Protein AF-A0A849YAF0-F1 (afdb_monomer)

Structure (mmCIF, N/CA/C/O backbone):
data_AF-A0A849YAF0-F1
#
_entry.id   AF-A0A849YAF0-F1
#
loop_
_atom_site.group_PDB
_atom_site.id
_atom_site.type_symbol
_atom_site.label_atom_id
_atom_site.label_alt_id
_atom_site.label_comp_id
_atom_site.label_asym_id
_atom_site.label_entity_id
_atom_site.label_seq_id
_atom_site.pdbx_PDB_ins_code
_atom_site.Cartn_x
_atom_site.Cartn_y
_atom_site.Cartn_z
_atom_site.occupancy
_atom_site.B_iso_or_equiv
_atom_site.auth_seq_id
_atom_site.auth_comp_id
_atom_site.auth_asym_id
_atom_site.auth_atom_id
_atom_site.pdbx_PDB_model_num
ATOM 1 N N . LEU A 1 1 ? 1.622 -10.427 0.110 1.00 57.19 1 LEU A N 1
ATOM 2 C CA . LEU A 1 1 ? 1.630 -9.649 -1.140 1.00 57.19 1 LEU A CA 1
ATOM 3 C C . LEU A 1 1 ? 2.802 -10.135 -1.966 1.00 57.19 1 LEU A C 1
ATOM 5 O O . LEU A 1 1 ? 3.927 -10.096 -1.478 1.00 57.19 1 LEU A O 1
ATOM 9 N N . ILE A 1 2 ? 2.524 -10.662 -3.150 1.00 72.06 2 ILE A N 1
ATOM 10 C CA . ILE A 1 2 ? 3.549 -11.101 -4.089 1.00 72.06 2 ILE A CA 1
ATOM 11 C C . ILE A 1 2 ? 3.273 -10.321 -5.368 1.00 72.06 2 ILE A C 1
ATOM 13 O O . ILE A 1 2 ? 2.199 -10.465 -5.947 1.00 72.06 2 ILE A O 1
ATOM 17 N N . ALA A 1 3 ? 4.193 -9.430 -5.730 1.00 82.88 3 ALA A N 1
ATOM 18 C CA . ALA A 1 3 ? 4.045 -8.591 -6.908 1.00 82.88 3 ALA A CA 1
ATOM 19 C C . ALA A 1 3 ? 4.763 -9.229 -8.097 1.00 82.88 3 ALA A C 1
ATOM 21 O O . ALA A 1 3 ? 5.945 -9.575 -7.986 1.00 82.88 3 ALA A O 1
ATOM 22 N N . ALA A 1 4 ? 4.061 -9.376 -9.217 1.00 88.44 4 ALA A N 1
ATOM 23 C CA . ALA A 1 4 ? 4.666 -9.819 -10.462 1.00 88.44 4 ALA A CA 1
ATOM 24 C C . ALA A 1 4 ? 5.486 -8.716 -11.106 1.00 88.44 4 ALA A C 1
ATOM 26 O O . ALA A 1 4 ? 5.266 -7.530 -10.901 1.00 88.44 4 ALA A O 1
ATOM 27 N N . ARG A 1 5 ? 6.464 -9.100 -11.908 1.00 87.38 5 ARG A N 1
ATOM 28 C CA . ARG A 1 5 ? 7.149 -8.150 -12.773 1.00 87.38 5 ARG A CA 1
ATOM 29 C C . ARG A 1 5 ? 6.307 -7.927 -14.023 1.00 87.38 5 ARG A C 1
ATOM 31 O O . ARG A 1 5 ? 5.848 -8.904 -14.605 1.00 87.38 5 ARG A O 1
ATOM 38 N N . ALA A 1 6 ? 6.168 -6.671 -14.439 1.00 89.50 6 ALA A N 1
ATOM 39 C CA . ALA A 1 6 ? 5.621 -6.365 -15.752 1.00 89.50 6 ALA A CA 1
ATOM 40 C C . ALA A 1 6 ? 6.515 -6.976 -16.844 1.00 89.50 6 ALA A C 1
ATOM 42 O O . ALA A 1 6 ? 7.744 -6.883 -16.764 1.00 89.50 6 ALA A O 1
ATOM 43 N N . ARG A 1 7 ? 5.895 -7.641 -17.819 1.00 90.25 7 ARG A N 1
ATOM 44 C CA . ARG A 1 7 ? 6.564 -8.315 -18.936 1.00 90.25 7 ARG A CA 1
ATOM 45 C C . ARG A 1 7 ? 5.850 -8.018 -20.241 1.00 90.25 7 ARG A C 1
ATOM 47 O O . ARG A 1 7 ? 4.653 -7.737 -20.232 1.00 90.25 7 ARG A O 1
ATOM 54 N N . ASP A 1 8 ? 6.591 -8.039 -21.341 1.00 91.56 8 ASP A N 1
ATOM 55 C CA . ASP A 1 8 ? 6.016 -7.995 -22.682 1.00 91.56 8 ASP A CA 1
ATOM 56 C C . ASP A 1 8 ? 5.533 -9.385 -23.127 1.00 91.56 8 ASP A C 1
ATOM 58 O O . ASP A 1 8 ? 5.684 -10.369 -22.404 1.00 91.56 8 ASP A O 1
ATOM 62 N N . ALA A 1 9 ? 4.957 -9.462 -24.329 1.00 91.12 9 ALA A N 1
ATOM 63 C CA . ALA A 1 9 ? 4.415 -10.703 -24.881 1.00 91.12 9 ALA A CA 1
ATOM 64 C C . ALA A 1 9 ? 5.476 -11.786 -25.158 1.00 91.12 9 ALA A C 1
ATOM 66 O O . ALA A 1 9 ? 5.124 -12.950 -25.310 1.00 91.12 9 ALA A O 1
ATOM 67 N N . ALA A 1 10 ? 6.761 -11.422 -25.223 1.00 89.62 10 ALA A N 1
ATOM 68 C CA . ALA A 1 10 ? 7.865 -12.374 -25.339 1.00 89.62 10 ALA A CA 1
ATOM 69 C C . ALA A 1 10 ? 8.387 -12.825 -23.958 1.00 89.62 10 ALA A C 1
ATOM 71 O O . ALA A 1 10 ? 9.370 -13.563 -23.865 1.00 89.62 10 ALA A O 1
ATOM 72 N N . GLY A 1 11 ? 7.770 -12.359 -22.867 1.00 82.56 11 GLY A N 1
ATOM 73 C CA . GLY A 1 11 ? 8.193 -12.631 -21.498 1.00 82.56 11 GLY A CA 1
ATOM 74 C C . GLY A 1 11 ? 9.428 -11.834 -21.058 1.00 82.56 11 GLY A C 1
ATOM 75 O O . GLY A 1 11 ? 9.992 -12.120 -19.989 1.00 82.56 11 GLY A O 1
ATOM 76 N N . ALA A 1 12 ? 9.867 -10.844 -21.840 1.00 83.81 12 ALA A N 1
ATOM 77 C CA . ALA A 1 12 ? 11.004 -9.994 -21.519 1.00 83.81 12 ALA A CA 1
ATOM 78 C C . ALA A 1 12 ? 10.600 -8.834 -20.595 1.00 83.81 12 ALA A C 1
ATOM 80 O O . ALA A 1 12 ? 9.429 -8.484 -20.450 1.00 83.81 12 ALA A O 1
ATOM 81 N N . ALA A 1 13 ? 11.595 -8.272 -19.906 1.00 81.31 13 ALA A N 1
ATOM 82 C CA . ALA A 1 13 ? 11.424 -7.116 -19.034 1.00 81.31 13 ALA A CA 1
ATOM 83 C C . ALA A 1 13 ? 12.636 -6.185 -19.127 1.00 81.31 13 ALA A C 1
ATOM 85 O O . ALA A 1 13 ? 13.780 -6.651 -19.137 1.00 81.31 13 ALA A O 1
ATOM 86 N N . ALA A 1 14 ? 12.383 -4.879 -19.112 1.00 74.25 14 ALA A N 1
ATOM 87 C CA . ALA A 1 14 ? 13.346 -3.828 -19.419 1.00 74.25 14 ALA A CA 1
ATOM 88 C C . ALA A 1 14 ? 14.500 -3.750 -18.421 1.00 74.25 14 ALA A C 1
ATOM 90 O O . ALA A 1 14 ? 15.585 -3.294 -18.767 1.00 74.25 14 ALA A O 1
ATOM 91 N N . VAL A 1 15 ? 14.289 -4.185 -17.176 1.00 68.56 15 VAL A N 1
ATOM 92 C CA . VAL A 1 15 ? 15.333 -4.140 -16.148 1.00 68.56 15 VAL A CA 1
ATOM 93 C C . VAL A 1 15 ? 15.601 -5.546 -15.624 1.00 68.56 15 VAL A C 1
ATOM 95 O O . VAL A 1 15 ? 14.840 -6.076 -14.818 1.00 68.56 15 VAL A O 1
ATOM 98 N N . GLN A 1 16 ? 16.686 -6.174 -16.077 1.00 60.47 16 GLN A N 1
ATOM 99 C CA . GLN A 1 16 ? 16.972 -7.596 -15.830 1.00 60.47 16 GLN A CA 1
ATOM 100 C C . GLN A 1 16 ? 17.725 -7.894 -14.522 1.00 60.47 16 GLN A C 1
ATOM 102 O O . GLN A 1 16 ? 17.583 -9.002 -14.006 1.00 60.47 16 GLN A O 1
ATOM 107 N N . ASP A 1 17 ? 18.399 -6.896 -13.936 1.00 55.03 17 ASP A N 1
ATOM 108 C CA . ASP A 1 17 ? 19.249 -6.930 -12.717 1.00 55.03 17 ASP A CA 1
ATOM 109 C C . ASP A 1 17 ? 18.613 -7.478 -11.417 1.00 55.03 17 ASP A C 1
ATOM 111 O O . ASP A 1 17 ? 19.216 -7.430 -10.349 1.00 55.03 17 ASP A O 1
ATOM 115 N N . TRP A 1 18 ? 17.390 -7.994 -11.482 1.00 54.44 18 TRP A N 1
ATOM 116 C CA . TRP A 1 18 ? 16.554 -8.339 -10.334 1.00 54.44 18 TRP A CA 1
ATOM 117 C C . TRP A 1 18 ? 16.239 -9.841 -10.280 1.00 54.44 18 TRP A C 1
ATOM 119 O O . TRP A 1 18 ? 15.489 -10.287 -9.413 1.00 54.44 18 TRP A O 1
ATOM 129 N N . ARG A 1 19 ? 16.758 -10.637 -11.229 1.00 42.78 19 ARG A N 1
ATOM 130 C CA . ARG A 1 19 ? 16.645 -12.102 -11.196 1.00 42.78 19 ARG A CA 1
ATOM 131 C C . ARG A 1 19 ? 17.571 -12.669 -10.114 1.00 42.78 19 ARG A C 1
ATOM 133 O O . ARG A 1 19 ? 18.747 -12.326 -10.063 1.00 42.78 19 ARG A O 1
ATOM 140 N N . GLY A 1 20 ? 17.055 -13.599 -9.307 1.00 42.16 20 GLY A N 1
ATOM 141 C CA . GLY A 1 20 ? 17.888 -14.528 -8.532 1.00 42.16 20 GLY A CA 1
ATOM 142 C C . GLY A 1 20 ? 18.179 -14.168 -7.073 1.00 42.16 20 GLY A C 1
ATOM 143 O O . GLY A 1 20 ? 19.002 -14.838 -6.452 1.00 42.16 20 GLY A O 1
ATOM 144 N N . LEU A 1 21 ? 17.518 -13.167 -6.491 1.00 46.84 21 LEU A N 1
ATOM 145 C CA . LEU A 1 21 ? 17.607 -12.949 -5.046 1.00 46.84 21 LEU A CA 1
ATOM 146 C C . LEU A 1 21 ? 16.588 -13.841 -4.335 1.00 46.84 21 LEU A C 1
ATOM 148 O O . LEU A 1 21 ? 15.390 -13.568 -4.317 1.00 46.84 21 LEU A O 1
ATOM 152 N N . GLU A 1 22 ? 17.078 -14.954 -3.788 1.00 44.81 22 GLU A N 1
ATOM 153 C CA . GLU A 1 22 ? 16.328 -15.736 -2.810 1.00 44.81 22 GLU A CA 1
ATOM 154 C C . GLU A 1 22 ? 15.958 -14.827 -1.637 1.00 44.81 22 GLU A C 1
ATOM 156 O O . GLU A 1 22 ? 16.828 -14.210 -1.014 1.00 44.81 22 GLU A O 1
ATOM 161 N N . SER A 1 23 ? 14.666 -14.770 -1.318 1.00 49.47 23 SER A N 1
ATOM 162 C CA . SER A 1 23 ? 14.193 -14.037 -0.154 1.00 49.47 23 SER A CA 1
ATOM 163 C C . SER A 1 23 ? 14.674 -14.729 1.121 1.00 49.47 23 SER A C 1
ATOM 165 O O . SER A 1 23 ? 14.037 -15.652 1.625 1.00 49.47 23 SER A O 1
ATOM 167 N N . GLU A 1 24 ? 15.793 -14.272 1.675 1.00 52.72 24 GLU A N 1
ATOM 168 C CA . GLU A 1 24 ? 16.138 -14.583 3.059 1.00 52.72 24 GLU A CA 1
ATOM 169 C C . GLU A 1 24 ? 15.421 -13.601 3.981 1.00 52.72 24 GLU A C 1
ATOM 171 O O . GLU A 1 24 ? 15.461 -12.380 3.786 1.00 52.72 24 GLU A O 1
ATOM 176 N N . LEU A 1 25 ? 14.764 -14.163 4.992 1.00 56.81 25 LEU A N 1
ATOM 177 C CA . LEU A 1 25 ? 14.169 -13.418 6.088 1.00 56.81 25 LEU A CA 1
ATOM 178 C C . LEU A 1 25 ? 15.142 -13.455 7.260 1.00 56.81 25 LEU A C 1
ATOM 180 O O . LEU A 1 25 ? 15.386 -14.507 7.852 1.00 56.81 25 LEU A O 1
ATOM 184 N N . GLY A 1 26 ? 15.709 -12.294 7.568 1.00 58.75 26 GLY A N 1
ATOM 185 C CA . GLY A 1 26 ? 16.539 -12.088 8.747 1.00 58.75 26 GLY A CA 1
ATOM 186 C C . GLY A 1 26 ? 15.770 -11.361 9.842 1.00 58.75 26 GLY A C 1
ATOM 187 O O . GLY A 1 26 ? 14.894 -10.544 9.552 1.00 58.75 26 GLY A O 1
ATOM 188 N N . TRP A 1 27 ? 16.141 -11.628 11.090 1.00 61.03 27 TRP A N 1
ATOM 189 C CA . TRP A 1 27 ? 15.682 -10.867 12.246 1.00 61.03 27 TRP A CA 1
ATOM 190 C C . TRP A 1 27 ? 16.844 -10.086 12.824 1.00 61.03 27 TRP A C 1
ATOM 192 O O . TRP A 1 27 ? 17.903 -10.651 13.093 1.00 61.03 27 TRP A O 1
ATOM 202 N N . GLU A 1 28 ? 16.617 -8.803 13.053 1.00 62.75 28 GLU A N 1
ATOM 203 C CA . GLU A 1 28 ? 17.460 -8.005 13.930 1.00 62.75 28 GLU A CA 1
ATOM 204 C C . GLU A 1 28 ? 16.599 -7.405 15.028 1.00 62.75 28 GLU A C 1
ATOM 206 O O . GLU A 1 28 ? 15.564 -6.800 14.753 1.00 62.75 28 GLU A O 1
ATOM 211 N N . GLU A 1 29 ? 17.042 -7.547 16.270 1.00 59.44 29 GLU A N 1
ATOM 212 C CA . GLU A 1 29 ? 16.485 -6.777 17.370 1.00 59.44 29 GLU A CA 1
ATOM 213 C C . GLU A 1 29 ? 17.146 -5.402 17.385 1.00 59.44 29 GLU A C 1
ATOM 215 O O . GLU A 1 29 ? 18.366 -5.259 17.326 1.00 59.44 29 GLU A O 1
ATOM 220 N N . SER A 1 30 ? 16.323 -4.366 17.438 1.00 53.09 30 SER A N 1
ATOM 221 C CA . SER A 1 30 ? 16.775 -2.994 17.617 1.00 53.09 30 SER A CA 1
ATOM 222 C C . SER A 1 30 ? 15.806 -2.337 18.574 1.00 53.09 30 SER A C 1
ATOM 224 O O . SER A 1 30 ? 14.604 -2.305 18.309 1.00 53.09 30 SER A O 1
ATOM 226 N N . ASN A 1 31 ? 16.333 -1.873 19.706 1.00 50.34 31 ASN A N 1
ATOM 227 C CA . ASN A 1 31 ? 15.550 -1.317 20.810 1.00 50.34 31 ASN A CA 1
ATOM 228 C C . ASN A 1 31 ? 14.429 -2.269 21.282 1.00 50.34 31 ASN A C 1
ATOM 230 O O . ASN A 1 31 ? 13.316 -1.825 21.530 1.00 50.34 31 ASN A O 1
ATOM 234 N N . GLY A 1 32 ? 14.693 -3.583 21.319 1.00 50.88 32 GLY A N 1
ATOM 235 C CA . GLY A 1 32 ? 13.717 -4.599 21.740 1.00 50.88 32 GLY A CA 1
ATOM 236 C C . GLY A 1 32 ? 12.682 -5.015 20.685 1.00 50.88 32 GLY A C 1
ATOM 237 O O . GLY A 1 32 ? 11.873 -5.898 20.955 1.00 50.88 32 GLY A O 1
ATOM 238 N N . PHE A 1 33 ? 12.710 -4.440 19.472 1.00 53.06 33 PHE A N 1
ATOM 239 C CA . PHE A 1 33 ? 11.745 -4.764 18.416 1.00 53.06 33 PHE A CA 1
ATOM 240 C C . PHE A 1 33 ? 12.347 -5.621 17.295 1.00 53.06 33 PHE A C 1
ATOM 242 O O . PHE A 1 33 ? 13.379 -5.243 16.724 1.00 53.06 33 PHE A O 1
ATOM 249 N N . PRO A 1 34 ? 11.676 -6.719 16.899 1.00 60.06 34 PRO A N 1
ATOM 250 C CA . PRO A 1 34 ? 12.094 -7.528 15.765 1.00 60.06 34 PRO A CA 1
ATOM 251 C C . PRO A 1 34 ? 11.900 -6.752 14.454 1.00 60.06 34 PRO A C 1
ATOM 253 O O . PRO A 1 34 ? 10.789 -6.407 14.057 1.00 60.06 34 PRO A O 1
ATOM 256 N N . SER A 1 35 ? 13.001 -6.476 13.763 1.00 63.88 35 SER A N 1
ATOM 257 C CA . SER A 1 35 ? 13.022 -5.913 12.415 1.00 63.88 35 SER A CA 1
ATOM 258 C C . SER A 1 35 ? 13.204 -7.029 11.398 1.00 63.88 35 SER A C 1
ATOM 260 O O . SER A 1 35 ? 14.169 -7.789 11.472 1.00 63.88 35 SER A O 1
ATOM 262 N N . LEU A 1 36 ? 12.303 -7.086 10.421 1.00 66.88 36 LEU A N 1
ATOM 263 C CA . LEU A 1 36 ? 12.424 -8.006 9.301 1.00 66.88 36 LEU A CA 1
ATOM 264 C C . LEU A 1 36 ? 13.382 -7.435 8.251 1.00 66.88 36 LEU A C 1
ATOM 266 O O . LEU A 1 36 ? 13.174 -6.321 7.749 1.00 66.88 36 LEU A O 1
ATOM 270 N N . ILE A 1 37 ? 14.416 -8.207 7.928 1.00 64.69 37 ILE A N 1
ATOM 271 C CA . ILE A 1 37 ? 15.340 -7.939 6.826 1.00 64.69 37 ILE A CA 1
ATOM 272 C C . ILE A 1 37 ? 14.898 -8.759 5.629 1.00 64.69 37 ILE A C 1
ATOM 274 O O . ILE A 1 37 ? 14.683 -9.964 5.752 1.00 64.69 37 ILE A O 1
ATOM 278 N N . TRP A 1 38 ? 14.811 -8.099 4.478 1.00 63.06 38 TRP A N 1
ATOM 279 C CA . TRP A 1 38 ? 14.464 -8.743 3.221 1.00 63.06 38 TRP A CA 1
ATOM 280 C C . TRP A 1 38 ? 15.627 -8.656 2.237 1.00 63.06 38 TRP A C 1
ATOM 282 O O . TRP A 1 38 ? 16.080 -7.555 1.895 1.00 63.06 38 TRP A O 1
ATOM 292 N N . LEU A 1 39 ? 16.060 -9.813 1.739 1.00 56.50 39 LEU A N 1
ATOM 293 C CA . LEU A 1 39 ? 16.948 -9.925 0.582 1.00 56.50 39 LEU A CA 1
ATOM 294 C C . LEU A 1 39 ? 16.109 -10.035 -0.701 1.00 56.50 39 LEU A C 1
ATOM 296 O O . LEU A 1 39 ? 16.016 -11.098 -1.282 1.00 56.50 39 LEU A O 1
ATOM 300 N N . GLU A 1 40 ? 15.455 -8.926 -1.069 1.00 58.81 40 GLU A N 1
ATOM 301 C CA . GLU A 1 40 ? 14.552 -8.733 -2.225 1.00 58.81 40 GLU A CA 1
ATOM 302 C C . GLU A 1 40 ? 13.406 -9.751 -2.417 1.00 58.81 40 GLU A C 1
ATOM 304 O O . GLU A 1 40 ? 13.464 -10.927 -2.071 1.00 58.81 40 GLU A O 1
ATOM 309 N N . CYS A 1 41 ? 12.255 -9.248 -2.875 1.00 55.72 41 CYS A N 1
ATOM 310 C CA . CYS A 1 41 ? 11.028 -10.043 -2.964 1.00 55.72 41 CYS A CA 1
ATOM 311 C C . CYS A 1 41 ? 10.184 -9.554 -4.126 1.00 55.72 41 CYS A C 1
ATOM 313 O O . CYS A 1 41 ? 9.867 -8.366 -4.215 1.00 55.72 41 CYS A O 1
ATOM 315 N N . GLY A 1 42 ? 9.787 -10.502 -4.952 1.00 65.69 42 GLY A N 1
ATOM 316 C CA . GLY A 1 42 ? 8.765 -10.394 -5.972 1.00 65.69 42 GLY A CA 1
ATOM 317 C C . GLY A 1 42 ? 8.321 -11.806 -6.331 1.00 65.69 42 GLY A C 1
ATOM 318 O O . GLY A 1 42 ? 8.833 -12.788 -5.791 1.00 65.69 42 GLY A O 1
ATOM 319 N N . TRP A 1 43 ? 7.364 -11.904 -7.237 1.00 75.88 43 TRP A N 1
ATOM 320 C CA . TRP A 1 43 ? 7.064 -13.156 -7.910 1.00 75.88 43 TRP A CA 1
ATOM 321 C C . TRP A 1 43 ? 8.320 -13.672 -8.625 1.00 75.88 43 TRP A C 1
ATOM 323 O O . TRP A 1 43 ? 8.990 -12.908 -9.325 1.00 75.88 43 TRP A O 1
ATOM 333 N N . TYR A 1 44 ? 8.660 -14.942 -8.416 1.00 74.19 44 TYR A N 1
ATOM 334 C CA . TYR A 1 44 ? 9.890 -15.536 -8.947 1.00 74.19 44 TYR A CA 1
ATOM 335 C C . TYR A 1 44 ? 9.701 -16.188 -10.323 1.00 74.19 44 TYR A C 1
ATOM 337 O O . TYR A 1 44 ? 10.692 -16.447 -11.005 1.00 74.19 44 TYR A O 1
ATOM 345 N N . ASP A 1 45 ? 8.455 -16.436 -10.727 1.00 82.50 45 ASP A N 1
ATOM 346 C CA . ASP A 1 45 ? 8.115 -17.179 -11.938 1.00 82.50 45 ASP A CA 1
ATOM 347 C C . ASP A 1 45 ? 7.737 -16.242 -13.112 1.00 82.50 45 ASP A C 1
ATOM 349 O O . ASP A 1 45 ? 7.992 -15.025 -13.111 1.00 82.50 45 ASP A O 1
ATOM 353 N N . THR A 1 46 ? 7.163 -16.820 -14.160 1.00 88.19 46 THR A N 1
ATOM 354 C CA . THR A 1 46 ? 6.610 -16.140 -15.333 1.00 88.19 46 THR A CA 1
ATOM 355 C C . THR A 1 46 ? 5.326 -15.373 -15.003 1.00 88.19 46 THR A C 1
ATOM 357 O O . THR A 1 46 ? 4.721 -15.558 -13.942 1.00 88.19 46 THR A O 1
ATOM 360 N N . LEU A 1 47 ? 4.930 -14.456 -15.887 1.00 90.88 47 LEU A N 1
ATOM 361 C CA . LEU A 1 47 ? 3.723 -13.652 -15.682 1.00 90.88 47 LEU A CA 1
ATOM 362 C C . LEU A 1 47 ? 2.456 -14.507 -15.853 1.00 90.88 47 LEU A C 1
ATOM 364 O O . LEU A 1 47 ? 1.465 -14.290 -15.167 1.00 90.88 47 LEU A O 1
ATOM 368 N N . GLU A 1 48 ? 2.524 -15.523 -16.700 1.00 92.56 48 GLU A N 1
ATOM 369 C CA . GLU A 1 48 ? 1.462 -16.478 -16.987 1.00 92.56 48 GLU A CA 1
ATOM 370 C C . GLU A 1 48 ? 1.133 -17.297 -15.735 1.00 92.56 48 GLU A C 1
ATOM 372 O O . GLU A 1 48 ? -0.018 -17.341 -15.306 1.00 92.56 48 GLU A O 1
ATOM 377 N N . VAL A 1 49 ? 2.154 -17.844 -15.061 1.00 93.81 49 VAL A N 1
ATOM 378 C CA . VAL A 1 49 ? 1.959 -18.577 -13.797 1.00 93.81 49 VAL A CA 1
ATOM 379 C C . VAL A 1 49 ? 1.441 -17.638 -12.697 1.00 93.81 49 VAL A C 1
ATOM 381 O O . VAL A 1 49 ? 0.642 -18.054 -11.857 1.00 93.81 49 VAL A O 1
ATOM 384 N N . TYR A 1 50 ? 1.831 -16.355 -12.703 1.00 94.38 50 TYR A N 1
ATOM 385 C CA . TYR A 1 50 ? 1.219 -15.368 -11.804 1.00 94.38 50 TYR A CA 1
ATOM 386 C C . TYR A 1 50 ? -0.267 -15.154 -12.108 1.00 94.38 50 TYR A C 1
ATOM 388 O O . TYR A 1 50 ? -1.064 -15.040 -11.179 1.00 94.38 50 TYR A O 1
ATOM 396 N N . GLY A 1 51 ? -0.640 -15.116 -13.389 1.00 96.12 51 GLY A N 1
ATOM 397 C CA . GLY A 1 51 ? -2.027 -15.032 -13.836 1.00 96.12 51 GLY A CA 1
ATOM 398 C C . GLY A 1 51 ? -2.863 -16.221 -13.358 1.00 96.12 51 GLY A C 1
ATOM 399 O O . GLY A 1 51 ? -3.932 -16.020 -12.786 1.00 96.12 51 GLY A O 1
ATOM 400 N N . GLU A 1 52 ? -2.342 -17.444 -13.482 1.00 96.12 52 GLU A N 1
ATOM 401 C CA . GLU A 1 52 ? -2.993 -18.654 -12.953 1.00 96.12 52 GLU A CA 1
ATOM 402 C C . GLU A 1 52 ? -3.163 -18.608 -11.430 1.00 96.12 52 GLU A C 1
ATOM 404 O O . GLU A 1 52 ? -4.240 -18.895 -10.893 1.00 96.12 52 GLU A O 1
ATOM 409 N N . PHE A 1 53 ? -2.116 -18.181 -10.717 1.00 95.50 53 PHE A N 1
ATOM 410 C CA . PHE A 1 53 ? -2.187 -17.966 -9.274 1.00 95.50 53 PHE A CA 1
ATOM 411 C C . PHE A 1 53 ? -3.257 -16.929 -8.913 1.00 95.50 53 PHE A C 1
ATOM 413 O O . PHE A 1 53 ? -4.028 -17.136 -7.975 1.00 95.50 53 PHE A O 1
ATOM 420 N N . PHE A 1 54 ? -3.328 -15.827 -9.660 1.00 96.50 54 PHE A N 1
ATOM 421 C CA . PHE A 1 54 ? -4.304 -14.773 -9.429 1.00 96.50 54 PHE A CA 1
ATOM 422 C C . PHE A 1 54 ? -5.738 -15.254 -9.682 1.00 96.50 54 PHE A C 1
ATOM 424 O O . PHE A 1 54 ? -6.597 -15.029 -8.831 1.00 96.50 54 PHE A O 1
ATOM 431 N N . ARG A 1 55 ? -5.988 -15.990 -10.772 1.00 96.62 55 ARG A N 1
ATOM 432 C CA . ARG A 1 55 ? -7.295 -16.604 -11.058 1.00 96.62 55 ARG A CA 1
ATOM 433 C C . ARG A 1 55 ? -7.739 -17.527 -9.924 1.00 96.62 55 ARG A C 1
ATOM 435 O O . ARG A 1 55 ? -8.817 -17.346 -9.365 1.00 96.62 55 ARG A O 1
ATOM 442 N N . THR A 1 56 ? -6.856 -18.432 -9.505 1.00 95.81 56 THR A N 1
ATOM 443 C CA . THR A 1 56 ? -7.118 -19.346 -8.382 1.00 95.81 56 THR A CA 1
ATOM 444 C C . THR A 1 56 ? -7.415 -18.572 -7.092 1.00 95.81 56 THR A C 1
ATOM 446 O O . THR A 1 56 ? -8.321 -18.917 -6.331 1.00 95.81 56 THR A O 1
ATOM 449 N N . ALA A 1 57 ? -6.674 -17.491 -6.830 1.00 95.12 57 ALA A N 1
ATOM 450 C CA . ALA A 1 57 ? -6.895 -16.657 -5.656 1.00 95.12 57 ALA A CA 1
ATOM 451 C C . ALA A 1 57 ? -8.270 -15.969 -5.682 1.00 95.12 57 ALA A C 1
ATOM 453 O O . ALA A 1 57 ? -8.928 -15.927 -4.641 1.00 95.12 57 ALA A O 1
ATOM 454 N N . LEU A 1 58 ? -8.720 -15.475 -6.841 1.00 95.75 58 LEU A N 1
ATOM 455 C CA . LEU A 1 58 ? -10.051 -14.881 -7.006 1.00 95.75 58 LEU A CA 1
ATOM 456 C C . LEU A 1 58 ? -11.162 -15.899 -6.729 1.00 95.75 58 LEU A C 1
ATOM 458 O O . LEU A 1 58 ? -12.088 -15.593 -5.980 1.00 95.75 58 LEU A O 1
ATOM 462 N N . GLU A 1 59 ? -11.046 -17.125 -7.239 1.00 93.81 59 GLU A N 1
ATOM 463 C CA . GLU A 1 59 ? -12.032 -18.189 -6.997 1.00 93.81 59 GLU A CA 1
ATOM 464 C C . GLU A 1 59 ? -12.167 -18.528 -5.506 1.00 93.81 59 GLU A C 1
ATOM 466 O O . GLU A 1 59 ? -13.271 -18.593 -4.953 1.00 93.81 59 GLU A O 1
ATOM 471 N N . VAL A 1 60 ? -11.032 -18.708 -4.823 1.00 93.81 60 VAL A N 1
ATOM 472 C CA . VAL A 1 60 ? -11.000 -19.005 -3.384 1.00 93.81 60 VAL A CA 1
ATOM 473 C C . VAL A 1 60 ? -11.572 -17.842 -2.572 1.00 93.81 60 VAL A C 1
ATOM 475 O O . VAL A 1 60 ? -12.310 -18.054 -1.604 1.00 93.81 60 VAL A O 1
ATOM 478 N N . ALA A 1 61 ? -11.227 -16.612 -2.946 1.00 92.31 61 ALA A N 1
ATOM 479 C CA . ALA A 1 61 ? -11.592 -15.421 -2.200 1.00 92.31 61 ALA A CA 1
ATOM 480 C C . ALA A 1 61 ? -13.047 -14.993 -2.431 1.00 92.31 61 ALA A C 1
ATOM 482 O O . ALA A 1 61 ? -13.699 -14.548 -1.482 1.00 92.31 61 ALA A O 1
ATOM 483 N N . GLY A 1 62 ? -13.591 -15.221 -3.630 1.00 89.81 62 GLY A N 1
ATOM 484 C CA . GLY A 1 62 ? -14.993 -14.974 -3.967 1.00 89.81 62 GLY A CA 1
ATOM 485 C C . GLY A 1 62 ? -15.948 -15.726 -3.038 1.00 89.81 62 GLY A C 1
ATOM 486 O O . GLY A 1 62 ? -16.855 -15.124 -2.462 1.00 89.81 62 GLY A O 1
ATOM 487 N N . ARG A 1 63 ? -15.657 -17.004 -2.748 1.00 88.56 63 ARG A N 1
ATOM 488 C CA . ARG A 1 63 ? -16.422 -17.826 -1.783 1.00 88.56 63 ARG A CA 1
ATOM 489 C C . ARG A 1 63 ? -16.452 -17.241 -0.368 1.00 88.56 63 ARG A C 1
ATOM 491 O O . ARG A 1 63 ? -17.338 -17.562 0.417 1.00 88.56 63 ARG A O 1
ATOM 498 N N . ARG A 1 64 ? -15.476 -16.397 -0.027 1.00 88.56 64 ARG A N 1
ATOM 499 C CA . ARG A 1 64 ? -15.300 -15.792 1.302 1.00 88.56 64 ARG A CA 1
ATOM 500 C C . ARG A 1 64 ? -15.565 -14.286 1.318 1.00 88.56 64 ARG A C 1
ATOM 502 O O . ARG A 1 64 ? -15.332 -13.661 2.349 1.00 88.56 64 ARG A O 1
ATOM 509 N N . ARG A 1 65 ? -16.026 -13.705 0.200 1.00 87.94 65 ARG A N 1
ATOM 510 C CA . ARG A 1 65 ? -16.194 -12.250 0.014 1.00 87.94 65 ARG A CA 1
ATOM 511 C C . ARG A 1 65 ? -14.938 -11.460 0.406 1.00 87.94 65 ARG A C 1
ATOM 513 O O . ARG A 1 65 ? -15.024 -10.382 0.989 1.00 87.94 65 ARG A O 1
ATOM 520 N N . MET A 1 66 ? -13.765 -12.023 0.123 1.00 89.62 66 MET A N 1
ATOM 521 C CA . MET A 1 66 ? -12.483 -11.400 0.429 1.00 89.62 66 MET A CA 1
ATOM 522 C C . MET A 1 66 ? -11.937 -10.729 -0.838 1.00 89.62 66 MET A C 1
ATOM 524 O O . MET A 1 66 ? -11.777 -11.409 -1.848 1.00 89.62 66 MET A O 1
ATOM 528 N N . PRO A 1 67 ? -11.638 -9.420 -0.827 1.00 88.75 67 PRO A N 1
ATOM 529 C CA . PRO A 1 67 ? -11.039 -8.770 -1.984 1.00 88.75 67 PRO A CA 1
ATOM 530 C C . PRO A 1 67 ? -9.597 -9.254 -2.187 1.00 88.75 67 PRO A C 1
ATOM 532 O O . PRO A 1 67 ? -8.823 -9.354 -1.231 1.00 88.75 67 PRO A O 1
ATOM 535 N N . VAL A 1 68 ? -9.226 -9.519 -3.440 1.00 92.88 68 VAL A N 1
ATOM 536 C CA . VAL A 1 68 ? -7.857 -9.867 -3.845 1.00 92.88 68 VAL A CA 1
ATOM 537 C C . VAL A 1 68 ? -7.426 -8.902 -4.932 1.00 92.88 68 VAL A C 1
ATOM 539 O O . VAL A 1 68 ? -8.088 -8.779 -5.954 1.00 92.88 68 VAL A O 1
ATOM 542 N N . LEU A 1 69 ? -6.317 -8.207 -4.699 1.00 93.50 69 LEU A N 1
ATOM 543 C CA . LEU A 1 69 ? -5.758 -7.241 -5.638 1.00 93.50 69 LEU A CA 1
ATOM 544 C C . LEU A 1 69 ? -4.453 -7.807 -6.213 1.00 93.50 69 LEU A C 1
ATOM 546 O O . LEU A 1 69 ? -3.599 -8.245 -5.429 1.00 93.50 69 LEU A O 1
ATOM 550 N N . PRO A 1 70 ? -4.254 -7.786 -7.541 1.00 96.00 70 PRO A N 1
ATOM 551 C CA . PRO A 1 70 ? -2.957 -8.060 -8.127 1.00 96.00 70 PRO A CA 1
ATOM 552 C C . PRO A 1 70 ? -2.016 -6.878 -7.878 1.00 96.00 70 PRO A C 1
ATOM 554 O O . PRO A 1 70 ? -2.429 -5.718 -7.790 1.00 96.00 70 PRO A O 1
ATOM 557 N N . ALA A 1 71 ? -0.726 -7.187 -7.780 1.00 93.50 71 ALA A N 1
ATOM 558 C CA . ALA A 1 71 ? 0.329 -6.201 -7.615 1.00 93.50 71 ALA A CA 1
ATOM 559 C C . ALA A 1 71 ? 1.418 -6.424 -8.662 1.00 93.50 71 ALA A C 1
ATOM 561 O O . ALA A 1 71 ? 1.818 -7.566 -8.904 1.00 93.50 71 ALA A O 1
ATOM 562 N N . ILE A 1 72 ? 1.934 -5.346 -9.252 1.00 93.19 72 ILE A N 1
ATOM 563 C CA . ILE A 1 72 ? 3.016 -5.420 -10.233 1.00 93.19 72 ILE A CA 1
ATOM 564 C C . ILE A 1 72 ? 4.164 -4.454 -9.937 1.00 93.19 72 ILE A C 1
ATOM 566 O O . ILE A 1 72 ? 3.990 -3.358 -9.406 1.00 93.19 72 ILE A O 1
ATOM 570 N N . HIS A 1 73 ? 5.363 -4.863 -10.326 1.00 89.88 73 HIS A N 1
ATOM 571 C CA . HIS A 1 73 ? 6.566 -4.052 -10.366 1.00 89.88 73 HIS A CA 1
ATOM 572 C C . HIS A 1 73 ? 6.842 -3.619 -11.803 1.00 89.88 73 HIS A C 1
ATOM 574 O O . HIS A 1 73 ? 7.003 -4.465 -12.686 1.00 89.88 73 HIS A O 1
ATOM 580 N N . VAL A 1 74 ? 6.988 -2.312 -12.012 1.00 90.69 74 VAL A N 1
ATOM 581 C CA . VAL A 1 74 ? 7.351 -1.736 -13.311 1.00 90.69 74 VAL A CA 1
ATOM 582 C C . VAL A 1 74 ? 8.783 -1.223 -13.248 1.00 90.69 74 VAL A C 1
ATOM 584 O O . VAL A 1 74 ? 9.106 -0.339 -12.449 1.00 90.69 74 VAL A O 1
ATOM 587 N N . GLY A 1 75 ? 9.653 -1.800 -14.075 1.00 88.00 75 GLY A N 1
ATOM 588 C CA . GLY A 1 75 ? 11.039 -1.365 -14.195 1.00 88.00 75 GLY A CA 1
ATOM 589 C C . GLY A 1 75 ? 11.132 -0.010 -14.890 1.00 88.00 75 GLY A C 1
ATOM 590 O O . GLY A 1 75 ? 10.532 0.191 -15.943 1.00 88.00 75 GLY A O 1
ATOM 591 N N . VAL A 1 76 ? 11.895 0.914 -14.308 1.00 88.44 76 VAL A N 1
ATOM 592 C CA . VAL A 1 76 ? 12.163 2.230 -14.900 1.00 88.44 76 VAL A CA 1
ATOM 593 C C . VAL A 1 76 ? 13.668 2.378 -15.079 1.00 88.44 76 VAL A C 1
ATOM 595 O O . VAL A 1 76 ? 14.412 2.311 -14.101 1.00 88.44 76 VAL A O 1
ATOM 598 N N . ASN A 1 77 ? 14.127 2.563 -16.314 1.00 85.62 77 ASN A N 1
ATOM 599 C CA . ASN A 1 77 ? 15.553 2.653 -16.628 1.00 85.62 77 ASN A CA 1
ATOM 600 C C . ASN A 1 77 ? 16.198 3.945 -16.082 1.00 85.62 77 ASN A C 1
ATOM 602 O O . ASN A 1 77 ? 15.518 4.868 -15.621 1.00 85.62 77 ASN A O 1
ATOM 606 N N . ALA A 1 78 ? 17.525 4.055 -16.187 1.00 80.75 78 ALA A N 1
ATOM 607 C CA . ALA A 1 78 ? 18.288 5.233 -15.758 1.00 80.75 78 ALA A CA 1
ATOM 608 C C . ALA A 1 78 ? 17.822 6.584 -16.359 1.00 80.75 78 ALA A C 1
ATOM 610 O O . ALA A 1 78 ? 18.093 7.640 -15.772 1.00 80.75 78 ALA A O 1
ATOM 611 N N . ARG A 1 79 ? 17.128 6.569 -17.509 1.00 82.19 79 ARG A N 1
ATOM 612 C CA . ARG A 1 79 ? 16.549 7.754 -18.172 1.00 82.19 79 ARG A CA 1
ATOM 613 C C . ARG A 1 79 ? 15.154 8.113 -17.649 1.00 82.19 79 ARG A C 1
ATOM 615 O O . ARG A 1 79 ? 14.630 9.160 -18.008 1.00 82.19 79 ARG A O 1
ATOM 622 N N . GLY A 1 80 ? 14.571 7.302 -16.767 1.00 82.31 80 GLY A N 1
ATOM 623 C CA . GLY A 1 80 ? 13.213 7.502 -16.261 1.00 82.31 80 GLY A CA 1
ATOM 624 C C . GLY A 1 80 ? 12.130 6.925 -17.175 1.00 82.31 80 GLY A C 1
ATOM 625 O O . GLY A 1 80 ? 10.973 7.304 -17.036 1.00 82.31 80 GLY A O 1
ATOM 626 N N . GLN A 1 81 ? 12.490 6.039 -18.106 1.00 86.25 81 GLN A N 1
ATOM 627 C CA . GLN A 1 81 ? 11.563 5.441 -19.065 1.00 86.25 81 GLN A CA 1
ATOM 628 C C . GLN A 1 81 ? 11.219 4.007 -18.646 1.00 86.25 81 GLN A C 1
ATOM 630 O O . GLN A 1 81 ? 12.099 3.233 -18.265 1.00 86.25 81 GLN A O 1
ATOM 635 N N . ALA A 1 82 ? 9.937 3.665 -18.732 1.00 90.31 82 ALA A N 1
ATOM 636 C CA . ALA A 1 82 ? 9.415 2.311 -18.569 1.00 90.31 82 ALA A CA 1
ATOM 637 C C . ALA A 1 82 ? 8.833 1.819 -19.900 1.00 90.31 82 ALA A C 1
ATOM 639 O O . ALA A 1 82 ? 8.445 2.633 -20.738 1.00 90.31 82 ALA A O 1
ATOM 640 N N . SER A 1 83 ? 8.794 0.501 -20.098 1.00 92.81 83 SER A N 1
ATOM 641 C CA . SER A 1 83 ? 8.359 -0.117 -21.354 1.00 92.81 83 SER A CA 1
ATOM 642 C C . SER A 1 83 ? 6.832 -0.070 -21.512 1.00 92.81 83 SER A C 1
ATOM 644 O O . SER A 1 83 ? 6.116 -0.691 -20.719 1.00 92.81 83 SER A O 1
ATOM 646 N N . PRO A 1 84 ? 6.295 0.599 -22.552 1.00 94.75 84 PRO A N 1
ATOM 647 C CA . PRO A 1 84 ? 4.863 0.558 -22.840 1.00 94.75 84 PRO A CA 1
ATOM 648 C C . PRO A 1 84 ? 4.381 -0.825 -23.279 1.00 94.75 84 PRO A C 1
ATOM 650 O O . PRO A 1 84 ? 3.230 -1.170 -23.030 1.00 94.75 84 PRO A O 1
ATOM 653 N N . ALA A 1 85 ? 5.246 -1.621 -23.915 1.00 95.19 85 ALA A N 1
ATOM 654 C CA . ALA A 1 85 ? 4.911 -2.982 -24.324 1.00 95.19 85 ALA A CA 1
ATOM 655 C C . ALA A 1 85 ? 4.690 -3.894 -23.107 1.00 95.19 85 ALA A C 1
ATOM 657 O O . ALA A 1 85 ? 3.693 -4.612 -23.063 1.00 95.19 85 ALA A O 1
ATOM 658 N N . GLU A 1 86 ? 5.558 -3.795 -22.092 1.00 94.62 86 GLU A N 1
ATOM 659 C CA . GLU A 1 86 ? 5.396 -4.535 -20.832 1.00 94.62 86 GLU A CA 1
ATOM 660 C C . GLU A 1 86 ? 4.117 -4.136 -20.103 1.00 94.62 86 GLU A C 1
ATOM 662 O O . GLU A 1 86 ? 3.354 -4.990 -19.652 1.00 94.62 86 GLU A O 1
ATOM 667 N N . ALA A 1 87 ? 3.865 -2.827 -20.012 1.00 95.31 87 ALA A N 1
ATOM 668 C CA . ALA A 1 87 ? 2.667 -2.300 -19.381 1.00 95.31 87 ALA A CA 1
ATOM 669 C C . ALA A 1 87 ? 1.396 -2.805 -20.080 1.00 95.31 87 ALA A C 1
ATOM 671 O O . ALA A 1 87 ? 0.515 -3.330 -19.405 1.00 95.31 87 ALA A O 1
ATOM 672 N N . ARG A 1 88 ? 1.315 -2.705 -21.416 1.00 96.44 88 ARG A N 1
ATOM 673 C CA . ARG A 1 88 ? 0.142 -3.147 -22.195 1.00 96.44 88 ARG A CA 1
ATOM 674 C C . ARG A 1 88 ? -0.131 -4.630 -22.025 1.00 96.44 88 ARG A C 1
ATOM 676 O O . ARG A 1 88 ? -1.246 -5.003 -21.679 1.00 96.44 88 ARG A O 1
ATOM 683 N N . HIS A 1 89 ? 0.885 -5.465 -22.228 1.00 96.44 89 HIS A N 1
ATOM 684 C CA . HIS A 1 89 ? 0.714 -6.910 -22.128 1.00 96.44 89 HIS A CA 1
ATOM 685 C C . HIS A 1 89 ? 0.282 -7.330 -20.715 1.00 96.44 89 HIS A C 1
ATOM 687 O O . HIS A 1 89 ? -0.698 -8.056 -20.556 1.00 96.44 89 HIS A O 1
ATOM 693 N N . THR A 1 90 ? 0.951 -6.798 -19.687 1.00 96.56 90 THR A N 1
ATOM 694 C CA . THR A 1 90 ? 0.652 -7.127 -18.287 1.00 96.56 90 THR A CA 1
ATOM 695 C C . THR A 1 90 ? -0.736 -6.654 -17.861 1.00 96.56 90 THR A C 1
ATOM 697 O O . THR A 1 90 ? -1.476 -7.407 -17.232 1.00 96.56 90 THR A O 1
ATOM 700 N N . VAL A 1 91 ? -1.106 -5.413 -18.192 1.00 96.88 91 VAL A N 1
ATOM 701 C CA . VAL A 1 91 ? -2.419 -4.856 -17.835 1.00 96.88 91 VAL A CA 1
ATOM 702 C C . VAL A 1 91 ? -3.535 -5.619 -18.537 1.00 96.88 91 VAL A C 1
ATOM 704 O O . VAL A 1 91 ? -4.507 -5.972 -17.875 1.00 96.88 91 VAL A O 1
ATOM 707 N N . ARG A 1 92 ? -3.377 -5.934 -19.829 1.00 96.38 92 ARG A N 1
ATOM 708 C CA . ARG A 1 92 ? -4.371 -6.695 -20.591 1.00 96.38 92 ARG A CA 1
ATOM 709 C C . ARG A 1 92 ? -4.633 -8.065 -19.964 1.00 96.38 92 ARG A C 1
ATOM 711 O O . ARG A 1 92 ? -5.778 -8.357 -19.643 1.00 96.38 92 ARG A O 1
ATOM 718 N N . LEU A 1 93 ? -3.581 -8.839 -19.683 1.00 96.62 93 LEU A N 1
ATOM 719 C CA . LEU A 1 93 ? -3.706 -10.151 -19.035 1.00 96.62 93 LEU A CA 1
ATOM 720 C C . LEU A 1 93 ? -4.460 -10.061 -17.696 1.00 96.62 93 LEU A C 1
ATOM 722 O O . LEU A 1 93 ? -5.360 -10.851 -17.417 1.00 96.62 93 LEU A O 1
ATOM 726 N N . LEU A 1 94 ? -4.104 -9.091 -16.848 1.00 97.19 94 LEU A N 1
ATOM 727 C CA . LEU A 1 94 ? -4.743 -8.938 -15.538 1.00 97.19 94 LEU A CA 1
ATOM 728 C C . LEU A 1 94 ? -6.197 -8.462 -15.647 1.00 97.19 94 LEU A C 1
ATOM 730 O O . LEU A 1 94 ? -7.022 -8.879 -14.836 1.00 97.19 94 LEU A O 1
ATOM 734 N N . GLN A 1 95 ? -6.520 -7.616 -16.630 1.00 96.19 95 GLN A N 1
ATOM 735 C CA . GLN A 1 95 ? -7.894 -7.189 -16.901 1.00 96.19 95 GLN A CA 1
ATOM 736 C C . GLN A 1 95 ? -8.747 -8.346 -17.427 1.00 96.19 95 GLN A C 1
ATOM 738 O O . GLN A 1 95 ? -9.873 -8.500 -16.970 1.00 96.19 95 GLN A O 1
ATOM 743 N N . GLU A 1 96 ? -8.222 -9.183 -18.324 1.00 95.88 96 GLU A N 1
ATOM 744 C CA . GLU A 1 96 ? -8.914 -10.386 -18.809 1.00 95.88 96 GLU A CA 1
ATOM 745 C C . GLU A 1 96 ? -9.277 -11.324 -17.648 1.00 95.88 96 GLU A C 1
ATOM 747 O O . GLU A 1 96 ? -10.432 -11.725 -17.506 1.00 95.88 96 GLU A O 1
ATOM 752 N N . ILE A 1 97 ? -8.319 -11.612 -16.759 1.00 97.00 97 ILE A N 1
ATOM 753 C CA . ILE A 1 97 ? -8.554 -12.461 -15.580 1.00 97.00 97 ILE A CA 1
ATOM 754 C C . ILE A 1 97 ? -9.578 -11.823 -14.635 1.00 97.00 97 ILE A C 1
ATOM 756 O O . ILE A 1 97 ? -10.498 -12.497 -14.171 1.00 97.00 97 ILE A O 1
ATOM 760 N N . TRP A 1 98 ? -9.426 -10.529 -14.341 1.00 96.44 98 TRP A N 1
ATOM 761 C CA . TRP A 1 98 ? -10.302 -9.823 -13.410 1.00 96.44 98 TRP A CA 1
ATOM 762 C C . TRP A 1 98 ? -11.743 -9.755 -13.905 1.00 96.44 98 TRP A C 1
ATOM 764 O O . TRP A 1 98 ? -12.650 -10.108 -13.157 1.00 96.44 98 TRP A O 1
ATOM 774 N N . HIS A 1 99 ? -11.968 -9.356 -15.157 1.00 94.94 99 HIS A N 1
ATOM 775 C CA . HIS A 1 99 ? -13.320 -9.241 -15.705 1.00 94.94 99 HIS A CA 1
ATOM 776 C C . HIS A 1 99 ? -13.996 -10.602 -15.894 1.00 94.94 99 HIS A C 1
ATOM 778 O O . HIS A 1 99 ? -15.219 -10.672 -15.839 1.00 94.94 99 HIS A O 1
ATOM 784 N N . GLY A 1 100 ? -13.228 -11.692 -16.022 1.00 94.31 100 GLY A N 1
ATOM 785 C CA . GLY A 1 100 ? -13.781 -13.046 -15.959 1.00 94.31 100 GLY A CA 1
ATOM 786 C C . GLY A 1 100 ? -14.449 -13.370 -14.613 1.00 94.31 100 GLY A C 1
ATOM 787 O O . GLY A 1 100 ? -15.435 -14.099 -14.583 1.00 94.31 100 GLY A O 1
ATOM 788 N N . ALA A 1 101 ? -13.952 -12.809 -13.504 1.00 93.69 101 ALA A N 1
ATOM 789 C CA . ALA A 1 101 ? -14.522 -12.998 -12.163 1.00 93.69 101 ALA A CA 1
ATOM 790 C C . ALA A 1 101 ? -15.451 -11.849 -11.717 1.00 93.69 101 ALA A C 1
ATOM 792 O O . ALA A 1 101 ? -16.350 -12.050 -10.897 1.00 93.69 101 ALA A O 1
ATOM 793 N N . HIS A 1 102 ? -15.223 -10.638 -12.228 1.00 93.50 102 HIS A N 1
ATOM 794 C CA . HIS A 1 102 ? -15.873 -9.395 -11.816 1.00 93.50 102 HIS A CA 1
ATOM 795 C C . HIS A 1 102 ? -16.190 -8.509 -13.041 1.00 93.50 102 HIS A C 1
ATOM 797 O O . HIS A 1 102 ? -15.558 -7.464 -13.215 1.00 93.50 102 HIS A O 1
ATOM 803 N N . PRO A 1 103 ? -17.156 -8.902 -13.895 1.00 91.50 103 PRO A N 1
ATOM 804 C CA . PRO A 1 103 ? -17.381 -8.280 -15.208 1.00 91.50 103 PRO A CA 1
ATOM 805 C C . PRO A 1 103 ? -17.708 -6.782 -15.140 1.00 91.50 103 PRO A C 1
ATOM 807 O O . PRO A 1 103 ? -17.270 -6.017 -15.995 1.00 91.50 103 PRO A O 1
ATOM 810 N N . ASP A 1 104 ? -18.407 -6.349 -14.089 1.00 91.44 104 ASP A N 1
ATOM 811 C CA . ASP A 1 104 ? -18.887 -4.968 -13.952 1.00 91.44 104 ASP A CA 1
ATOM 812 C C . ASP A 1 104 ? -18.015 -4.090 -13.042 1.00 91.44 104 ASP A C 1
ATOM 814 O O . ASP A 1 104 ? -18.363 -2.941 -12.760 1.00 91.44 104 ASP A O 1
ATOM 818 N N . GLN A 1 105 ? -16.890 -4.608 -12.537 1.00 93.88 105 GLN A N 1
ATOM 819 C CA . GLN A 1 105 ? -16.042 -3.873 -11.597 1.00 93.88 105 GLN A CA 1
ATOM 820 C C . GLN A 1 105 ? -14.709 -3.491 -12.235 1.00 93.88 105 GLN A C 1
ATOM 822 O O . GLN A 1 105 ? -14.059 -4.341 -12.839 1.00 93.88 105 GLN A O 1
ATOM 827 N N . PRO A 1 106 ? -14.233 -2.246 -12.053 1.00 95.69 106 PRO A N 1
ATOM 828 C CA . PRO A 1 106 ? -12.910 -1.870 -12.528 1.00 95.69 106 PRO A CA 1
ATOM 829 C C . PRO A 1 106 ? -11.835 -2.659 -11.776 1.00 95.69 106 PRO A C 1
ATOM 831 O O . PRO A 1 106 ? -11.922 -2.787 -10.556 1.00 95.69 106 PRO A O 1
ATOM 834 N N . LEU A 1 107 ? -10.790 -3.109 -12.474 1.00 96.25 107 LEU A N 1
ATOM 835 C CA . LEU A 1 107 ? -9.648 -3.794 -11.866 1.00 96.25 107 LEU A CA 1
ATOM 836 C C . LEU A 1 107 ? -8.907 -2.854 -10.894 1.00 96.25 107 LEU A C 1
ATOM 838 O O . LEU A 1 107 ? -8.325 -1.863 -11.348 1.00 96.25 107 LEU A O 1
ATOM 842 N N . PRO A 1 108 ? -8.852 -3.141 -9.581 1.00 96.00 108 PRO A N 1
ATOM 843 C CA . PRO A 1 108 ? -7.924 -2.477 -8.675 1.00 96.00 108 PRO A CA 1
ATOM 844 C C . PRO A 1 108 ? -6.517 -3.067 -8.838 1.00 96.00 108 PRO A C 1
ATOM 846 O O . PRO A 1 108 ? -6.272 -4.205 -8.455 1.00 96.00 108 PRO A O 1
ATOM 849 N N . LEU A 1 109 ? -5.573 -2.297 -9.379 1.00 96.44 109 LEU A N 1
ATOM 850 C CA . LEU A 1 109 ? -4.204 -2.752 -9.639 1.00 96.44 109 LEU A CA 1
ATOM 851 C C . LEU A 1 109 ? -3.199 -1.990 -8.774 1.00 96.44 109 LEU A C 1
ATOM 853 O O . LEU A 1 109 ? -3.040 -0.781 -8.940 1.00 96.44 109 LEU A O 1
ATOM 857 N N . GLU A 1 110 ? -2.484 -2.688 -7.890 1.00 95.50 110 GLU A N 1
ATOM 858 C CA . GLU A 1 110 ? -1.345 -2.114 -7.166 1.00 95.50 110 GLU A CA 1
ATOM 859 C C . GLU A 1 110 ? -0.101 -2.097 -8.064 1.00 95.50 110 GLU A C 1
ATOM 861 O O . GLU A 1 110 ? 0.280 -3.106 -8.656 1.00 95.50 110 GLU A O 1
ATOM 866 N N . VAL A 1 111 ? 0.567 -0.951 -8.146 1.00 93.62 111 VAL A N 1
ATOM 867 C CA . VAL A 1 111 ? 1.751 -0.759 -8.982 1.00 93.62 111 VAL A CA 1
ATOM 868 C C . VAL A 1 111 ? 2.869 -0.143 -8.159 1.00 93.62 111 VAL A C 1
ATOM 870 O O . VAL A 1 111 ? 2.681 0.891 -7.522 1.00 93.62 111 VAL A O 1
ATOM 873 N N . GLU A 1 112 ? 4.060 -0.730 -8.216 1.00 90.56 112 GLU A N 1
ATOM 874 C CA . GLU A 1 112 ? 5.272 -0.140 -7.649 1.00 90.56 112 GLU A CA 1
ATOM 875 C C . GLU A 1 112 ? 6.279 0.189 -8.756 1.00 90.56 112 GLU A C 1
ATOM 877 O O . GLU A 1 112 ? 6.681 -0.675 -9.546 1.00 90.56 112 GLU A O 1
ATOM 882 N N . ALA A 1 113 ? 6.736 1.441 -8.781 1.00 88.75 113 ALA A N 1
ATOM 883 C CA . ALA A 1 113 ? 7.814 1.858 -9.662 1.00 88.75 113 ALA A CA 1
ATOM 884 C C . ALA A 1 113 ? 9.169 1.395 -9.108 1.00 88.75 113 ALA A C 1
ATOM 886 O O . ALA A 1 113 ? 9.524 1.616 -7.947 1.00 88.75 113 ALA A O 1
ATOM 887 N N . ARG A 1 114 ? 9.974 0.774 -9.966 1.00 82.56 114 ARG A N 1
ATOM 888 C CA . ARG A 1 114 ? 11.280 0.216 -9.616 1.00 82.56 114 ARG A CA 1
ATOM 889 C C . ARG A 1 114 ? 12.373 0.911 -10.443 1.00 82.56 114 ARG A C 1
ATOM 891 O O . ARG A 1 114 ? 12.776 0.387 -11.481 1.00 82.56 114 ARG A O 1
ATOM 898 N N . PRO A 1 115 ? 12.851 2.097 -10.010 1.00 84.75 115 PRO A N 1
ATOM 899 C CA . PRO A 1 115 ? 13.883 2.829 -10.732 1.00 84.75 115 PRO A CA 1
ATOM 900 C C . PRO A 1 115 ? 15.250 2.159 -10.629 1.00 84.75 115 PRO A C 1
ATOM 902 O O . PRO A 1 115 ? 15.700 1.773 -9.544 1.00 84.75 115 PRO A O 1
ATOM 905 N N . GLU A 1 116 ? 15.951 2.119 -11.752 1.00 80.56 116 GLU A N 1
ATOM 906 C CA . GLU A 1 116 ? 17.374 1.840 -11.818 1.00 80.56 116 GLU A CA 1
ATOM 907 C C . GLU A 1 116 ? 18.151 3.014 -11.207 1.00 80.56 116 GLU A C 1
ATOM 909 O O . GLU A 1 116 ? 18.080 4.160 -11.655 1.00 80.56 116 GLU A O 1
ATOM 914 N N . THR A 1 117 ? 18.871 2.736 -10.121 1.00 76.56 117 THR A N 1
ATOM 915 C CA . THR A 1 117 ? 19.574 3.764 -9.332 1.00 76.56 117 THR A CA 1
ATOM 916 C C . THR A 1 117 ? 21.007 3.376 -8.974 1.00 76.56 117 THR A C 1
ATOM 918 O O . THR A 1 117 ? 21.660 4.039 -8.156 1.00 76.56 117 THR A O 1
ATOM 921 N N . ARG A 1 118 ? 21.513 2.286 -9.563 1.00 75.25 118 ARG A N 1
ATOM 922 C CA . ARG A 1 118 ? 22.870 1.799 -9.317 1.00 75.25 118 ARG A CA 1
ATOM 923 C C . ARG A 1 118 ? 23.878 2.876 -9.729 1.00 75.25 118 ARG A C 1
ATOM 925 O O . ARG A 1 118 ? 23.755 3.490 -10.780 1.00 75.25 118 ARG A O 1
ATOM 932 N N . GLY A 1 119 ? 24.837 3.160 -8.848 1.00 76.94 119 GLY A N 1
ATOM 933 C CA . GLY A 1 119 ? 25.852 4.197 -9.072 1.00 76.94 119 GLY A CA 1
ATOM 934 C C . GLY A 1 119 ? 25.358 5.649 -8.968 1.00 76.94 119 GLY A C 1
ATOM 935 O O . GLY A 1 119 ? 26.151 6.567 -9.137 1.00 76.94 119 GLY A O 1
ATOM 936 N N . PHE A 1 120 ? 24.078 5.907 -8.670 1.00 82.12 120 PHE A N 1
ATOM 937 C CA . PHE A 1 120 ? 23.582 7.284 -8.564 1.00 82.12 120 PHE A CA 1
ATOM 938 C C . PHE A 1 120 ? 23.968 7.937 -7.228 1.00 82.12 120 PHE A C 1
ATOM 940 O O . PHE A 1 120 ? 23.858 7.322 -6.161 1.00 82.12 120 PHE A O 1
ATOM 947 N N . SER A 1 121 ? 24.321 9.227 -7.281 1.00 85.12 121 SER A N 1
ATOM 948 C CA . SER A 1 121 ? 24.443 10.079 -6.091 1.00 85.12 121 SER A CA 1
ATOM 949 C C . SER A 1 121 ? 23.093 10.223 -5.366 1.00 85.12 121 SER A C 1
ATOM 951 O O . SER A 1 121 ? 22.044 10.053 -5.998 1.00 85.12 121 SER A O 1
ATOM 953 N N . PRO A 1 122 ? 23.060 10.573 -4.065 1.00 83.75 122 PRO A N 1
ATOM 954 C CA . PRO A 1 122 ? 21.807 10.754 -3.325 1.00 83.75 122 PRO A CA 1
ATOM 955 C C . PRO A 1 122 ? 20.818 11.720 -3.999 1.00 83.75 122 PRO A C 1
ATOM 957 O O . PRO A 1 122 ? 19.641 11.395 -4.149 1.00 83.75 122 PRO A O 1
ATOM 960 N N . ALA A 1 123 ? 21.294 12.863 -4.502 1.00 86.19 123 ALA A N 1
ATOM 961 C CA . ALA A 1 123 ? 20.456 13.822 -5.226 1.00 86.19 123 ALA A CA 1
ATOM 962 C C . ALA A 1 123 ? 19.888 13.232 -6.530 1.00 86.19 123 ALA A C 1
ATOM 964 O O . ALA A 1 123 ? 18.707 13.405 -6.843 1.00 86.19 123 ALA A O 1
ATOM 965 N N . ARG A 1 124 ? 20.706 12.482 -7.283 1.00 86.38 124 ARG A N 1
ATOM 966 C CA . ARG A 1 124 ? 20.261 11.811 -8.512 1.00 86.38 124 ARG A CA 1
ATOM 967 C C . ARG A 1 124 ? 19.264 10.686 -8.210 1.00 86.38 124 ARG A C 1
ATOM 969 O O . ARG A 1 124 ? 18.304 10.542 -8.960 1.00 86.38 124 ARG A O 1
ATOM 976 N N . LYS A 1 125 ? 19.426 9.961 -7.095 1.00 84.62 125 LYS A N 1
ATOM 977 C CA . LYS A 1 125 ? 18.462 8.963 -6.594 1.00 84.62 125 LYS A CA 1
ATOM 978 C C . LYS A 1 125 ? 17.108 9.588 -6.267 1.00 84.62 125 LYS A C 1
ATOM 980 O O . LYS A 1 125 ? 16.104 9.067 -6.737 1.00 84.62 125 LYS A O 1
ATOM 985 N N . ARG A 1 126 ? 17.074 10.718 -5.543 1.00 86.25 126 ARG A N 1
ATOM 986 C CA . ARG A 1 126 ? 15.824 11.454 -5.246 1.00 86.25 126 ARG A CA 1
ATOM 987 C C . ARG A 1 126 ? 15.078 11.812 -6.529 1.00 86.25 126 ARG A C 1
ATOM 989 O O . ARG A 1 126 ? 13.909 11.473 -6.677 1.00 86.25 126 ARG A O 1
ATOM 996 N N . ARG A 1 127 ? 15.777 12.423 -7.492 1.00 87.56 127 ARG A N 1
ATOM 997 C CA . ARG A 1 127 ? 15.189 12.810 -8.785 1.00 87.56 127 ARG A CA 1
ATOM 998 C C . ARG A 1 127 ? 14.699 11.613 -9.602 1.00 87.56 127 ARG A C 1
ATOM 1000 O O . ARG A 1 127 ? 13.615 11.675 -10.170 1.00 87.56 127 ARG A O 1
ATOM 1007 N N . ALA A 1 128 ? 15.486 10.539 -9.672 1.00 85.94 128 ALA A N 1
ATOM 1008 C CA . ALA A 1 128 ? 15.103 9.324 -10.388 1.00 85.94 128 ALA A CA 1
ATOM 1009 C C . ALA A 1 128 ? 13.873 8.658 -9.758 1.00 85.94 128 ALA A C 1
ATOM 1011 O O . ALA A 1 128 ? 12.973 8.239 -10.478 1.00 85.94 128 ALA A O 1
ATOM 1012 N N . TRP A 1 129 ? 13.811 8.617 -8.425 1.00 85.69 129 TRP A N 1
ATOM 1013 C CA . TRP A 1 129 ? 12.675 8.074 -7.690 1.00 85.69 129 TRP A CA 1
ATOM 1014 C C . TRP A 1 129 ? 11.394 8.862 -7.980 1.00 85.69 129 TRP A C 1
ATOM 1016 O O . TRP A 1 129 ? 10.398 8.248 -8.346 1.00 85.69 129 TRP A O 1
ATOM 1026 N N . LEU A 1 130 ? 11.429 10.199 -7.898 1.00 86.06 130 LEU A N 1
ATOM 1027 C CA . LEU A 1 130 ? 10.255 11.038 -8.182 1.00 86.06 130 LEU A CA 1
ATOM 1028 C C . LEU A 1 130 ? 9.764 10.844 -9.623 1.00 86.06 130 LEU A C 1
ATOM 1030 O O . LEU A 1 130 ? 8.600 10.525 -9.835 1.00 86.06 130 LEU A O 1
ATOM 1034 N N . ARG A 1 131 ? 10.671 10.922 -10.609 1.00 86.19 131 ARG A N 1
ATOM 1035 C CA . ARG A 1 131 ? 10.316 10.715 -12.024 1.00 86.19 131 ARG A CA 1
ATOM 1036 C C . ARG A 1 131 ? 9.700 9.345 -12.296 1.00 86.19 131 ARG A C 1
ATOM 1038 O O . ARG A 1 131 ? 8.771 9.245 -13.086 1.00 86.19 131 ARG A O 1
ATOM 1045 N N . ALA A 1 132 ? 10.222 8.296 -11.665 1.00 87.56 132 ALA A N 1
ATOM 1046 C CA . ALA A 1 132 ? 9.710 6.945 -11.854 1.00 87.56 132 ALA A CA 1
ATOM 1047 C C . ALA A 1 132 ? 8.263 6.801 -11.361 1.00 87.56 132 ALA A C 1
ATOM 1049 O O . ALA A 1 132 ? 7.449 6.179 -12.039 1.00 87.56 132 ALA A O 1
ATOM 1050 N N . HIS A 1 133 ? 7.932 7.399 -10.216 1.00 86.38 133 HIS A N 1
ATOM 1051 C CA . HIS A 1 133 ? 6.583 7.331 -9.653 1.00 86.38 133 HIS A CA 1
ATOM 1052 C C . HIS A 1 133 ? 5.582 8.195 -10.435 1.00 86.38 133 HIS A C 1
ATOM 1054 O O . HIS A 1 133 ? 4.456 7.746 -10.645 1.00 86.38 133 HIS A O 1
ATOM 1060 N N . ASP A 1 134 ? 6.008 9.349 -10.963 1.00 82.31 134 ASP A N 1
ATOM 1061 C CA . ASP A 1 134 ? 5.187 10.157 -11.880 1.00 82.31 134 ASP A CA 1
ATOM 1062 C C . ASP A 1 134 ? 4.858 9.393 -13.175 1.00 82.31 134 ASP A C 1
ATOM 1064 O O . ASP A 1 134 ? 3.730 9.413 -13.668 1.00 82.31 134 ASP A O 1
ATOM 1068 N N . ALA A 1 135 ? 5.857 8.712 -13.746 1.00 84.00 135 ALA A N 1
ATOM 1069 C CA . ALA A 1 135 ? 5.734 8.074 -15.052 1.00 84.00 135 ALA A CA 1
ATOM 1070 C C . ALA A 1 135 ? 4.875 6.803 -15.016 1.00 84.00 135 ALA A C 1
ATOM 1072 O O . ALA A 1 135 ? 4.100 6.554 -15.938 1.00 84.00 135 ALA A O 1
ATOM 1073 N N . VAL A 1 136 ? 5.003 5.986 -13.968 1.00 89.94 136 VAL A N 1
ATOM 1074 C CA . VAL A 1 136 ? 4.426 4.634 -13.952 1.00 89.94 136 VAL A CA 1
ATOM 1075 C C . VAL A 1 136 ? 2.901 4.641 -13.831 1.00 89.94 136 VAL A C 1
ATOM 1077 O O . VAL A 1 136 ? 2.241 3.902 -14.558 1.00 89.94 136 VAL A O 1
ATOM 1080 N N . ALA A 1 137 ? 2.315 5.493 -12.982 1.00 88.06 137 ALA A N 1
ATOM 1081 C CA . ALA A 1 137 ? 0.854 5.574 -12.873 1.00 88.06 137 ALA A CA 1
ATOM 1082 C C . ALA A 1 137 ? 0.212 6.026 -14.197 1.00 88.06 137 ALA A C 1
ATOM 1084 O O . ALA A 1 137 ? -0.800 5.467 -14.626 1.00 88.06 137 ALA A O 1
ATOM 1085 N N . LYS A 1 138 ? 0.840 6.997 -14.876 1.00 88.88 138 LYS A N 1
ATOM 1086 C CA . LYS A 1 138 ? 0.439 7.450 -16.212 1.00 88.88 138 LYS A CA 1
ATOM 1087 C C . LYS A 1 138 ? 0.538 6.312 -17.231 1.00 88.88 138 LYS A C 1
ATOM 1089 O O . LYS A 1 138 ? -0.454 6.021 -17.894 1.00 88.88 138 LYS A O 1
ATOM 1094 N N . LEU A 1 139 ? 1.692 5.645 -17.294 1.00 92.69 139 LEU A N 1
ATOM 1095 C CA . LEU A 1 139 ? 1.959 4.554 -18.231 1.00 92.69 139 LEU A CA 1
ATOM 1096 C C . LEU A 1 139 ? 0.926 3.430 -18.120 1.00 92.69 139 LEU A C 1
ATOM 1098 O O . LEU A 1 139 ? 0.395 2.989 -19.130 1.00 92.69 139 LEU A O 1
ATOM 1102 N N . ILE A 1 140 ? 0.620 2.981 -16.900 1.00 94.00 140 ILE A N 1
ATOM 1103 C CA . ILE A 1 140 ? -0.332 1.885 -16.673 1.00 94.00 140 ILE A CA 1
ATOM 1104 C C . ILE A 1 140 ? -1.748 2.268 -17.112 1.00 94.00 140 ILE A C 1
ATOM 1106 O O . ILE A 1 140 ? -2.444 1.456 -17.715 1.00 94.00 140 ILE A O 1
ATOM 1110 N N . LYS A 1 141 ? -2.168 3.515 -16.877 1.00 92.12 141 LYS A N 1
ATOM 1111 C CA . LYS A 1 141 ? -3.468 4.003 -17.358 1.00 92.12 141 LYS A CA 1
ATOM 1112 C C . LYS A 1 141 ? -3.530 4.119 -18.878 1.00 92.12 141 LYS A C 1
ATOM 1114 O O . LYS A 1 141 ? -4.583 3.885 -19.451 1.00 92.12 141 LYS A O 1
ATOM 1119 N N . GLU A 1 142 ? -2.436 4.523 -19.521 1.00 92.44 142 GLU A N 1
ATOM 1120 C CA . GLU A 1 142 ? -2.330 4.608 -20.988 1.00 92.44 142 GLU A CA 1
ATOM 1121 C C . GLU A 1 142 ? -2.197 3.233 -21.651 1.00 92.44 142 GLU A C 1
ATOM 1123 O O . GLU A 1 142 ? -2.517 3.080 -22.824 1.00 92.44 142 GLU A O 1
ATOM 1128 N N . ALA A 1 143 ? -1.740 2.232 -20.903 1.00 93.62 143 ALA A N 1
ATOM 1129 C CA . ALA A 1 143 ? -1.600 0.863 -21.370 1.00 93.62 143 ALA A CA 1
ATOM 1130 C C . ALA A 1 143 ? -2.921 0.079 -21.407 1.00 93.62 143 ALA A C 1
ATOM 1132 O O . ALA A 1 143 ? -2.973 -0.968 -22.046 1.00 93.62 143 ALA A O 1
ATOM 1133 N N . SER A 1 144 ? -3.969 0.553 -20.730 1.00 92.75 144 SER A N 1
ATOM 1134 C CA . SER A 1 144 ? -5.284 -0.084 -20.770 1.00 92.75 144 SER A CA 1
ATOM 1135 C C . SER A 1 144 ? -6.101 0.394 -21.966 1.00 92.75 144 SER A C 1
ATOM 1137 O O . SER A 1 144 ? -6.296 1.594 -22.150 1.00 92.75 144 SER A O 1
ATOM 1139 N N . GLU A 1 145 ? -6.651 -0.552 -22.724 1.00 88.62 145 GLU A N 1
ATOM 1140 C CA . GLU A 1 145 ? -7.618 -0.288 -23.800 1.00 88.62 145 GLU A CA 1
ATOM 1141 C C . GLU A 1 145 ? -8.961 0.223 -23.249 1.00 88.62 145 GLU A C 1
ATOM 1143 O O . GLU A 1 145 ? -9.707 0.926 -23.932 1.00 88.62 145 GLU A O 1
ATOM 1148 N N . HIS A 1 146 ? -9.244 -0.052 -21.971 1.00 87.25 146 HIS A N 1
ATOM 1149 C CA . HIS A 1 146 ? -10.439 0.416 -21.279 1.00 87.25 146 HIS A CA 1
ATOM 1150 C C . HIS A 1 146 ? -10.103 1.085 -19.934 1.00 87.25 146 HIS A C 1
ATOM 1152 O O . HIS A 1 146 ? -10.357 0.513 -18.869 1.00 87.25 146 HIS A O 1
ATOM 1158 N N . PRO A 1 147 ? -9.596 2.336 -19.943 1.00 84.25 147 PRO A N 1
ATOM 1159 C CA . PRO A 1 147 ? -9.150 3.028 -18.731 1.00 84.25 147 PRO A CA 1
ATOM 1160 C C . PRO A 1 147 ? -10.231 3.201 -17.653 1.00 84.25 147 PRO A C 1
ATOM 1162 O O . PRO A 1 147 ? -9.902 3.302 -16.474 1.00 84.25 147 PRO A O 1
ATOM 1165 N N . ARG A 1 148 ? -11.520 3.213 -18.030 1.00 86.69 148 ARG A N 1
ATOM 1166 C CA . ARG A 1 148 ? -12.648 3.288 -17.080 1.00 86.69 148 ARG A CA 1
ATOM 1167 C C . ARG A 1 148 ? -12.786 2.040 -16.201 1.00 86.69 148 ARG A C 1
ATOM 1169 O O . ARG A 1 148 ? -13.326 2.131 -15.105 1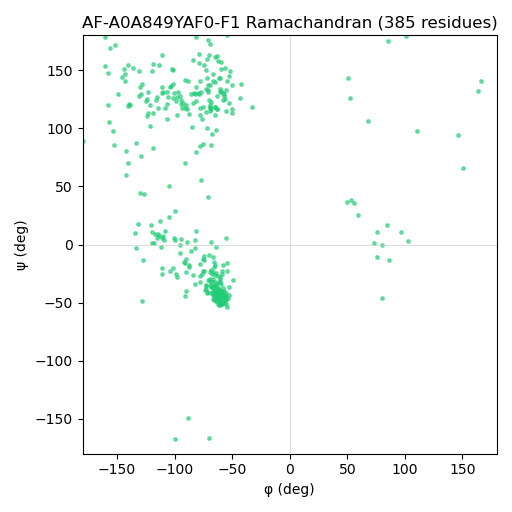.00 86.69 148 ARG A O 1
ATOM 1176 N N . TYR A 1 149 ? -12.272 0.900 -16.663 1.00 92.12 149 TYR A N 1
ATOM 1177 C CA . TYR A 1 149 ? -12.278 -0.373 -15.942 1.00 92.12 149 TYR A CA 1
ATOM 1178 C C . TYR A 1 149 ? -10.933 -0.661 -15.259 1.00 92.12 149 TYR A C 1
ATOM 1180 O O . TYR A 1 149 ? -10.540 -1.813 -15.074 1.00 92.12 149 TYR A O 1
ATOM 1188 N N . LEU A 1 150 ? -10.198 0.390 -14.885 1.00 95.12 150 LEU A N 1
ATOM 1189 C CA . LEU A 1 150 ? -8.916 0.277 -14.201 1.00 95.12 150 LEU A CA 1
ATOM 1190 C C . LEU A 1 150 ? -8.791 1.334 -13.098 1.00 95.12 150 LEU A C 1
ATOM 1192 O O . LEU A 1 150 ? -8.801 2.537 -13.354 1.00 95.12 150 LEU A O 1
ATOM 1196 N N . ARG A 1 151 ? -8.596 0.883 -11.857 1.00 95.44 151 ARG A N 1
ATOM 1197 C CA . ARG A 1 151 ? -8.218 1.724 -10.715 1.00 95.44 151 ARG A CA 1
ATOM 1198 C C . ARG A 1 151 ? -6.760 1.456 -10.366 1.00 95.44 151 ARG A C 1
ATOM 1200 O O . ARG A 1 151 ? -6.428 0.410 -9.820 1.00 95.44 151 ARG A O 1
ATOM 1207 N N . VAL A 1 152 ? -5.883 2.411 -10.664 1.00 94.88 152 VAL A N 1
ATOM 1208 C CA . VAL A 1 152 ? -4.439 2.260 -10.419 1.00 94.88 152 VAL A CA 1
ATOM 1209 C C . VAL A 1 152 ? -4.086 2.742 -9.019 1.00 94.88 152 VAL A C 1
ATOM 1211 O O . VAL A 1 152 ? -4.213 3.929 -8.724 1.00 94.88 152 VAL A O 1
ATOM 1214 N N . GLY A 1 153 ? -3.601 1.834 -8.182 1.00 94.69 153 GLY A N 1
ATOM 1215 C CA . GLY A 1 153 ? -3.007 2.129 -6.889 1.00 94.69 153 GLY A CA 1
ATOM 1216 C C . GLY A 1 153 ? -1.504 2.297 -6.996 1.00 94.69 153 GLY A C 1
ATOM 1217 O O . GLY A 1 153 ? -0.823 1.361 -7.410 1.00 94.69 153 GLY A O 1
ATOM 1218 N N . LEU A 1 154 ? 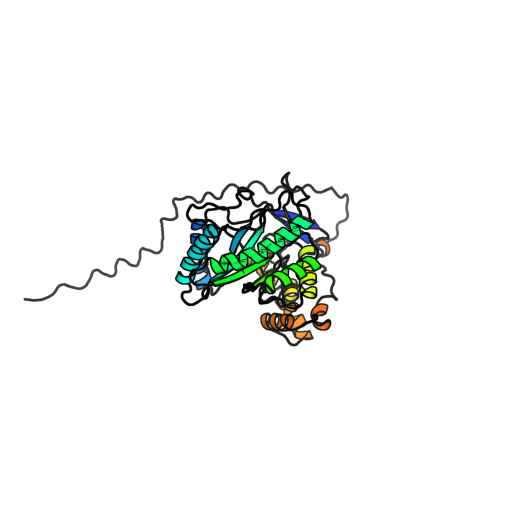-0.959 3.448 -6.603 1.00 93.31 154 LEU A N 1
ATOM 1219 C CA . LEU A 1 154 ? 0.492 3.630 -6.604 1.00 93.31 154 LEU A CA 1
ATOM 1220 C C . LEU A 1 154 ? 1.081 3.307 -5.234 1.00 93.31 154 LEU A C 1
ATOM 1222 O O . LEU A 1 154 ? 0.774 3.949 -4.226 1.00 93.31 154 LEU A O 1
ATOM 1226 N N . LYS A 1 155 ? 1.985 2.335 -5.215 1.00 91.38 155 LYS A N 1
ATOM 1227 C CA . LYS A 1 155 ? 2.771 1.984 -4.046 1.00 91.38 155 LYS A CA 1
ATOM 1228 C C . LYS A 1 155 ? 4.059 2.773 -4.004 1.00 91.38 155 LYS A C 1
ATOM 1230 O O . LYS A 1 155 ? 4.904 2.656 -4.890 1.00 91.38 155 LYS A O 1
ATOM 1235 N N . LEU A 1 156 ? 4.217 3.544 -2.935 1.00 86.94 156 LEU A N 1
ATOM 1236 C CA . LEU A 1 156 ? 5.424 4.319 -2.703 1.00 86.94 156 LEU A CA 1
ATOM 1237 C C . LEU A 1 156 ? 6.384 3.520 -1.823 1.00 86.94 156 LEU A C 1
ATOM 1239 O O . LEU A 1 156 ? 6.104 3.205 -0.662 1.00 86.94 156 LEU A O 1
ATOM 1243 N N . GLY A 1 157 ? 7.546 3.205 -2.392 1.00 74.06 157 GLY A N 1
ATOM 1244 C CA . GLY A 1 157 ? 8.632 2.567 -1.661 1.00 74.06 157 GLY A CA 1
ATOM 1245 C C . GLY A 1 157 ? 9.117 3.428 -0.487 1.00 74.06 157 GLY A C 1
ATOM 1246 O O . GLY A 1 157 ? 9.222 4.649 -0.610 1.00 74.06 157 GLY A O 1
ATOM 1247 N N . GLY A 1 158 ? 9.482 2.806 0.637 1.00 64.69 158 GLY A N 1
ATOM 1248 C CA . GLY A 1 158 ? 10.157 3.501 1.732 1.00 64.69 158 GLY A CA 1
ATOM 1249 C C . GLY A 1 158 ? 11.532 3.990 1.278 1.00 64.69 158 GLY A C 1
ATOM 1250 O O . GLY A 1 158 ? 12.447 3.211 0.996 1.00 64.69 158 GLY A O 1
ATOM 1251 N N . SER A 1 159 ? 11.697 5.303 1.170 1.00 66.12 159 SER A N 1
ATOM 1252 C CA . SER A 1 159 ? 12.994 5.878 0.835 1.00 66.12 159 SER A CA 1
ATOM 1253 C C . SER A 1 159 ? 13.907 5.912 2.069 1.00 66.12 159 SER A C 1
ATOM 1255 O O . SER A 1 159 ? 13.432 5.952 3.202 1.00 66.12 159 SER A O 1
ATOM 1257 N N . THR A 1 160 ? 15.228 5.933 1.879 1.00 65.88 160 THR A N 1
ATOM 1258 C CA . THR A 1 160 ? 16.161 6.287 2.969 1.00 65.88 160 THR A CA 1
ATOM 1259 C C . THR A 1 160 ? 16.085 7.760 3.351 1.00 65.88 160 THR A C 1
ATOM 1261 O O . THR A 1 160 ? 16.727 8.162 4.314 1.00 65.88 160 THR A O 1
ATOM 1264 N N . PHE A 1 161 ? 15.367 8.569 2.570 1.00 75.69 161 PHE A N 1
ATOM 1265 C CA . PHE A 1 161 ? 15.182 9.986 2.827 1.00 75.69 161 PHE A CA 1
ATOM 1266 C C . PHE A 1 161 ? 14.121 10.199 3.914 1.00 75.69 161 PHE A C 1
ATOM 1268 O O . PHE A 1 161 ? 13.391 9.280 4.297 1.00 75.69 161 PHE A O 1
ATOM 1275 N N . ASP A 1 162 ? 14.103 11.410 4.454 1.00 83.38 162 ASP A N 1
ATOM 1276 C CA . ASP A 1 162 ? 13.281 11.798 5.593 1.00 83.38 162 ASP A CA 1
ATOM 1277 C C . ASP A 1 162 ? 11.777 11.898 5.267 1.00 83.38 162 ASP A C 1
ATOM 1279 O O . ASP A 1 162 ? 11.323 11.718 4.132 1.00 83.38 162 ASP A O 1
ATOM 1283 N N . ALA A 1 163 ? 10.991 12.175 6.310 1.00 86.56 163 ALA A N 1
ATOM 1284 C CA . ALA A 1 163 ? 9.548 12.364 6.206 1.00 86.56 163 ALA A CA 1
ATOM 1285 C C . ALA A 1 163 ? 9.168 13.540 5.287 1.00 86.56 163 ALA A C 1
ATOM 1287 O O . ALA A 1 163 ? 8.157 13.465 4.591 1.00 86.56 163 ALA A O 1
ATOM 1288 N N . ALA 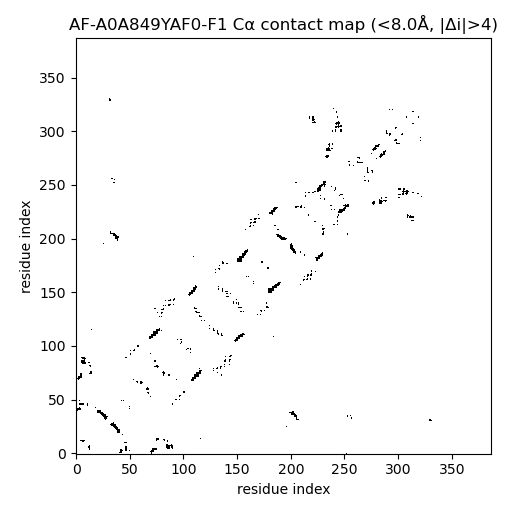A 1 164 ? 9.990 14.595 5.227 1.00 88.62 164 ALA A N 1
ATOM 1289 C CA . ALA A 1 164 ? 9.746 15.747 4.362 1.00 88.62 164 ALA A CA 1
ATOM 1290 C C . ALA A 1 164 ? 9.850 15.366 2.878 1.00 88.62 164 ALA A C 1
ATOM 1292 O O . ALA A 1 164 ? 9.000 15.749 2.075 1.00 88.62 164 ALA A O 1
ATOM 1293 N N . PHE A 1 165 ? 10.834 14.543 2.503 1.00 87.81 165 PHE A N 1
ATOM 1294 C CA . PHE A 1 165 ? 10.912 14.003 1.149 1.00 87.81 165 PHE A CA 1
ATOM 1295 C C . PHE A 1 165 ? 9.728 13.088 0.815 1.00 87.81 165 PHE A C 1
ATOM 1297 O O . PHE A 1 165 ? 9.215 13.149 -0.299 1.00 87.81 165 PHE A O 1
ATOM 1304 N N . GLN A 1 166 ? 9.278 12.251 1.753 1.00 86.94 166 GLN A N 1
ATOM 1305 C CA . GLN A 1 166 ? 8.095 11.409 1.544 1.00 86.94 166 GLN A CA 1
ATOM 1306 C C . GLN A 1 166 ? 6.821 12.243 1.336 1.00 86.94 166 GLN A C 1
ATOM 1308 O O . GLN A 1 166 ? 6.045 11.943 0.431 1.00 86.94 166 GLN A O 1
ATOM 1313 N N . ALA A 1 167 ? 6.634 13.315 2.109 1.00 88.00 167 ALA A N 1
ATOM 1314 C CA . ALA A 1 167 ? 5.525 14.250 1.924 1.00 88.00 167 ALA A CA 1
ATOM 1315 C C . ALA A 1 167 ? 5.612 14.985 0.572 1.00 88.00 167 ALA A C 1
ATOM 1317 O O . ALA A 1 167 ? 4.621 15.078 -0.149 1.00 88.00 167 ALA A O 1
ATOM 1318 N N . GLN A 1 168 ? 6.809 15.425 0.167 1.00 87.62 168 GLN A N 1
ATOM 1319 C CA . GLN A 1 168 ? 7.046 16.015 -1.157 1.00 87.62 168 GLN A CA 1
ATOM 1320 C C . GLN A 1 168 ? 6.715 15.034 -2.292 1.00 87.62 168 GLN A C 1
ATOM 1322 O O . GLN A 1 168 ? 6.120 15.416 -3.299 1.00 87.62 168 GLN A O 1
ATOM 1327 N N . ALA A 1 169 ? 7.107 13.768 -2.142 1.00 85.94 169 ALA A N 1
ATOM 1328 C CA . ALA A 1 169 ? 6.799 12.709 -3.092 1.00 85.94 169 ALA A CA 1
ATOM 1329 C C . ALA A 1 169 ? 5.289 12.485 -3.239 1.00 85.94 169 ALA A C 1
ATOM 1331 O O . ALA A 1 169 ? 4.805 12.364 -4.363 1.00 85.94 169 ALA A O 1
ATOM 1332 N N . LEU A 1 170 ? 4.554 12.466 -2.122 1.00 88.00 170 LEU A N 1
ATOM 1333 C CA . LEU A 1 170 ? 3.094 12.370 -2.125 1.00 88.00 170 LEU A CA 1
ATOM 1334 C C . LEU A 1 170 ? 2.452 13.530 -2.881 1.00 88.00 170 LEU A C 1
ATOM 1336 O O . LEU A 1 170 ? 1.660 13.290 -3.790 1.00 88.00 170 LEU A O 1
ATOM 1340 N N . ALA A 1 171 ? 2.838 14.765 -2.547 1.00 88.25 171 ALA A N 1
ATOM 1341 C CA . ALA A 1 171 ? 2.309 15.962 -3.193 1.00 88.25 171 ALA A CA 1
ATOM 1342 C C . ALA A 1 171 ? 2.510 15.913 -4.710 1.00 88.25 171 ALA A C 1
ATOM 1344 O O . ALA A 1 171 ? 1.575 16.123 -5.474 1.00 88.25 171 ALA A O 1
ATOM 1345 N N . ARG A 1 172 ? 3.714 15.539 -5.147 1.00 87.00 172 ARG A N 1
ATOM 1346 C CA . ARG A 1 172 ? 4.058 15.473 -6.566 1.00 87.00 172 ARG A CA 1
ATOM 1347 C C . ARG A 1 172 ? 3.254 14.425 -7.339 1.00 87.00 172 ARG A C 1
ATOM 1349 O O . ARG A 1 172 ? 2.788 14.706 -8.436 1.00 87.00 172 ARG A O 1
ATOM 1356 N N . VAL A 1 173 ? 3.094 13.228 -6.775 1.00 86.69 173 VAL A N 1
ATOM 1357 C CA . VAL A 1 173 ? 2.328 12.144 -7.411 1.00 86.69 173 VAL A CA 1
ATOM 1358 C C . VAL A 1 173 ? 0.851 12.517 -7.554 1.00 86.69 173 VAL A C 1
ATOM 1360 O O . VAL A 1 173 ? 0.207 12.113 -8.525 1.00 86.69 173 VAL A O 1
ATOM 1363 N N . LEU A 1 174 ? 0.311 13.262 -6.588 1.00 87.44 174 LEU A N 1
ATOM 1364 C CA . LEU A 1 174 ? -1.100 13.643 -6.553 1.00 87.44 174 LEU A CA 1
ATOM 1365 C C . LEU A 1 174 ? -1.422 14.887 -7.389 1.00 87.44 174 LEU A C 1
ATOM 1367 O O . LEU A 1 174 ? -2.536 14.981 -7.890 1.00 87.44 174 LEU A O 1
ATOM 1371 N N . ASP A 1 175 ? -0.457 15.781 -7.599 1.00 84.00 175 ASP A N 1
ATOM 1372 C CA . ASP A 1 175 ? -0.584 16.941 -8.497 1.00 84.00 175 ASP A CA 1
ATOM 1373 C C . ASP A 1 175 ? -0.499 16.558 -9.993 1.00 84.00 175 ASP A C 1
ATOM 1375 O O . ASP A 1 1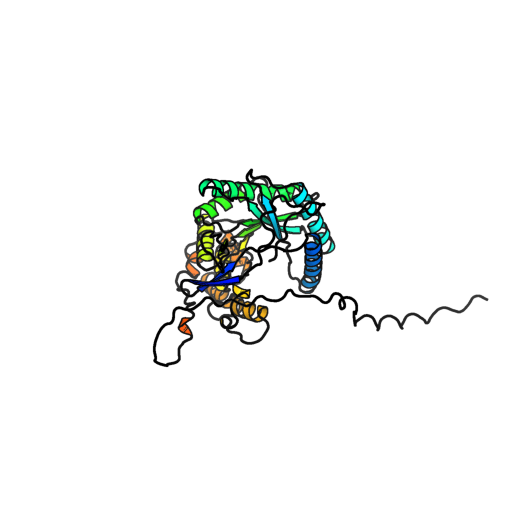75 ? -0.810 17.334 -10.894 1.00 84.00 175 ASP A O 1
ATOM 1379 N N . GLY A 1 176 ? -0.081 15.327 -10.300 1.00 73.50 176 GLY A N 1
ATOM 1380 C CA . GLY A 1 176 ? 0.047 14.863 -11.677 1.00 73.50 176 GLY A CA 1
ATOM 1381 C C . GLY A 1 176 ? -1.298 14.747 -12.408 1.00 73.50 176 GLY A C 1
ATOM 1382 O O . GLY A 1 176 ? -2.259 14.185 -11.889 1.00 73.50 176 GLY A O 1
ATOM 1383 N N . ALA A 1 177 ? -1.328 15.129 -13.692 1.00 66.12 177 ALA A N 1
ATOM 1384 C CA . ALA A 1 177 ? -2.513 15.053 -14.566 1.00 66.12 177 ALA A CA 1
ATOM 1385 C C . ALA A 1 177 ? -3.172 13.656 -14.671 1.00 66.12 177 ALA A C 1
ATOM 1387 O O . ALA A 1 177 ? -4.302 13.528 -15.136 1.00 66.12 177 ALA A O 1
ATOM 1388 N N . ARG A 1 178 ? -2.474 12.586 -14.260 1.00 78.88 178 ARG A N 1
ATOM 1389 C CA . ARG A 1 178 ? -3.021 11.224 -14.139 1.00 78.88 178 ARG A CA 1
ATOM 1390 C C . ARG A 1 178 ? -2.793 10.622 -12.748 1.00 78.88 178 ARG A C 1
ATOM 1392 O O . ARG A 1 178 ? -2.475 9.433 -12.657 1.00 78.88 178 ARG A O 1
ATOM 1399 N N . ALA A 1 179 ? -3.012 11.406 -11.692 1.00 85.88 179 ALA A N 1
ATOM 1400 C CA . ALA A 1 179 ? -2.909 10.997 -10.288 1.00 85.88 179 ALA A CA 1
ATOM 1401 C C . ALA A 1 179 ? -3.531 9.612 -10.016 1.00 85.88 179 ALA A C 1
ATOM 1403 O O . ALA A 1 179 ? -4.586 9.296 -10.577 1.00 85.88 179 ALA A O 1
ATOM 1404 N N . PRO A 1 180 ? -2.894 8.744 -9.214 1.00 91.69 180 PRO A N 1
ATOM 1405 C CA . PRO A 1 180 ? -3.399 7.399 -8.944 1.00 91.69 180 PRO A CA 1
ATOM 1406 C C . PRO A 1 180 ? -4.797 7.425 -8.305 1.00 91.69 180 PRO A C 1
ATOM 1408 O O . PRO A 1 180 ? -5.209 8.415 -7.714 1.00 91.69 180 PRO A O 1
ATOM 1411 N N . SER A 1 181 ? -5.540 6.328 -8.438 1.00 92.94 181 SER A N 1
ATOM 1412 C CA . SER A 1 181 ? -6.880 6.170 -7.857 1.00 92.94 181 SER A CA 1
ATOM 1413 C C . SER A 1 181 ? -6.848 5.899 -6.352 1.00 92.94 181 SER A C 1
ATOM 1415 O O . SER A 1 181 ? -7.834 6.161 -5.672 1.00 92.94 181 SER A O 1
ATOM 1417 N N . PHE A 1 182 ? -5.747 5.334 -5.855 1.00 93.94 182 PHE A N 1
ATOM 1418 C CA . PHE A 1 182 ? -5.463 5.134 -4.436 1.00 93.94 182 PHE A CA 1
ATOM 1419 C C . PHE A 1 182 ? -3.946 5.020 -4.218 1.00 93.94 182 PHE A C 1
ATOM 1421 O O . PHE A 1 182 ? -3.174 4.898 -5.173 1.00 93.94 182 PHE A O 1
ATOM 1428 N N . LEU A 1 183 ? -3.497 5.061 -2.967 1.00 93.44 183 LEU A N 1
ATOM 1429 C CA . LEU A 1 183 ? -2.081 4.938 -2.610 1.00 93.44 183 LEU A CA 1
ATOM 1430 C C . LEU A 1 183 ? -1.815 3.724 -1.714 1.00 93.44 183 LEU A C 1
ATOM 1432 O O . LEU A 1 183 ? -2.687 3.271 -0.977 1.00 93.44 183 LEU A O 1
ATOM 1436 N N . VAL A 1 184 ? -0.581 3.221 -1.730 1.00 91.88 184 VAL A N 1
ATOM 1437 C CA . VAL A 1 184 ? -0.075 2.258 -0.737 1.00 91.88 184 VAL A CA 1
ATOM 1438 C C . VAL A 1 184 ? 1.188 2.837 -0.097 1.00 91.88 184 VAL A C 1
ATOM 1440 O O . VAL A 1 184 ? 2.218 2.971 -0.763 1.00 91.88 184 VAL A O 1
ATOM 1443 N N . LEU A 1 185 ? 1.100 3.218 1.183 1.00 88.44 185 LEU A N 1
ATOM 1444 C CA . LEU A 1 185 ? 2.052 4.109 1.864 1.00 88.44 185 LEU A CA 1
ATOM 1445 C C . LEU A 1 185 ? 2.521 3.542 3.209 1.00 88.44 185 LEU A C 1
ATOM 1447 O O . LEU A 1 185 ? 1.696 3.256 4.064 1.00 88.44 185 LEU A O 1
ATOM 1451 N N . PHE A 1 186 ? 3.806 3.423 3.518 1.00 76.56 186 PHE A N 1
ATOM 1452 C CA . PHE A 1 186 ? 4.966 3.381 2.631 1.00 76.56 186 PHE A CA 1
ATOM 1453 C C . PHE A 1 186 ? 5.673 2.045 2.849 1.00 76.56 186 PHE A C 1
ATOM 1455 O O . PHE A 1 186 ? 5.655 1.476 3.943 1.00 76.56 186 PHE A O 1
ATOM 1462 N N . GLU A 1 187 ? 6.304 1.532 1.799 1.00 72.88 187 GLU A N 1
ATOM 1463 C CA . GLU A 1 187 ? 7.021 0.260 1.854 1.00 72.88 187 GLU A CA 1
ATOM 1464 C C . GLU A 1 187 ? 8.322 0.330 2.695 1.00 72.88 187 GLU A C 1
ATOM 1466 O O . GLU A 1 187 ? 8.581 1.267 3.440 1.00 72.88 187 GLU A O 1
ATOM 1471 N N . ARG A 1 188 ? 9.176 -0.690 2.577 1.00 69.56 188 ARG A N 1
ATOM 1472 C CA . ARG A 1 188 ? 10.401 -0.916 3.359 1.00 69.56 188 ARG A CA 1
ATOM 1473 C C . ARG A 1 188 ? 11.433 0.209 3.190 1.00 69.56 188 ARG A C 1
ATOM 1475 O O . ARG A 1 188 ? 11.648 0.667 2.073 1.00 69.56 188 ARG A O 1
ATOM 1482 N N . LEU A 1 189 ? 12.161 0.558 4.258 1.00 67.75 189 LEU A N 1
ATOM 1483 C CA . LEU A 1 189 ? 13.316 1.467 4.203 1.00 67.75 189 LEU A CA 1
ATOM 1484 C C . LEU A 1 189 ? 14.480 0.789 3.478 1.00 67.75 189 LEU A C 1
ATOM 1486 O O . LEU A 1 189 ? 15.027 -0.199 3.971 1.00 67.75 189 LEU A O 1
ATOM 1490 N N . ARG A 1 190 ? 14.891 1.306 2.318 1.00 64.31 190 ARG A N 1
ATOM 1491 C CA . ARG A 1 190 ? 15.960 0.686 1.515 1.00 64.31 190 ARG A CA 1
ATOM 1492 C C . ARG A 1 190 ? 17.378 1.021 1.991 1.00 64.31 190 ARG A C 1
ATOM 1494 O O . ARG A 1 190 ? 18.037 1.873 1.405 1.00 64.31 190 ARG A O 1
ATOM 1501 N N . ARG A 1 191 ? 17.890 0.359 3.031 1.00 58.34 191 ARG A N 1
ATOM 1502 C CA . ARG A 1 191 ? 19.273 0.578 3.494 1.00 58.34 191 ARG A CA 1
ATOM 1503 C C . ARG A 1 191 ? 20.249 -0.383 2.817 1.00 58.34 191 ARG A C 1
ATOM 1505 O O . ARG A 1 191 ? 20.171 -1.581 3.024 1.00 58.34 191 ARG A O 1
ATOM 1512 N N . PHE A 1 192 ? 21.195 0.171 2.063 1.00 52.91 192 PHE A N 1
ATOM 1513 C CA . PHE A 1 192 ? 22.104 -0.544 1.156 1.00 52.91 192 PHE A CA 1
ATOM 1514 C C . PHE A 1 192 ? 23.474 -0.929 1.747 1.00 52.91 192 PHE A C 1
ATOM 1516 O O . PHE A 1 192 ? 24.347 -1.396 1.005 1.00 52.91 192 PHE A O 1
ATOM 1523 N N . GLU A 1 193 ? 23.685 -0.673 3.039 1.00 51.59 193 GLU A N 1
ATOM 1524 C CA . GLU A 1 193 ? 25.017 -0.624 3.665 1.00 51.59 193 GLU A CA 1
ATOM 1525 C C . GLU A 1 193 ? 25.397 -1.884 4.451 1.00 51.59 193 GLU A C 1
ATOM 1527 O O . GLU A 1 193 ? 26.579 -2.115 4.685 1.00 51.59 193 GLU A O 1
ATOM 1532 N N . ARG A 1 194 ? 24.437 -2.717 4.873 1.00 51.94 194 ARG A N 1
ATOM 1533 C CA . ARG A 1 194 ? 24.724 -3.869 5.750 1.00 51.94 194 ARG A CA 1
ATOM 1534 C C . ARG A 1 194 ? 24.756 -5.173 4.970 1.00 51.94 194 ARG A C 1
ATOM 1536 O O . ARG A 1 194 ? 24.066 -5.306 3.970 1.00 51.94 194 ARG A O 1
ATOM 1543 N N . ARG A 1 195 ? 25.555 -6.144 5.421 1.00 54.56 195 ARG A N 1
ATOM 1544 C CA . ARG A 1 195 ? 25.616 -7.499 4.854 1.00 54.56 195 ARG A CA 1
ATOM 1545 C C . ARG A 1 195 ? 24.915 -8.489 5.789 1.00 54.56 195 ARG A C 1
ATOM 1547 O O . ARG A 1 195 ? 25.281 -8.568 6.955 1.00 54.56 195 ARG A O 1
ATOM 1554 N N . LEU A 1 196 ? 23.961 -9.263 5.277 1.00 54.00 196 LEU A N 1
ATOM 1555 C CA . LEU A 1 196 ? 23.390 -10.442 5.931 1.00 54.00 196 LEU A CA 1
ATOM 1556 C C . LEU A 1 196 ? 23.927 -11.684 5.210 1.00 54.00 196 LEU A C 1
ATOM 1558 O O . LEU A 1 196 ? 23.787 -11.799 3.996 1.00 54.00 196 LEU A O 1
ATOM 1562 N N . GLY A 1 197 ? 24.619 -12.579 5.921 1.00 55.00 197 GLY A N 1
ATOM 1563 C CA . GLY A 1 197 ? 25.169 -13.799 5.309 1.00 55.00 197 GLY A CA 1
ATOM 1564 C C . GLY A 1 197 ? 26.154 -13.552 4.152 1.00 55.00 197 GLY A C 1
ATOM 1565 O O . GLY A 1 197 ? 26.282 -14.393 3.272 1.00 55.00 197 GLY A O 1
ATOM 1566 N N . GLY A 1 198 ? 26.822 -12.390 4.118 1.00 55.19 198 GLY A N 1
ATOM 1567 C CA . GLY A 1 198 ? 27.697 -11.970 3.012 1.00 55.19 198 GLY A CA 1
ATOM 1568 C C . GLY A 1 198 ? 26.978 -11.266 1.848 1.00 55.19 198 GLY A C 1
ATOM 1569 O O . GLY A 1 198 ? 27.632 -10.588 1.056 1.00 55.19 198 GLY A O 1
ATOM 1570 N N . ARG A 1 199 ? 25.641 -11.330 1.779 1.00 53.91 199 ARG A N 1
ATOM 1571 C CA . ARG A 1 199 ? 24.802 -10.620 0.798 1.00 53.91 199 ARG A CA 1
ATOM 1572 C C . ARG A 1 199 ? 24.438 -9.233 1.335 1.00 53.91 199 ARG A C 1
ATOM 1574 O O . ARG A 1 199 ? 24.184 -9.089 2.525 1.00 53.91 199 ARG A O 1
ATOM 1581 N N . ARG A 1 200 ? 24.423 -8.184 0.505 1.00 55.97 200 ARG A N 1
ATOM 1582 C CA . ARG A 1 200 ? 23.980 -6.846 0.953 1.00 55.97 200 ARG A CA 1
ATOM 1583 C C . ARG A 1 200 ? 22.493 -6.906 1.316 1.00 55.97 200 ARG A C 1
ATOM 1585 O O . ARG A 1 200 ? 21.671 -7.192 0.457 1.00 55.97 200 ARG A O 1
ATOM 1592 N N . ALA A 1 201 ? 22.163 -6.637 2.576 1.00 52.91 201 ALA A N 1
ATOM 1593 C CA . ALA A 1 201 ? 20.811 -6.335 3.010 1.00 52.91 201 ALA A CA 1
ATOM 1594 C C . ALA A 1 201 ? 20.327 -5.096 2.251 1.00 52.91 201 ALA A C 1
ATOM 1596 O O . ALA A 1 201 ? 21.066 -4.118 2.120 1.00 52.91 201 ALA A O 1
ATOM 1597 N N . VAL A 1 202 ? 19.112 -5.177 1.707 1.00 58.50 202 VAL A N 1
ATOM 1598 C CA . VAL A 1 202 ? 18.594 -4.170 0.770 1.00 58.50 202 VAL A CA 1
ATOM 1599 C C . VAL A 1 202 ? 17.467 -3.352 1.393 1.00 58.50 202 VAL A C 1
ATOM 1601 O O . VAL A 1 202 ? 17.238 -2.213 0.987 1.00 58.50 202 VAL A O 1
ATOM 1604 N N . SER A 1 203 ? 16.752 -3.896 2.387 1.00 64.31 203 SER A N 1
ATOM 1605 C CA . SER A 1 203 ? 15.596 -3.210 2.967 1.00 64.31 203 SER A CA 1
ATOM 1606 C C . SER A 1 203 ? 15.225 -3.658 4.387 1.00 64.31 203 SER A C 1
ATOM 1608 O O . SER A 1 203 ? 15.401 -4.824 4.748 1.00 64.31 203 SER A O 1
ATOM 1610 N N . ARG A 1 204 ? 14.699 -2.719 5.186 1.00 68.69 204 ARG A N 1
ATOM 1611 C CA . ARG A 1 204 ? 14.307 -2.889 6.594 1.00 68.69 204 ARG A CA 1
ATOM 1612 C C . ARG A 1 204 ? 12.882 -2.372 6.834 1.00 68.69 204 ARG A C 1
ATOM 1614 O O . ARG A 1 204 ? 12.521 -1.298 6.357 1.00 68.69 204 ARG A O 1
ATOM 1621 N N . GLY A 1 205 ? 12.077 -3.137 7.570 1.00 69.19 205 GLY A N 1
ATOM 1622 C CA . GLY A 1 205 ? 10.821 -2.657 8.169 1.00 69.19 205 GLY A CA 1
ATOM 1623 C C . GLY A 1 205 ? 11.037 -2.040 9.559 1.00 69.19 205 GLY A C 1
ATOM 1624 O O . GLY A 1 205 ? 12.114 -1.527 9.853 1.00 69.19 205 GLY A O 1
ATOM 1625 N N . GLY A 1 206 ? 10.044 -2.146 10.443 1.00 74.62 206 GLY A N 1
ATOM 1626 C CA . GLY A 1 206 ? 10.221 -1.850 11.871 1.00 74.62 206 GLY A CA 1
ATOM 1627 C C . GLY A 1 206 ? 9.717 -0.475 12.332 1.00 74.62 206 GLY A C 1
ATOM 1628 O O . GLY A 1 206 ? 9.224 0.338 11.549 1.00 74.62 206 GLY A O 1
ATOM 1629 N N . ALA A 1 207 ? 9.870 -0.210 13.631 1.00 77.94 207 ALA A N 1
ATOM 1630 C CA . ALA A 1 207 ? 9.271 0.944 14.305 1.00 77.94 207 ALA A CA 1
ATOM 1631 C C . ALA A 1 207 ? 9.790 2.300 13.792 1.00 77.94 207 ALA A C 1
ATOM 1633 O O . ALA A 1 207 ? 9.110 3.320 13.905 1.00 77.94 207 ALA A O 1
ATOM 1634 N N . GLU A 1 208 ? 10.999 2.333 13.223 1.00 79.19 208 GLU A N 1
ATOM 1635 C CA . GLU A 1 208 ? 11.527 3.511 12.527 1.00 79.19 208 GLU A CA 1
ATOM 1636 C C . GLU A 1 208 ? 10.691 3.852 11.287 1.00 79.19 208 GLU A C 1
ATOM 1638 O O . GLU A 1 208 ? 10.302 5.006 11.120 1.00 79.19 208 GLU A O 1
ATOM 1643 N N . LEU A 1 209 ? 10.375 2.850 10.457 1.00 81.12 209 LEU A N 1
ATOM 1644 C CA . LEU A 1 209 ? 9.539 3.025 9.270 1.00 81.12 209 LEU A CA 1
ATOM 1645 C C . LEU A 1 209 ? 8.149 3.523 9.664 1.00 81.12 209 LEU A C 1
ATOM 1647 O O . LEU A 1 209 ? 7.676 4.500 9.100 1.00 81.12 209 LEU A O 1
ATOM 1651 N N . PHE A 1 210 ? 7.538 2.906 10.679 1.00 85.25 210 PHE A N 1
ATOM 1652 C CA . PHE A 1 210 ? 6.245 3.342 11.206 1.00 85.25 210 PHE A CA 1
ATOM 1653 C C . PHE A 1 210 ? 6.258 4.823 11.612 1.00 85.25 210 PHE A C 1
ATOM 1655 O O . PHE A 1 210 ? 5.461 5.603 11.101 1.00 85.25 210 PHE A O 1
ATOM 1662 N N . ARG A 1 211 ? 7.208 5.244 12.462 1.00 85.31 211 ARG A N 1
ATOM 1663 C CA . ARG A 1 211 ? 7.314 6.647 12.905 1.00 85.31 211 ARG A CA 1
ATOM 1664 C C . ARG A 1 211 ? 7.533 7.614 1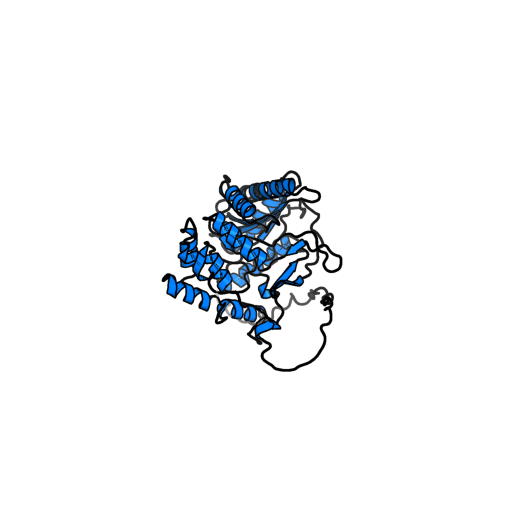1.744 1.00 85.31 211 ARG A C 1
ATOM 1666 O O . ARG A 1 211 ? 6.923 8.678 11.721 1.00 85.31 211 ARG A O 1
ATOM 1673 N N . ARG A 1 212 ? 8.388 7.250 10.784 1.00 85.38 212 ARG A N 1
ATOM 1674 C CA . ARG A 1 212 ? 8.653 8.088 9.609 1.00 85.38 212 ARG A CA 1
ATOM 1675 C C . ARG A 1 212 ? 7.411 8.227 8.728 1.00 85.38 212 ARG A C 1
ATOM 1677 O O . ARG A 1 212 ? 7.108 9.338 8.310 1.00 85.38 212 ARG A O 1
ATOM 1684 N N . ASN A 1 213 ? 6.667 7.140 8.528 1.00 88.00 213 ASN A N 1
ATOM 1685 C CA . ASN A 1 213 ? 5.424 7.155 7.762 1.00 88.00 213 ASN A CA 1
ATOM 1686 C C . ASN A 1 213 ? 4.373 8.058 8.416 1.00 88.00 213 ASN A C 1
ATOM 1688 O O . ASN A 1 213 ? 3.769 8.871 7.724 1.00 88.00 213 ASN A O 1
ATOM 1692 N N . LEU A 1 214 ? 4.187 7.962 9.740 1.00 88.69 214 LEU A N 1
ATOM 1693 C CA . LEU A 1 214 ? 3.264 8.847 10.457 1.00 88.69 214 LEU A CA 1
ATOM 1694 C C . LEU A 1 214 ? 3.680 10.317 10.338 1.00 88.69 214 LEU A C 1
ATOM 1696 O O . LEU A 1 214 ? 2.840 11.153 10.032 1.00 88.69 214 LEU A O 1
ATOM 1700 N N . ALA A 1 215 ? 4.971 10.624 10.497 1.00 87.94 215 ALA A N 1
ATOM 1701 C CA . ALA A 1 215 ? 5.478 11.987 10.340 1.00 87.94 215 ALA A CA 1
ATOM 1702 C C . ALA A 1 215 ? 5.274 12.530 8.913 1.00 87.94 215 ALA A C 1
ATOM 1704 O O . ALA A 1 215 ? 4.920 13.692 8.743 1.00 87.94 215 ALA A O 1
ATOM 1705 N N . ALA A 1 216 ? 5.462 11.700 7.883 1.00 87.81 216 ALA A N 1
ATOM 1706 C CA . ALA A 1 216 ? 5.221 12.097 6.497 1.00 87.81 216 ALA A CA 1
ATOM 1707 C C . ALA A 1 216 ? 3.733 12.365 6.225 1.00 87.81 216 ALA A C 1
ATOM 1709 O O . ALA A 1 216 ? 3.403 13.328 5.537 1.00 87.81 216 ALA A O 1
ATOM 1710 N N . LEU A 1 217 ? 2.840 11.542 6.784 1.00 88.38 217 LEU A N 1
ATOM 1711 C CA . LEU A 1 217 ? 1.393 11.746 6.699 1.00 88.38 217 LEU A CA 1
ATOM 1712 C C . LEU A 1 217 ? 0.955 13.015 7.444 1.00 88.38 217 LEU A C 1
ATOM 1714 O O . LEU A 1 217 ? 0.151 13.771 6.909 1.00 88.38 217 LEU A O 1
ATOM 1718 N N . ASP A 1 218 ? 1.528 13.284 8.621 1.00 87.56 218 ASP A N 1
ATOM 1719 C CA . ASP A 1 218 ? 1.244 14.494 9.405 1.00 87.56 218 ASP A CA 1
ATOM 1720 C C . ASP A 1 218 ? 1.694 15.771 8.666 1.00 87.56 218 ASP A C 1
ATOM 1722 O O . ASP A 1 218 ? 1.009 16.789 8.730 1.00 87.56 218 ASP A O 1
ATOM 1726 N N . LEU A 1 219 ? 2.809 15.712 7.923 1.00 87.31 219 LEU A N 1
ATOM 1727 C CA . LEU A 1 219 ? 3.278 16.808 7.064 1.00 87.31 219 LEU A CA 1
ATOM 1728 C C . LEU A 1 219 ? 2.425 16.985 5.802 1.00 87.31 219 LEU A C 1
ATOM 1730 O O . LEU A 1 219 ? 2.257 18.105 5.328 1.00 87.31 219 LEU A O 1
ATOM 1734 N N . PHE A 1 220 ? 1.932 15.888 5.226 1.00 83.94 220 PHE A N 1
ATOM 1735 C CA . PHE A 1 220 ? 1.194 15.920 3.966 1.00 83.94 220 PHE A CA 1
ATOM 1736 C C . PHE A 1 220 ? -0.292 16.280 4.142 1.00 83.94 220 PHE A C 1
ATOM 1738 O O . PHE A 1 220 ? -0.883 16.938 3.289 1.00 83.94 220 PHE A O 1
ATOM 1745 N N . GLY A 1 221 ? -0.911 15.856 5.244 1.00 73.00 221 GLY A N 1
ATOM 1746 C CA . GLY A 1 221 ? -2.271 16.223 5.637 1.00 73.00 221 GLY A CA 1
ATOM 1747 C C . GLY A 1 221 ? -3.399 15.461 4.932 1.00 73.00 221 GLY A C 1
ATOM 1748 O O . GLY A 1 221 ? -4.327 15.033 5.613 1.00 73.00 221 GLY A O 1
ATOM 1749 N N . ARG A 1 222 ? -3.371 15.282 3.599 1.00 69.19 222 ARG A N 1
ATOM 1750 C CA . ARG A 1 222 ? -4.532 14.732 2.856 1.00 69.19 222 ARG A CA 1
ATOM 1751 C C . ARG A 1 222 ? -4.167 13.790 1.707 1.00 69.19 222 ARG A C 1
ATOM 1753 O O . ARG A 1 222 ? -4.197 14.190 0.543 1.00 69.19 222 ARG A O 1
ATOM 1760 N N . PRO A 1 223 ? -3.859 12.517 1.979 1.00 66.75 223 PRO A N 1
ATOM 1761 C CA . PRO A 1 223 ? -3.883 11.515 0.924 1.00 66.75 223 PRO A CA 1
ATOM 1762 C C . PRO A 1 223 ? -5.319 11.295 0.435 1.00 66.75 223 PRO 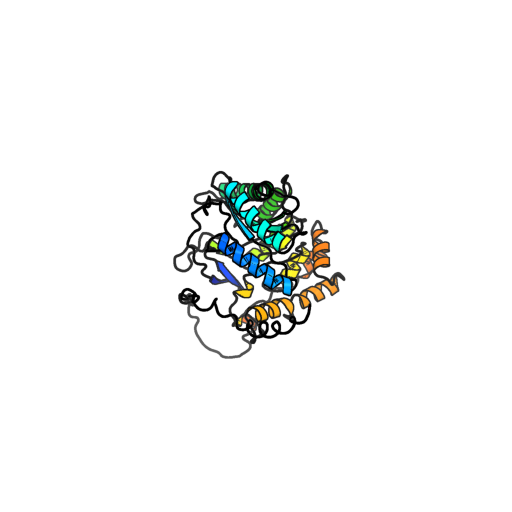A C 1
ATOM 1764 O O . PRO A 1 223 ? -6.281 11.346 1.202 1.00 66.75 223 PRO A O 1
ATOM 1767 N N . ILE A 1 224 ? -5.448 11.008 -0.862 1.00 86.94 224 ILE A N 1
ATOM 1768 C CA . ILE A 1 224 ? -6.586 10.250 -1.397 1.00 86.94 224 ILE A CA 1
ATOM 1769 C C . ILE A 1 224 ? -6.720 8.911 -0.642 1.00 86.94 224 ILE A C 1
ATOM 1771 O O . ILE A 1 224 ? -5.906 8.599 0.227 1.00 86.94 224 ILE A O 1
ATOM 1775 N N . GLU A 1 225 ? -7.706 8.082 -0.989 1.00 91.81 225 GLU A N 1
ATOM 1776 C CA . GLU A 1 225 ? -7.816 6.723 -0.438 1.00 91.81 225 GLU A CA 1
ATOM 1777 C C . GLU A 1 225 ? -6.443 6.023 -0.401 1.00 91.81 225 GLU A C 1
ATOM 1779 O O . GLU A 1 225 ? -5.742 5.961 -1.416 1.00 91.81 225 GLU A O 1
ATOM 1784 N N . PHE A 1 226 ? -6.032 5.515 0.766 1.00 93.44 226 PHE A N 1
ATOM 1785 C CA . PHE A 1 226 ? -4.750 4.831 0.883 1.00 93.44 226 PHE A CA 1
ATOM 1786 C C . PHE A 1 226 ? -4.766 3.634 1.827 1.00 93.44 226 PHE A C 1
ATOM 1788 O O . PHE A 1 226 ? -5.440 3.607 2.860 1.00 93.44 226 PHE A O 1
ATOM 1795 N N . SER A 1 227 ? -3.949 2.649 1.462 1.00 94.06 227 SER A N 1
ATOM 1796 C CA . SER A 1 227 ? -3.600 1.505 2.286 1.00 94.06 227 SER A CA 1
ATOM 1797 C C . SER A 1 227 ? -2.298 1.784 3.027 1.00 94.06 227 SER A C 1
ATOM 1799 O O . SER A 1 227 ? -1.271 2.090 2.414 1.00 94.06 227 SER 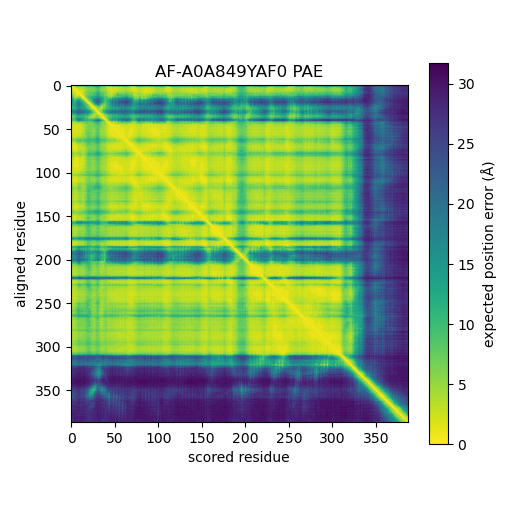A O 1
ATOM 1801 N N . ALA A 1 228 ? -2.326 1.673 4.349 1.00 92.19 228 ALA A N 1
ATOM 1802 C CA . ALA A 1 228 ? -1.136 1.791 5.167 1.00 92.19 228 ALA A CA 1
ATOM 1803 C C . ALA A 1 228 ? -0.233 0.562 5.015 1.00 92.19 228 ALA A C 1
ATOM 1805 O O . ALA A 1 228 ? -0.679 -0.578 4.948 1.00 92.19 228 ALA A O 1
ATOM 1806 N N . LEU A 1 229 ? 1.069 0.782 5.032 1.00 87.56 229 LEU A N 1
ATOM 1807 C CA . LEU A 1 229 ? 2.098 -0.240 5.048 1.00 87.56 229 LEU A CA 1
ATOM 1808 C C . LEU A 1 229 ? 3.251 0.274 5.911 1.00 87.56 229 LEU A C 1
ATOM 1810 O O . LEU A 1 229 ? 3.477 1.475 6.031 1.00 87.56 229 LEU A O 1
ATOM 1814 N N . GLY A 1 230 ? 3.982 -0.651 6.528 1.00 82.50 230 GLY A N 1
ATOM 1815 C CA . GLY A 1 230 ? 5.129 -0.328 7.371 1.00 82.50 230 GLY A CA 1
ATOM 1816 C C . GLY A 1 230 ? 4.855 -0.611 8.841 1.00 82.50 230 GLY A C 1
ATOM 1817 O O . GLY A 1 230 ? 4.266 0.195 9.556 1.00 82.50 230 GLY A O 1
ATOM 1818 N N . ASP A 1 231 ? 5.327 -1.782 9.270 1.00 82.12 231 ASP A N 1
ATOM 1819 C CA . ASP A 1 231 ? 5.376 -2.242 10.662 1.00 82.12 231 ASP A CA 1
ATOM 1820 C C . ASP A 1 231 ? 4.043 -2.259 11.430 1.00 82.12 231 ASP A C 1
ATOM 1822 O O . ASP A 1 231 ? 3.981 -2.036 12.643 1.00 82.12 231 ASP A O 1
ATOM 1826 N N . ILE A 1 232 ? 2.965 -2.591 10.722 1.00 88.19 232 ILE A N 1
ATOM 1827 C CA . ILE A 1 232 ? 1.659 -2.887 11.313 1.00 88.19 232 ILE A CA 1
ATOM 1828 C C . ILE A 1 232 ? 1.729 -4.285 11.946 1.00 88.19 232 ILE A C 1
ATOM 1830 O O . ILE A 1 232 ? 1.463 -5.299 11.304 1.00 88.19 232 ILE A O 1
ATOM 1834 N N . VAL A 1 233 ? 2.183 -4.332 13.199 1.00 87.31 233 VAL A N 1
ATOM 1835 C CA . VAL A 1 233 ? 2.315 -5.566 14.004 1.00 87.31 233 VAL A CA 1
ATOM 1836 C C . VAL A 1 233 ? 1.340 -5.625 15.177 1.00 87.31 233 VAL A C 1
ATOM 1838 O O . VAL A 1 233 ? 1.296 -6.620 15.888 1.00 87.31 233 VAL A O 1
ATOM 1841 N N . THR A 1 234 ? 0.544 -4.574 15.368 1.00 91.25 234 THR A N 1
ATOM 1842 C CA . THR A 1 234 ? -0.531 -4.507 16.360 1.00 91.25 234 THR A CA 1
ATOM 1843 C C . THR A 1 234 ? -1.735 -3.789 15.761 1.00 91.25 234 THR A C 1
ATOM 1845 O O . THR A 1 234 ? -1.584 -2.954 14.862 1.00 91.25 234 THR A O 1
ATOM 1848 N N . GLY A 1 235 ? -2.934 -4.067 16.274 1.00 94.56 235 GLY A N 1
ATOM 1849 C CA . GLY A 1 235 ? -4.134 -3.342 15.865 1.00 94.56 235 GLY A CA 1
ATOM 1850 C C . GLY A 1 235 ? -4.086 -1.860 16.242 1.00 94.56 235 GLY A C 1
ATOM 1851 O O . GLY A 1 235 ? -4.496 -1.023 15.445 1.00 94.56 235 GLY A O 1
ATOM 1852 N N . ARG A 1 236 ? -3.470 -1.499 17.377 1.00 94.31 236 ARG A N 1
ATOM 1853 C CA . ARG A 1 236 ? -3.226 -0.096 17.765 1.00 94.31 236 ARG A CA 1
ATOM 1854 C C . ARG A 1 236 ? -2.452 0.679 16.698 1.00 94.31 236 ARG A C 1
ATOM 1856 O O . ARG A 1 236 ? -2.812 1.809 16.390 1.00 94.31 236 ARG A O 1
ATOM 1863 N N . ARG A 1 237 ? -1.433 0.073 16.080 1.00 92.06 237 ARG A N 1
ATOM 1864 C CA . ARG A 1 237 ? -0.699 0.718 14.976 1.00 92.06 237 ARG A CA 1
ATOM 1865 C C . ARG A 1 237 ? -1.545 0.890 13.720 1.00 92.06 237 ARG A C 1
ATOM 1867 O O . ARG A 1 237 ? -1.360 1.866 13.005 1.00 92.06 237 ARG A O 1
ATOM 1874 N N . MET A 1 238 ? -2.480 -0.021 13.457 1.00 94.69 238 MET A N 1
ATOM 1875 C CA . MET A 1 238 ? -3.448 0.170 12.375 1.00 94.69 238 MET A CA 1
ATOM 1876 C C . MET A 1 238 ? -4.361 1.373 12.655 1.00 94.69 238 MET A C 1
ATOM 1878 O O . MET A 1 238 ? -4.607 2.177 11.760 1.00 94.69 238 MET A O 1
ATOM 1882 N N . VAL A 1 239 ? -4.810 1.540 13.904 1.00 95.25 239 VAL A N 1
ATOM 1883 C CA . VAL A 1 239 ? -5.615 2.702 14.322 1.00 95.25 239 VAL A CA 1
ATOM 1884 C C . VAL A 1 239 ? -4.829 4.011 14.184 1.00 95.25 239 VAL A C 1
ATOM 1886 O O . VAL A 1 239 ? -5.379 4.992 13.702 1.00 95.25 239 VAL A O 1
ATOM 1889 N N . GLU A 1 240 ? -3.535 4.033 14.508 1.00 93.00 240 GLU A N 1
ATOM 1890 C CA . GLU A 1 240 ? -2.658 5.203 14.292 1.00 93.00 240 GLU A CA 1
ATOM 1891 C C . GLU A 1 240 ? -2.592 5.662 12.830 1.00 93.00 240 GLU A C 1
ATOM 1893 O O . GLU A 1 240 ? -2.557 6.863 12.551 1.00 93.00 240 GLU A O 1
ATOM 1898 N N . TYR A 1 241 ? -2.604 4.719 11.888 1.00 93.56 241 TYR A N 1
ATOM 1899 C CA . TYR A 1 241 ? -2.718 5.039 10.469 1.00 93.56 241 TYR A CA 1
ATOM 1900 C C . TYR A 1 241 ? -4.131 5.504 10.091 1.00 93.56 241 TYR A C 1
ATOM 1902 O O . TYR A 1 241 ? -4.273 6.440 9.306 1.00 93.56 241 TYR A O 1
ATOM 1910 N N . ALA A 1 242 ? -5.176 4.900 10.664 1.00 94.00 242 ALA A N 1
ATOM 1911 C CA . ALA A 1 242 ? -6.562 5.314 10.434 1.00 94.00 242 ALA A CA 1
ATOM 1912 C C . ALA A 1 242 ? -6.816 6.753 10.898 1.00 94.00 242 ALA A C 1
ATOM 1914 O O . ALA A 1 242 ? -7.450 7.524 10.191 1.00 94.00 242 ALA A O 1
ATOM 1915 N N . LEU A 1 243 ? -6.228 7.168 12.023 1.00 91.62 243 LEU A N 1
ATOM 1916 C CA . LEU A 1 243 ? -6.274 8.557 12.501 1.00 91.62 243 LEU A CA 1
ATOM 1917 C C . LEU A 1 243 ? -5.712 9.568 11.481 1.00 91.62 243 LEU A C 1
ATOM 1919 O O . LEU A 1 243 ? -6.006 10.755 11.581 1.00 91.62 243 LEU A O 1
ATOM 1923 N N . ARG A 1 244 ? -4.936 9.100 10.495 1.00 90.75 244 ARG A N 1
ATOM 1924 C CA . ARG A 1 244 ? -4.363 9.880 9.383 1.00 90.75 244 ARG A CA 1
ATOM 1925 C C . ARG A 1 244 ? -5.014 9.578 8.030 1.00 90.75 244 ARG A C 1
ATOM 1927 O O . ARG A 1 244 ? -4.487 9.969 6.995 1.00 90.75 244 ARG A O 1
ATOM 1934 N N . GLY A 1 245 ? -6.136 8.863 8.026 1.00 91.94 245 GLY A N 1
ATOM 1935 C CA . GLY A 1 245 ? -6.930 8.602 6.827 1.00 91.94 245 GLY A CA 1
ATOM 1936 C C . GLY A 1 245 ? -6.789 7.217 6.202 1.00 91.94 245 GLY A C 1
ATOM 1937 O O . GLY A 1 245 ? -7.395 6.977 5.162 1.00 91.94 245 GLY A O 1
ATOM 1938 N N . ALA A 1 246 ? -6.010 6.298 6.785 1.00 94.12 246 ALA A N 1
ATOM 1939 C CA . ALA A 1 246 ? -5.812 4.985 6.169 1.00 94.12 246 ALA A CA 1
ATOM 1940 C C . ALA A 1 246 ? -7.096 4.150 6.224 1.00 94.12 246 ALA A C 1
ATOM 1942 O O . ALA A 1 246 ? -7.579 3.815 7.307 1.00 94.12 246 ALA A O 1
ATOM 1943 N N . THR A 1 247 ? -7.618 3.757 5.063 1.00 94.25 247 THR A N 1
ATOM 1944 C CA . THR A 1 247 ? -8.853 2.959 4.955 1.00 94.25 247 THR A CA 1
ATOM 1945 C C . THR A 1 247 ? -8.590 1.456 5.038 1.00 94.25 247 THR A C 1
ATOM 1947 O O . THR A 1 247 ? -9.494 0.673 5.321 1.00 94.25 247 THR A O 1
ATOM 1950 N N . SER A 1 248 ? -7.342 1.036 4.829 1.00 94.19 248 SER A N 1
ATOM 1951 C CA . SER A 1 248 ? -6.892 -0.353 4.938 1.00 94.19 248 SER A CA 1
ATOM 1952 C C . SER A 1 248 ? -5.414 -0.418 5.321 1.00 94.19 248 SER A C 1
ATOM 1954 O O . SER A 1 248 ? -4.732 0.607 5.340 1.00 94.19 248 SER A O 1
ATOM 1956 N N . GLY A 1 249 ? -4.901 -1.615 5.621 1.00 92.50 249 GLY A N 1
ATOM 1957 C CA . GLY A 1 249 ? -3.480 -1.813 5.889 1.00 92.50 249 GLY A CA 1
ATOM 1958 C C . GLY A 1 249 ? -2.943 -3.156 5.408 1.00 92.50 249 GLY A C 1
ATOM 1959 O O . GLY A 1 249 ? -3.615 -4.184 5.488 1.00 92.50 249 GLY A O 1
ATOM 1960 N N . GLN A 1 250 ? -1.703 -3.144 4.933 1.00 90.12 250 GLN A N 1
ATOM 1961 C CA . GLN A 1 250 ? -0.956 -4.309 4.484 1.00 90.12 250 GLN A CA 1
ATOM 1962 C C . GLN A 1 250 ? 0.031 -4.761 5.562 1.00 90.12 250 GLN A C 1
ATOM 1964 O O . GLN A 1 250 ? 0.818 -3.981 6.103 1.00 90.12 250 GLN A O 1
ATOM 1969 N N . MET A 1 251 ? 0.012 -6.059 5.862 1.00 87.06 251 MET A N 1
ATOM 1970 C CA . MET A 1 251 ? 0.771 -6.648 6.963 1.00 87.06 251 MET A CA 1
ATOM 1971 C C . MET A 1 251 ? 1.678 -7.765 6.453 1.00 87.06 251 MET A C 1
ATOM 1973 O O . MET A 1 251 ? 1.228 -8.719 5.818 1.00 87.06 251 MET A O 1
ATOM 1977 N N . HIS A 1 252 ? 2.973 -7.658 6.754 1.00 80.31 252 HIS A N 1
ATOM 1978 C CA . HIS A 1 252 ? 3.967 -8.684 6.414 1.00 80.31 252 HIS A CA 1
ATOM 1979 C C . HIS A 1 252 ? 4.801 -9.091 7.623 1.00 80.31 252 HIS A C 1
ATOM 1981 O O . HIS A 1 252 ? 4.913 -10.280 7.904 1.00 80.31 252 HIS A O 1
ATOM 1987 N N . THR A 1 253 ? 5.335 -8.113 8.366 1.00 78.00 253 THR A N 1
ATOM 1988 C CA . THR A 1 253 ? 6.219 -8.360 9.514 1.00 78.00 253 THR A CA 1
ATOM 1989 C C . THR A 1 253 ? 5.587 -9.302 10.527 1.00 78.00 253 THR A C 1
ATOM 1991 O O . THR A 1 253 ? 6.238 -10.252 10.952 1.00 78.00 253 THR A O 1
ATOM 1994 N N . ILE A 1 254 ? 4.313 -9.081 10.870 1.00 83.88 254 ILE A N 1
ATOM 1995 C CA . ILE A 1 254 ? 3.658 -9.868 11.910 1.00 83.88 254 ILE A CA 1
ATOM 1996 C C . ILE A 1 254 ? 3.604 -11.355 11.569 1.00 83.88 254 ILE A C 1
ATOM 1998 O O . ILE A 1 254 ? 3.922 -12.155 12.427 1.00 83.88 254 ILE A O 1
ATOM 2002 N N . PHE A 1 255 ? 3.317 -11.731 10.320 1.00 84.50 255 PHE A N 1
ATOM 2003 C CA . PHE A 1 255 ? 3.256 -13.135 9.891 1.00 84.50 255 PHE A CA 1
ATOM 2004 C C . PHE A 1 255 ? 4.629 -13.795 9.755 1.00 84.50 255 PHE A C 1
ATOM 2006 O O . PHE A 1 255 ? 4.724 -15.009 9.559 1.00 84.50 255 PHE A O 1
ATOM 2013 N N . ALA A 1 256 ? 5.700 -13.012 9.831 1.00 79.06 256 ALA A N 1
ATOM 2014 C CA . ALA A 1 256 ? 7.047 -13.541 9.842 1.00 79.06 256 ALA A CA 1
ATOM 2015 C C . ALA A 1 256 ? 7.528 -13.824 11.277 1.00 79.06 256 ALA A C 1
ATOM 2017 O O . ALA A 1 256 ? 8.396 -14.681 11.436 1.00 79.06 256 ALA A O 1
ATOM 2018 N N . LEU A 1 257 ? 6.959 -13.171 12.304 1.00 78.75 257 LEU A N 1
ATOM 2019 C CA . LEU A 1 257 ? 7.459 -13.232 13.683 1.00 78.75 257 LEU A CA 1
ATOM 2020 C C . LEU A 1 257 ? 7.629 -14.676 14.195 1.00 78.75 257 LEU A C 1
ATOM 2022 O O . LEU A 1 257 ? 6.808 -15.545 13.859 1.00 78.75 257 LEU A O 1
ATOM 2026 N N . PRO A 1 258 ? 8.657 -14.934 15.032 1.00 81.81 258 PRO A N 1
ATOM 2027 C CA . PRO A 1 258 ? 8.825 -16.215 15.711 1.00 81.81 258 PRO A CA 1
ATOM 2028 C C . PRO A 1 258 ? 7.560 -16.646 16.457 1.00 81.81 258 PRO A C 1
ATOM 2030 O O . PRO A 1 258 ? 6.823 -15.820 16.985 1.00 81.81 258 PRO A O 1
ATOM 2033 N N . GLU A 1 259 ? 7.322 -17.953 16.579 1.00 84.25 259 GLU A N 1
ATOM 2034 C CA . GLU A 1 259 ? 6.096 -18.452 17.225 1.00 84.25 259 GLU A CA 1
ATOM 2035 C C . GLU A 1 259 ? 5.946 -18.019 18.686 1.00 84.25 259 GLU A C 1
ATOM 2037 O O . GLU A 1 259 ? 4.830 -17.824 19.160 1.00 84.25 259 GLU A O 1
ATOM 2042 N N . ALA A 1 260 ? 7.065 -17.821 19.386 1.00 84.44 260 ALA A N 1
ATOM 2043 C CA . ALA A 1 260 ? 7.080 -17.327 20.758 1.00 84.44 260 ALA A CA 1
ATOM 2044 C C . ALA A 1 260 ? 6.575 -15.877 20.896 1.00 84.44 260 ALA A C 1
ATOM 2046 O O . ALA A 1 260 ? 6.281 -15.445 22.010 1.00 84.44 260 ALA A O 1
ATOM 2047 N N . SER A 1 261 ? 6.469 -15.134 19.789 1.00 83.06 261 SER A N 1
ATOM 2048 C CA . SER A 1 261 ? 5.970 -13.759 19.776 1.00 83.06 261 SER A CA 1
ATOM 2049 C C . SER A 1 261 ? 4.449 -13.670 19.929 1.00 83.06 261 SER A C 1
ATOM 2051 O O . SER A 1 261 ? 3.965 -12.637 20.379 1.00 83.06 261 SER A O 1
ATOM 2053 N N . TYR A 1 262 ? 3.692 -14.726 19.609 1.00 88.38 262 TYR A N 1
ATOM 2054 C CA . TYR A 1 262 ? 2.228 -14.720 19.734 1.00 88.38 262 TYR A CA 1
ATOM 2055 C C . TYR A 1 262 ? 1.782 -15.233 21.106 1.00 88.38 262 TYR A C 1
ATOM 2057 O O . TYR A 1 262 ? 2.338 -16.205 21.626 1.00 88.38 262 TYR A O 1
ATOM 2065 N N . ARG A 1 263 ? 0.740 -14.624 21.692 1.00 88.69 263 ARG A N 1
ATOM 2066 C CA . ARG A 1 263 ? 0.162 -15.107 22.962 1.00 88.69 263 ARG A CA 1
ATOM 2067 C C . ARG A 1 263 ? -0.585 -16.422 22.776 1.00 88.69 263 ARG A C 1
ATOM 2069 O O . ARG A 1 263 ? -0.463 -17.329 23.598 1.00 88.69 263 ARG A O 1
ATOM 2076 N N . ARG A 1 264 ? -1.339 -16.538 21.679 1.00 90.56 264 ARG A N 1
ATOM 2077 C CA . ARG A 1 264 ? -2.058 -17.766 21.330 1.00 90.56 264 ARG A CA 1
ATOM 2078 C C . ARG A 1 264 ? -1.054 -18.860 20.959 1.00 90.56 264 ARG A C 1
ATOM 2080 O O . ARG A 1 264 ? -0.262 -18.689 20.036 1.00 90.56 264 ARG A O 1
ATOM 2087 N N . ARG A 1 265 ? -1.106 -19.995 21.664 1.00 88.88 265 ARG A N 1
ATOM 2088 C CA . ARG A 1 265 ? -0.191 -21.136 21.457 1.00 88.88 265 ARG A CA 1
ATOM 2089 C C . ARG A 1 265 ? -0.704 -22.188 20.472 1.00 88.88 265 ARG A C 1
ATOM 2091 O O . ARG A 1 265 ? 0.082 -22.994 19.995 1.00 88.88 265 ARG A O 1
ATOM 2098 N N . MET A 1 266 ? -1.993 -22.158 20.140 1.00 89.88 266 MET A N 1
ATOM 2099 C CA . MET A 1 266 ? -2.646 -23.115 19.238 1.00 89.88 266 MET A CA 1
ATOM 2100 C C . MET A 1 266 ? -3.066 -22.468 17.914 1.00 89.88 266 MET A C 1
ATOM 2102 O O . MET A 1 266 ? -3.159 -21.244 17.813 1.00 89.88 266 MET A O 1
ATOM 2106 N N . GLY A 1 267 ? -3.342 -23.301 16.909 1.00 92.31 267 GLY A N 1
ATOM 2107 C CA . GLY A 1 267 ? -3.720 -22.872 15.562 1.00 92.31 267 GLY A CA 1
ATOM 2108 C C . GLY A 1 267 ? -2.522 -22.579 14.660 1.00 92.31 267 GLY A C 1
ATOM 2109 O O . GLY A 1 267 ? -1.362 -22.616 15.088 1.00 92.31 267 GLY A O 1
ATOM 2110 N N . THR A 1 268 ? -2.824 -22.289 13.402 1.00 92.75 268 THR A N 1
ATOM 2111 C CA . THR A 1 268 ? -1.886 -21.872 12.361 1.00 92.75 268 THR A CA 1
ATOM 2112 C C . THR A 1 268 ? -1.255 -20.518 12.687 1.00 92.75 268 THR A C 1
ATOM 2114 O O . THR A 1 268 ? -1.778 -19.720 13.468 1.00 92.75 268 THR A O 1
ATOM 2117 N N . ARG A 1 269 ? -0.128 -20.203 12.038 1.00 89.50 269 ARG A N 1
ATOM 2118 C CA . ARG A 1 269 ? 0.522 -18.894 12.200 1.00 89.50 269 ARG A CA 1
ATOM 2119 C C . ARG A 1 269 ? -0.409 -17.731 11.858 1.00 89.50 269 ARG A C 1
ATOM 2121 O O . ARG A 1 269 ? -0.398 -16.727 12.562 1.00 89.50 269 ARG A O 1
ATOM 2128 N N . CYS A 1 270 ? -1.216 -17.874 10.807 1.00 90.50 270 CYS A N 1
ATOM 2129 C CA . CYS A 1 270 ? -2.174 -16.849 10.409 1.00 90.50 270 CYS A CA 1
ATOM 2130 C C . CYS A 1 270 ? -3.218 -16.607 11.503 1.00 90.50 270 CYS A C 1
ATOM 2132 O O . CYS A 1 270 ? -3.447 -15.462 11.874 1.00 90.50 270 CYS A O 1
ATOM 2134 N N . GLU A 1 271 ? -3.790 -17.667 12.076 1.00 92.88 271 GLU A N 1
ATOM 2135 C CA . GLU A 1 271 ? -4.766 -17.548 13.166 1.00 92.88 271 GLU A CA 1
ATOM 2136 C C . GLU A 1 271 ? -4.163 -16.920 14.423 1.00 92.88 271 GLU A C 1
ATOM 2138 O O . GLU A 1 271 ? -4.809 -16.095 15.069 1.00 92.88 271 GLU A O 1
ATOM 2143 N N . ARG A 1 272 ? -2.919 -17.274 14.770 1.00 93.56 272 ARG A N 1
ATOM 2144 C CA . ARG A 1 272 ? -2.208 -16.673 15.909 1.00 93.56 272 ARG A CA 1
ATOM 2145 C C . ARG A 1 272 ? -1.936 -15.186 15.681 1.00 93.56 272 ARG A C 1
ATOM 2147 O O . ARG A 1 272 ? -2.212 -14.382 16.566 1.00 93.56 272 ARG A O 1
ATOM 2154 N N . ALA A 1 273 ? -1.451 -14.814 14.496 1.00 92.12 273 ALA A N 1
ATOM 2155 C CA . ALA A 1 273 ? -1.180 -13.424 14.140 1.00 92.12 273 ALA A CA 1
ATOM 2156 C C . ALA A 1 273 ? -2.461 -12.575 14.104 1.00 92.12 273 ALA A C 1
ATOM 2158 O O . ALA A 1 273 ? -2.484 -11.484 14.667 1.00 92.12 273 ALA A O 1
ATOM 2159 N N . LEU A 1 274 ? -3.542 -13.083 13.501 1.00 93.19 274 LEU A N 1
ATOM 2160 C CA . LEU A 1 274 ? -4.841 -12.402 13.480 1.00 93.19 274 LEU A CA 1
ATOM 2161 C C . LEU A 1 274 ? -5.416 -12.241 14.889 1.00 93.19 274 LEU A C 1
ATOM 2163 O O . LEU A 1 274 ? -5.912 -11.169 15.224 1.00 93.19 274 LEU A O 1
ATOM 2167 N N . HIS A 1 275 ? -5.299 -13.267 15.734 1.00 94.44 275 HIS A N 1
ATOM 2168 C CA . HIS A 1 275 ? -5.730 -13.173 17.125 1.00 94.44 275 HIS A CA 1
ATOM 2169 C C . HIS A 1 275 ? -4.966 -12.075 17.880 1.00 94.44 275 HIS A C 1
ATOM 2171 O O . HIS A 1 275 ? -5.578 -11.274 18.581 1.00 94.44 275 HIS A O 1
ATOM 2177 N N . GLU A 1 276 ? -3.644 -12.004 17.717 1.00 92.88 276 GLU A N 1
ATOM 2178 C CA . GLU A 1 276 ? -2.816 -10.958 18.329 1.00 92.88 276 GLU A CA 1
ATOM 2179 C C . GLU A 1 276 ? -3.211 -9.554 17.829 1.00 92.88 276 GLU A C 1
ATOM 2181 O O . GLU A 1 276 ? -3.407 -8.636 18.624 1.00 92.88 276 GLU A O 1
ATOM 2186 N N . LEU A 1 277 ? -3.402 -9.390 16.514 1.00 93.44 277 LEU A N 1
ATOM 2187 C CA . LEU A 1 277 ? -3.787 -8.112 15.901 1.00 93.44 277 LEU A CA 1
ATOM 2188 C C . LEU A 1 277 ? -5.134 -7.599 16.381 1.00 93.44 277 LEU A C 1
ATOM 2190 O O . LEU A 1 277 ? -5.292 -6.395 16.567 1.00 93.44 277 LEU A O 1
ATOM 2194 N N . VAL A 1 278 ? -6.115 -8.486 16.520 1.00 95.56 278 VAL A N 1
ATOM 2195 C CA . VAL A 1 278 ? -7.502 -8.094 16.780 1.00 95.56 278 VAL A CA 1
ATOM 2196 C C . VAL A 1 278 ? -7.777 -8.020 18.278 1.00 95.56 278 VAL A C 1
ATOM 2198 O O . VAL A 1 278 ? -8.359 -7.033 18.733 1.00 95.56 278 VAL A O 1
ATOM 2201 N N . PHE A 1 279 ? -7.312 -9.011 19.043 1.00 96.06 279 PHE A N 1
ATOM 2202 C CA . PHE A 1 279 ? -7.769 -9.267 20.410 1.00 96.06 279 PHE A CA 1
ATOM 2203 C C . PHE A 1 279 ? -6.705 -9.074 21.496 1.00 96.06 279 PHE A C 1
ATOM 2205 O O . PHE A 1 279 ? -6.992 -9.355 22.657 1.00 96.06 279 PHE A O 1
ATOM 2212 N N . HIS A 1 280 ? -5.490 -8.595 21.187 1.00 93.94 280 HIS A N 1
ATOM 2213 C CA . HIS A 1 280 ? -4.561 -8.235 22.266 1.00 93.94 280 HIS A CA 1
ATOM 2214 C C . HIS A 1 280 ? -5.218 -7.188 23.190 1.00 93.94 280 HIS A C 1
ATOM 2216 O O . HIS A 1 280 ? -5.679 -6.159 22.688 1.00 93.94 280 HIS A O 1
ATOM 2222 N N . PRO A 1 281 ? -5.251 -7.397 24.519 1.00 93.44 281 PRO A N 1
ATOM 2223 C CA . PRO A 1 281 ? -6.055 -6.573 25.428 1.00 93.44 281 PRO A CA 1
ATOM 2224 C C . PRO A 1 281 ? -5.639 -5.098 25.448 1.00 93.44 281 PRO A C 1
ATOM 2226 O O . PRO A 1 281 ? -6.468 -4.228 25.673 1.00 93.44 281 PRO A O 1
ATOM 2229 N N . GLU A 1 282 ? -4.370 -4.806 25.158 1.00 90.00 282 GLU A N 1
ATOM 2230 C CA . GLU A 1 282 ? -3.827 -3.437 25.196 1.00 90.00 282 GLU A CA 1
ATOM 2231 C C . GLU A 1 282 ? -3.477 -2.874 23.813 1.00 90.00 282 GLU A C 1
ATOM 2233 O O . GLU A 1 282 ? -3.302 -1.670 23.624 1.00 90.00 282 GLU A O 1
ATOM 2238 N N . HIS A 1 283 ? -3.288 -3.750 22.827 1.00 91.50 283 HIS A N 1
ATOM 2239 C CA . HIS A 1 283 ? -2.690 -3.387 21.535 1.00 91.50 283 HIS A CA 1
ATOM 2240 C C . HIS A 1 283 ? -3.480 -3.938 20.350 1.00 91.50 283 HIS A C 1
ATOM 2242 O O . HIS A 1 283 ? -3.127 -3.676 19.199 1.00 91.50 283 HIS A O 1
ATOM 2248 N N . GLY A 1 284 ? -4.537 -4.699 20.618 1.00 95.44 284 GLY A N 1
ATOM 2249 C CA . GLY A 1 284 ? -5.426 -5.245 19.616 1.00 95.44 284 GLY A CA 1
ATOM 2250 C C . GLY A 1 284 ? -6.281 -4.145 19.006 1.00 95.44 284 GLY A C 1
ATOM 2251 O O . GLY A 1 284 ? -6.455 -3.066 19.577 1.00 95.44 284 GLY A O 1
ATOM 2252 N N . LEU A 1 285 ? -6.819 -4.422 17.825 1.00 96.56 285 LEU A N 1
ATOM 2253 C CA . LEU A 1 285 ? -7.654 -3.487 17.085 1.00 96.56 285 LEU A CA 1
ATOM 2254 C C . LEU A 1 285 ? -8.901 -3.125 17.891 1.00 96.56 285 LEU A C 1
ATOM 2256 O O . LEU A 1 285 ? -9.255 -1.953 17.960 1.00 96.56 285 LEU A O 1
ATOM 2260 N N . VAL A 1 286 ? -9.525 -4.112 18.544 1.00 97.25 286 VAL A N 1
ATOM 2261 C CA . VAL A 1 286 ? -10.726 -3.897 19.364 1.00 97.25 286 VAL A CA 1
ATOM 2262 C C . VAL A 1 286 ? -10.418 -2.963 20.533 1.00 97.25 286 VAL A C 1
ATOM 2264 O O . VAL A 1 286 ? -11.094 -1.951 20.694 1.00 97.25 286 VAL A O 1
ATOM 2267 N N . ALA A 1 287 ? -9.362 -3.249 21.299 1.00 96.69 287 ALA A N 1
ATOM 2268 C CA . ALA A 1 287 ? -8.951 -2.420 22.431 1.00 96.69 287 ALA A CA 1
ATOM 2269 C C . ALA A 1 287 ? -8.640 -0.974 22.006 1.00 96.69 287 ALA A C 1
ATOM 2271 O O . ALA A 1 287 ? -9.129 -0.017 22.607 1.00 96.69 287 ALA A O 1
ATOM 2272 N N . ALA A 1 288 ? -7.886 -0.807 20.917 1.00 96.62 288 ALA A N 1
ATOM 2273 C CA . ALA A 1 288 ? -7.542 0.510 20.392 1.00 96.62 288 ALA A CA 1
ATOM 2274 C C . ALA A 1 288 ? -8.772 1.286 19.882 1.00 96.62 288 ALA A C 1
ATOM 2276 O O . ALA A 1 288 ? -8.889 2.482 20.142 1.00 96.62 288 ALA A O 1
ATOM 2277 N N . MET A 1 289 ? -9.712 0.621 19.203 1.00 97.50 289 MET A N 1
ATOM 2278 C CA . MET A 1 289 ? -10.953 1.252 18.741 1.00 97.50 289 MET A CA 1
ATOM 2279 C C . MET A 1 289 ? -11.882 1.631 19.898 1.00 97.50 289 MET A C 1
ATOM 2281 O O . MET A 1 289 ? -12.498 2.692 19.846 1.00 97.50 289 MET A O 1
ATOM 2285 N N . LEU A 1 290 ? -11.960 0.827 20.964 1.00 96.88 290 LEU A N 1
ATOM 2286 C CA . LEU A 1 290 ? -12.712 1.184 22.174 1.00 96.88 290 LEU A CA 1
ATOM 2287 C C . LEU A 1 290 ? -12.134 2.439 22.845 1.00 96.88 290 LEU A C 1
ATOM 2289 O O . LEU A 1 290 ? -12.886 3.334 23.231 1.00 96.88 290 LEU A O 1
ATOM 2293 N N . HIS A 1 291 ? -10.805 2.548 22.910 1.00 94.62 291 HIS A N 1
ATOM 2294 C CA . HIS A 1 291 ? -10.113 3.735 23.426 1.00 94.62 291 HIS A CA 1
ATOM 2295 C C . HIS A 1 291 ? -10.382 4.994 22.587 1.00 94.62 291 HIS A C 1
ATOM 2297 O O . HIS A 1 291 ? -10.567 6.077 23.148 1.00 94.62 291 HIS A O 1
ATOM 2303 N N . VAL A 1 292 ? -10.445 4.856 21.256 1.00 94.38 292 VAL A N 1
ATOM 2304 C CA . VAL A 1 292 ? -10.845 5.940 20.339 1.00 94.38 292 VAL A CA 1
ATOM 2305 C C . VAL A 1 292 ? -12.310 6.318 20.539 1.00 94.38 292 VAL A C 1
ATOM 2307 O O . VAL A 1 292 ? -12.617 7.506 20.665 1.00 94.38 292 VAL A O 1
ATOM 2310 N N . LYS A 1 293 ? -13.211 5.331 20.615 1.00 96.12 293 LYS A N 1
ATOM 2311 C CA . LYS A 1 293 ? -14.646 5.550 20.829 1.00 96.12 293 LYS A CA 1
ATOM 2312 C C . LYS A 1 293 ? -14.895 6.345 22.107 1.00 96.12 293 LYS A C 1
ATOM 2314 O O . LYS A 1 293 ? -15.654 7.305 22.072 1.00 96.12 293 LYS A O 1
ATOM 2319 N N . ALA A 1 294 ? -14.214 6.006 23.201 1.00 94.94 294 ALA A N 1
ATOM 2320 C CA . ALA A 1 294 ? -14.352 6.709 24.477 1.00 94.94 294 ALA A CA 1
ATOM 2321 C C . ALA A 1 294 ? -13.966 8.202 24.410 1.00 94.94 294 ALA A C 1
ATOM 2323 O O . ALA A 1 294 ? -14.492 8.999 25.176 1.00 94.94 294 ALA A O 1
ATOM 2324 N N . ARG A 1 295 ? -13.066 8.594 23.495 1.00 91.75 295 ARG A N 1
ATOM 2325 C CA . ARG A 1 295 ? -12.577 9.983 23.357 1.00 91.75 295 ARG A CA 1
ATOM 2326 C C . ARG A 1 295 ? -13.262 10.791 22.263 1.00 91.75 295 ARG A C 1
ATOM 2328 O O . ARG A 1 295 ? -13.238 12.015 22.309 1.00 91.75 295 ARG A O 1
ATOM 2335 N N . THR A 1 296 ? -13.795 10.119 21.247 1.00 91.50 296 THR A N 1
ATOM 2336 C CA . THR A 1 296 ? -14.267 10.768 20.011 1.00 91.50 296 THR A CA 1
ATOM 2337 C C . THR A 1 296 ? -15.701 10.407 19.637 1.00 91.50 296 THR A C 1
ATOM 2339 O O . THR A 1 296 ? -16.262 11.022 18.739 1.00 91.50 296 THR A O 1
ATOM 2342 N N . GLY A 1 297 ? -16.286 9.383 20.264 1.00 94.06 297 GLY A N 1
ATOM 2343 C CA . GLY A 1 297 ? -17.563 8.789 19.861 1.00 94.06 297 GLY A CA 1
ATOM 2344 C C . GLY A 1 297 ? -17.484 7.880 18.626 1.00 94.06 297 GLY A C 1
ATOM 2345 O O . GLY A 1 297 ? -18.432 7.148 18.350 1.00 94.06 297 GLY A O 1
ATOM 2346 N N . ILE A 1 298 ? -16.361 7.858 17.898 1.00 95.00 298 ILE A N 1
ATOM 2347 C CA . ILE A 1 298 ? -16.217 7.086 16.658 1.00 95.00 298 ILE A CA 1
ATOM 2348 C C . ILE A 1 298 ? -15.989 5.604 16.975 1.00 95.00 298 ILE A C 1
ATOM 2350 O O . ILE A 1 298 ? -14.980 5.231 17.570 1.00 95.00 298 ILE A O 1
ATOM 2354 N N . ALA A 1 299 ? -16.915 4.745 16.542 1.00 94.75 299 ALA A N 1
ATOM 2355 C CA . ALA A 1 299 ? -16.874 3.308 16.823 1.00 94.75 299 ALA A CA 1
ATOM 2356 C C . ALA A 1 299 ? -16.422 2.442 15.634 1.00 94.75 299 ALA A C 1
ATOM 2358 O O . ALA A 1 299 ? -15.961 1.319 15.840 1.00 94.75 299 ALA A O 1
ATOM 2359 N N . ARG A 1 300 ? -16.556 2.927 14.391 1.00 96.38 300 ARG A N 1
ATOM 2360 C CA . ARG A 1 300 ? -16.217 2.157 13.184 1.00 96.38 300 ARG A CA 1
ATOM 2361 C C . ARG A 1 300 ? -14.866 2.596 12.634 1.00 96.38 300 ARG A C 1
ATOM 2363 O O . ARG A 1 300 ? -14.572 3.784 12.551 1.00 96.38 300 ARG A O 1
ATOM 2370 N N . PHE A 1 301 ? -14.062 1.625 12.207 1.00 95.75 301 PHE A N 1
ATOM 2371 C CA . PHE A 1 301 ? -12.718 1.876 11.683 1.00 95.75 301 PHE A CA 1
ATOM 2372 C C . PHE A 1 301 ? -12.720 2.807 10.459 1.00 95.75 301 PHE A C 1
ATOM 2374 O O . PHE A 1 301 ? -11.927 3.739 10.389 1.00 95.75 301 PHE A O 1
ATOM 2381 N N . LEU A 1 302 ? -13.636 2.588 9.511 1.00 95.38 302 LEU A N 1
ATOM 2382 C CA . LEU A 1 302 ? -13.724 3.427 8.312 1.00 95.38 302 LEU A CA 1
ATOM 2383 C C . LEU A 1 302 ? -14.222 4.843 8.620 1.00 95.38 302 LEU A C 1
ATOM 2385 O O . LEU A 1 302 ? -13.768 5.787 7.985 1.00 95.38 302 LEU A O 1
ATOM 2389 N N . ASP A 1 303 ? -15.080 5.015 9.626 1.00 95.50 303 ASP A N 1
ATOM 2390 C CA . ASP A 1 303 ? -15.499 6.349 10.071 1.00 95.50 303 ASP A CA 1
ATOM 2391 C C . ASP A 1 303 ? -14.319 7.102 10.691 1.00 95.50 303 ASP A C 1
ATOM 2393 O O . ASP A 1 303 ? -14.162 8.299 10.463 1.00 95.50 303 ASP A O 1
ATOM 2397 N N . LEU A 1 304 ? -13.443 6.389 11.410 1.00 94.31 304 LEU A N 1
ATOM 2398 C CA . LEU A 1 304 ? -12.204 6.952 11.940 1.00 94.31 304 LEU A CA 1
ATOM 2399 C C . LEU A 1 304 ? -11.252 7.373 10.822 1.00 94.31 304 LEU A C 1
ATOM 2401 O O . LEU A 1 304 ? -10.726 8.481 10.871 1.00 94.31 304 LEU A O 1
ATOM 2405 N N . ALA A 1 305 ? -11.070 6.523 9.809 1.00 92.81 305 ALA A N 1
ATOM 2406 C CA . ALA A 1 305 ? -10.289 6.856 8.622 1.00 92.81 305 ALA A CA 1
ATOM 2407 C C . ALA A 1 305 ? -10.848 8.102 7.918 1.00 92.81 305 ALA A C 1
ATOM 2409 O O . ALA A 1 305 ? -10.127 9.064 7.666 1.00 92.81 305 ALA A O 1
ATOM 2410 N N . ASN A 1 306 ? -12.158 8.141 7.688 1.00 91.06 306 ASN A N 1
ATOM 2411 C CA . ASN A 1 306 ? -12.823 9.279 7.062 1.00 91.06 306 ASN A CA 1
ATOM 2412 C C . ASN A 1 306 ? -12.698 10.562 7.893 1.00 91.06 306 ASN A C 1
ATOM 2414 O O . ASN A 1 306 ? -12.534 11.642 7.327 1.00 91.06 306 ASN A O 1
ATOM 2418 N N . ALA A 1 307 ? -12.767 10.463 9.223 1.00 89.62 307 ALA A N 1
ATOM 2419 C CA . ALA A 1 307 ? -12.522 11.591 10.112 1.00 89.62 307 ALA A CA 1
ATOM 2420 C C . ALA A 1 307 ? -11.061 12.053 10.018 1.00 89.62 307 ALA A C 1
ATOM 2422 O O . ALA A 1 307 ? -10.821 13.238 9.813 1.00 89.62 307 ALA A O 1
ATOM 2423 N N . GLY A 1 308 ? -10.099 11.128 10.077 1.00 86.31 308 GLY A N 1
ATOM 2424 C CA . GLY A 1 308 ? -8.669 11.411 9.941 1.00 86.31 308 GLY A CA 1
ATOM 2425 C C . GLY A 1 308 ? -8.322 12.140 8.642 1.00 86.31 308 GLY A C 1
ATOM 2426 O O . GLY A 1 308 ? -7.629 13.151 8.673 1.00 86.31 308 GLY A O 1
ATOM 2427 N N . ALA A 1 309 ? -8.887 11.705 7.512 1.00 84.25 309 ALA A N 1
ATOM 2428 C CA . ALA A 1 309 ? -8.676 12.325 6.197 1.00 84.25 309 ALA A CA 1
ATOM 2429 C C . ALA A 1 309 ? -9.246 13.758 6.066 1.00 84.25 309 ALA A C 1
ATOM 2431 O O . ALA A 1 309 ? -8.877 14.510 5.156 1.00 84.25 309 ALA A O 1
ATOM 2432 N N . LYS A 1 310 ? -10.178 14.145 6.946 1.00 80.69 310 LYS A N 1
ATOM 2433 C CA . LYS A 1 310 ? -10.797 15.482 6.961 1.00 80.69 310 LYS A CA 1
ATOM 2434 C C . LYS A 1 310 ? -10.046 16.485 7.835 1.00 80.69 310 LYS A C 1
ATOM 2436 O O . LYS A 1 310 ? -10.331 17.675 7.748 1.00 80.69 310 LYS A O 1
ATOM 2441 N N . LEU A 1 311 ? -9.109 16.040 8.668 1.00 68.44 311 LEU A N 1
ATOM 2442 C CA . LEU A 1 311 ? -8.386 16.916 9.583 1.00 68.44 311 LEU A CA 1
ATOM 2443 C C . LEU A 1 311 ? -7.165 17.506 8.881 1.00 68.44 311 LEU A C 1
ATOM 2445 O O . LEU A 1 311 ? -6.212 16.799 8.563 1.00 68.44 311 LEU A O 1
ATOM 2449 N N . THR A 1 312 ? -7.171 18.815 8.643 1.00 58.34 312 THR A N 1
ATOM 2450 C CA . THR A 1 312 ? -5.966 19.539 8.223 1.00 58.34 312 THR A CA 1
ATOM 2451 C C . THR A 1 312 ? -5.908 20.901 8.925 1.00 58.34 312 THR A C 1
ATOM 2453 O O . THR A 1 312 ? -6.828 21.695 8.731 1.00 58.34 312 THR A O 1
ATOM 2456 N N . PRO A 1 313 ? -4.863 21.188 9.733 1.00 57.50 313 PRO A N 1
ATOM 2457 C CA . PRO A 1 313 ? -3.809 20.262 10.174 1.00 57.50 313 PRO A CA 1
ATOM 2458 C C . PRO A 1 313 ? -4.378 19.104 11.025 1.00 57.50 313 PRO A C 1
ATOM 2460 O O . PRO A 1 313 ? -5.513 19.203 11.502 1.00 57.50 313 PRO A O 1
ATOM 2463 N N . PRO A 1 314 ? -3.637 17.991 11.209 1.00 56.88 314 PRO A N 1
ATOM 2464 C CA . PRO A 1 314 ? -4.090 16.891 12.057 1.00 56.88 314 PRO A CA 1
ATOM 2465 C C . PRO A 1 314 ? -4.478 17.436 13.435 1.00 56.88 314 PRO A C 1
ATOM 2467 O O . PRO A 1 314 ? -3.673 18.083 14.104 1.00 56.88 314 PRO A O 1
ATOM 2470 N N . ASN A 1 315 ? -5.729 17.212 13.854 1.00 53.62 315 ASN A N 1
ATOM 2471 C CA . ASN A 1 315 ? -6.228 17.749 15.119 1.00 53.62 315 ASN A CA 1
ATOM 2472 C C . ASN A 1 315 ? -5.329 17.244 16.263 1.00 53.62 315 ASN A C 1
ATOM 2474 O O . ASN A 1 315 ? -5.187 16.022 16.411 1.00 53.62 315 ASN A O 1
ATOM 2478 N N . PRO A 1 316 ? -4.739 18.135 17.084 1.00 57.62 316 PRO A N 1
ATOM 2479 C CA . PRO A 1 316 ? -3.875 17.747 18.193 1.00 57.62 316 PRO A CA 1
ATOM 2480 C C . PRO A 1 316 ? -4.539 16.732 19.123 1.00 57.62 316 PRO A C 1
ATOM 2482 O O . PRO A 1 316 ? -3.876 15.804 19.560 1.00 57.62 316 PRO A O 1
ATOM 2485 N N . ARG A 1 317 ? -5.857 16.843 19.354 1.00 55.66 317 ARG A N 1
ATOM 2486 C CA . ARG A 1 317 ? -6.625 15.933 20.223 1.00 55.66 317 ARG A CA 1
ATOM 2487 C C . ARG A 1 317 ? -6.770 14.520 19.660 1.00 55.66 317 ARG A C 1
ATOM 2489 O O . ARG A 1 317 ? -6.902 13.575 20.425 1.00 55.66 317 ARG A O 1
ATOM 2496 N N . ILE A 1 318 ? -6.783 14.376 18.335 1.00 58.31 318 ILE A N 1
ATOM 2497 C CA . ILE A 1 318 ? -6.946 13.084 17.648 1.00 58.31 318 ILE A CA 1
ATOM 2498 C C . ILE A 1 318 ? -5.573 12.443 17.417 1.00 58.31 318 ILE A C 1
ATOM 2500 O O . ILE A 1 318 ? -5.384 11.253 17.656 1.00 58.31 318 ILE A O 1
ATOM 2504 N N . SER A 1 319 ? -4.578 13.249 17.049 1.00 58.19 319 SER A N 1
ATOM 2505 C CA . SER A 1 319 ? -3.189 12.815 16.863 1.00 58.19 319 SER A CA 1
ATOM 2506 C C . SER A 1 319 ? -2.430 12.557 18.178 1.00 58.19 319 SER A C 1
ATOM 2508 O O . SER A 1 319 ? -1.362 11.940 18.152 1.00 58.19 319 SER A O 1
ATOM 2510 N N . SER A 1 320 ? -2.967 12.986 19.330 1.00 62.25 320 SER A N 1
ATOM 2511 C CA . SER A 1 320 ? -2.416 12.707 20.664 1.00 62.25 320 SER A CA 1
ATOM 2512 C C . SER A 1 320 ? -3.029 11.496 21.370 1.00 62.25 320 SER A C 1
ATOM 2514 O O . SER A 1 320 ? -2.485 11.098 22.398 1.00 62.25 320 SER A O 1
ATOM 2516 N N . ILE A 1 321 ? -4.087 10.868 20.825 1.00 69.06 321 ILE A N 1
ATOM 2517 C CA . ILE A 1 321 ? -4.852 9.774 21.475 1.00 69.06 321 ILE A CA 1
ATOM 2518 C C . ILE A 1 321 ? -3.950 8.666 22.040 1.00 69.06 321 ILE A C 1
ATOM 2520 O O . ILE A 1 321 ? -4.287 8.031 23.042 1.00 69.06 321 ILE A O 1
ATOM 2524 N N . PHE A 1 322 ? -2.802 8.439 21.403 1.00 62.16 322 PHE A N 1
ATOM 2525 C CA . PHE A 1 322 ? -1.839 7.408 21.764 1.00 62.16 322 PHE A CA 1
ATOM 2526 C C . PHE A 1 322 ? -0.445 7.938 22.140 1.00 62.16 322 PHE A C 1
ATOM 2528 O O . PHE A 1 322 ? 0.414 7.115 22.461 1.00 62.16 322 PHE A O 1
ATOM 2535 N N . ARG A 1 323 ? -0.202 9.262 22.143 1.00 58.94 323 ARG A N 1
ATOM 2536 C CA . ARG A 1 323 ? 1.107 9.850 22.516 1.00 58.94 323 ARG A CA 1
ATOM 2537 C C . ARG A 1 323 ? 1.450 9.657 23.994 1.00 58.94 323 ARG A C 1
ATOM 2539 O O . ARG A 1 323 ? 2.625 9.618 24.332 1.00 58.94 323 ARG A O 1
ATOM 2546 N N . GLU A 1 324 ? 0.444 9.507 24.851 1.00 43.84 324 GLU A N 1
ATOM 2547 C CA . GLU A 1 324 ? 0.611 9.443 26.310 1.00 43.84 324 GLU A CA 1
ATOM 2548 C C . GLU A 1 324 ? 0.999 8.059 26.847 1.00 43.84 324 GLU A C 1
ATOM 2550 O O . GLU A 1 324 ? 1.229 7.914 28.042 1.00 43.84 324 GLU A O 1
ATOM 2555 N N . GLN A 1 325 ? 1.096 7.030 25.998 1.00 45.56 325 GLN A N 1
ATOM 2556 C CA . GLN A 1 325 ? 1.512 5.706 26.457 1.00 45.56 325 GLN A CA 1
ATOM 2557 C C . GLN A 1 325 ? 2.795 5.258 25.763 1.00 45.56 325 GLN A C 1
ATOM 2559 O O . GLN A 1 325 ? 2.746 4.997 24.553 1.00 45.56 325 GLN A O 1
ATOM 2564 N N . PRO A 1 326 ? 3.923 5.124 26.492 1.00 37.31 326 PRO A N 1
ATOM 2565 C CA . PRO A 1 326 ? 5.099 4.474 25.942 1.00 37.31 326 PRO A CA 1
ATOM 2566 C C . PRO A 1 326 ? 4.692 3.078 25.472 1.00 37.31 326 PRO A C 1
ATOM 2568 O O . PRO A 1 326 ? 3.984 2.349 26.163 1.00 37.31 326 PRO A O 1
ATOM 2571 N N . SER A 1 327 ? 5.096 2.716 24.256 1.00 43.09 327 SER A N 1
ATOM 2572 C CA . SER A 1 327 ? 4.897 1.367 23.744 1.00 43.09 327 SER A CA 1
ATOM 2573 C C . SER A 1 327 ? 5.791 0.415 24.540 1.00 43.09 327 SER A C 1
ATOM 2575 O O . SER A 1 327 ? 6.912 0.135 24.117 1.00 43.09 327 SER A O 1
ATOM 2577 N N . SER A 1 328 ? 5.314 -0.072 25.683 1.00 36.94 328 SER A N 1
ATOM 2578 C CA . SER A 1 328 ? 5.944 -1.097 26.527 1.00 36.94 328 SER A CA 1
ATOM 2579 C C . SER A 1 328 ? 5.883 -2.486 25.883 1.00 36.94 328 SER A C 1
ATOM 2581 O O . SER A 1 328 ? 5.691 -3.504 26.535 1.00 36.94 328 SER A O 1
ATOM 2583 N N . LEU A 1 329 ? 6.115 -2.560 24.574 1.00 40.66 329 LEU A N 1
ATOM 2584 C CA . LEU A 1 329 ? 6.500 -3.800 23.914 1.00 40.66 329 LEU A CA 1
ATOM 2585 C C . LEU A 1 329 ? 7.988 -4.053 24.204 1.00 40.66 329 LEU A C 1
ATOM 2587 O O . LEU A 1 329 ? 8.796 -4.181 23.287 1.00 40.66 329 LEU A O 1
ATOM 2591 N N . SER A 1 330 ? 8.362 -4.084 25.485 1.00 35.00 330 SER A N 1
ATOM 2592 C CA . SER A 1 330 ? 9.594 -4.737 25.896 1.00 35.00 330 SER A CA 1
ATOM 2593 C C . SER A 1 330 ? 9.281 -6.237 25.925 1.00 35.00 330 SER A C 1
ATOM 2595 O O . SER A 1 330 ? 8.285 -6.695 26.482 1.00 35.00 330 SER A O 1
ATOM 2597 N N . ILE A 1 331 ? 10.118 -7.040 25.275 1.00 39.12 331 ILE A N 1
ATOM 2598 C CA . ILE A 1 331 ? 10.090 -8.502 25.441 1.00 39.12 331 ILE A CA 1
ATOM 2599 C C . ILE A 1 331 ? 10.512 -8.880 26.885 1.00 39.12 331 ILE A C 1
ATOM 2601 O O . ILE A 1 331 ? 10.343 -10.024 27.311 1.00 39.12 331 ILE A O 1
ATOM 2605 N N . GLU A 1 332 ? 11.029 -7.917 27.652 1.00 34.97 332 GLU A N 1
ATOM 2606 C CA . GLU A 1 332 ? 11.609 -8.095 28.982 1.00 34.97 332 GLU A CA 1
ATOM 2607 C C . GLU A 1 332 ? 10.563 -8.240 30.096 1.00 34.97 332 GLU A C 1
ATOM 2609 O O . GLU A 1 332 ? 10.806 -9.008 31.028 1.00 34.97 332 GLU A O 1
ATOM 2614 N N . ASP A 1 333 ? 9.354 -7.686 29.946 1.00 34.66 333 ASP A N 1
ATOM 2615 C CA . ASP A 1 333 ? 8.287 -7.798 30.963 1.00 34.66 333 ASP A CA 1
ATOM 2616 C C . ASP A 1 333 ? 7.710 -9.222 31.129 1.00 34.66 333 ASP A C 1
ATOM 2618 O O . ASP A 1 333 ? 6.811 -9.460 31.933 1.00 34.66 333 ASP A O 1
ATOM 2622 N N . ARG A 1 334 ? 8.234 -10.220 30.401 1.00 44.62 334 ARG A N 1
ATOM 2623 C CA . ARG A 1 334 ? 7.839 -11.636 30.534 1.00 44.62 334 ARG A CA 1
ATOM 2624 C C . ARG A 1 334 ? 8.803 -12.499 31.353 1.00 44.62 334 ARG A C 1
ATOM 2626 O O . ARG A 1 334 ? 8.587 -13.707 31.431 1.00 44.62 334 ARG A O 1
ATOM 2633 N N . ARG A 1 335 ? 9.841 -11.928 31.977 1.00 35.44 335 ARG A N 1
ATOM 2634 C CA . ARG A 1 335 ? 10.730 -12.657 32.907 1.00 35.44 335 ARG A CA 1
ATOM 2635 C C . ARG A 1 335 ? 10.460 -12.309 34.374 1.00 35.44 335 ARG A C 1
ATOM 2637 O O . ARG A 1 335 ? 11.377 -12.034 35.137 1.00 35.44 335 ARG A O 1
ATOM 2644 N N . GLY A 1 336 ? 9.198 -12.373 34.788 1.00 30.42 336 GLY A N 1
ATOM 2645 C CA . GLY A 1 336 ? 8.843 -12.496 36.202 1.00 30.42 336 GLY A CA 1
ATOM 2646 C C . GLY A 1 336 ? 9.046 -13.940 36.660 1.00 30.42 336 GLY A C 1
ATOM 2647 O O . GLY A 1 336 ? 8.121 -14.742 36.597 1.00 30.42 336 GLY A O 1
ATOM 2648 N N . GLY A 1 337 ? 10.272 -14.288 37.047 1.00 27.33 337 GLY A N 1
ATOM 2649 C CA . GLY A 1 337 ? 10.632 -15.625 37.518 1.00 27.33 337 GLY A CA 1
ATOM 2650 C C . GLY A 1 337 ? 12.105 -15.693 37.895 1.00 27.33 337 GLY A C 1
ATOM 2651 O O . GLY A 1 337 ? 12.955 -15.964 37.053 1.00 27.33 337 GLY A O 1
ATOM 2652 N N . SER A 1 338 ? 12.381 -15.384 39.160 1.00 31.08 338 SER A N 1
ATOM 2653 C CA . SER A 1 338 ? 13.662 -15.514 39.859 1.00 31.08 338 SER A CA 1
ATOM 2654 C C . SER A 1 338 ? 14.506 -16.710 39.390 1.00 31.08 338 SER A C 1
ATOM 2656 O O . SER A 1 338 ? 14.126 -17.855 39.621 1.00 31.08 338 SER A O 1
ATOM 2658 N N . CYS A 1 339 ? 15.702 -16.440 38.860 1.00 25.78 339 CYS A N 1
ATOM 2659 C CA . CYS A 1 339 ? 16.899 -17.194 39.230 1.00 25.78 339 CYS A CA 1
ATOM 2660 C C . CYS A 1 339 ? 18.149 -16.356 38.928 1.00 25.78 339 CYS A C 1
ATOM 2662 O O . CYS A 1 339 ? 18.385 -15.942 37.792 1.00 25.78 339 CYS A O 1
ATOM 2664 N N . ARG A 1 340 ? 18.933 -16.087 39.975 1.00 30.70 340 ARG A N 1
ATOM 2665 C CA . ARG A 1 340 ? 20.319 -15.617 39.885 1.00 30.70 340 ARG A CA 1
ATOM 2666 C C . ARG A 1 340 ? 21.110 -16.654 39.076 1.00 30.70 340 ARG A C 1
ATOM 2668 O O . ARG A 1 340 ? 20.971 -17.834 39.371 1.00 30.70 340 ARG A O 1
ATOM 2675 N N . ASP A 1 341 ? 21.857 -16.238 38.053 1.00 27.83 341 ASP A N 1
ATOM 2676 C CA . ASP A 1 341 ? 23.326 -16.340 37.992 1.00 27.83 341 ASP A CA 1
ATOM 2677 C C . ASP A 1 341 ? 23.879 -16.090 36.566 1.00 27.83 341 ASP A C 1
ATOM 2679 O O . ASP A 1 341 ? 23.335 -16.551 35.569 1.00 27.83 341 ASP A O 1
ATOM 2683 N N . SER A 1 342 ? 25.012 -15.387 36.537 1.00 28.88 342 SER A N 1
ATOM 2684 C CA . SER A 1 342 ? 26.148 -15.406 35.599 1.00 28.88 342 SER A CA 1
ATOM 2685 C C . SER A 1 342 ? 26.015 -15.272 34.053 1.00 28.88 342 SER A C 1
ATOM 2687 O O . SER A 1 342 ? 25.456 -16.092 33.335 1.00 28.88 342 SER A O 1
ATOM 2689 N N . ARG A 1 343 ? 26.776 -14.276 33.552 1.00 25.98 343 ARG A N 1
ATOM 2690 C CA . ARG A 1 343 ? 27.533 -14.200 32.275 1.00 25.98 343 ARG A CA 1
ATOM 2691 C C . ARG A 1 343 ? 26.743 -14.139 30.953 1.00 25.98 343 ARG A C 1
ATOM 2693 O O . ARG A 1 343 ? 26.285 -15.133 30.403 1.00 25.98 343 ARG A O 1
ATOM 2700 N N . LEU A 1 344 ? 26.736 -12.940 30.363 1.00 28.34 344 LEU A N 1
ATOM 2701 C CA . LEU A 1 344 ? 26.386 -12.671 28.963 1.00 28.34 344 LEU A CA 1
ATOM 2702 C C . LEU A 1 344 ? 27.365 -13.362 27.990 1.00 28.34 344 LEU A C 1
ATOM 2704 O O . LEU A 1 344 ? 28.562 -13.081 28.059 1.00 28.34 344 LEU A O 1
ATOM 2708 N N . PRO A 1 345 ? 26.889 -14.143 27.001 1.00 29.06 345 PRO A N 1
ATOM 2709 C CA . PRO A 1 345 ? 27.641 -14.403 25.787 1.00 29.06 345 PRO A CA 1
ATOM 2710 C C . PRO A 1 345 ? 27.071 -13.588 24.617 1.00 29.06 345 PRO A C 1
ATOM 2712 O O . PRO A 1 345 ? 25.863 -13.546 24.367 1.00 29.06 345 PRO A O 1
ATOM 2715 N N . THR A 1 346 ? 27.973 -12.982 23.851 1.00 31.11 346 THR A N 1
ATOM 2716 C CA . THR A 1 346 ? 27.739 -12.438 22.511 1.00 31.11 346 THR A CA 1
ATOM 2717 C C . THR A 1 346 ? 27.046 -13.488 21.627 1.00 31.11 346 THR A C 1
ATOM 2719 O O . THR A 1 346 ? 27.595 -14.547 21.320 1.00 31.11 346 THR A O 1
ATOM 2722 N N . ARG A 1 347 ? 25.785 -13.241 21.239 1.00 30.73 347 ARG A N 1
ATOM 2723 C CA . ARG A 1 347 ? 24.969 -14.229 20.515 1.00 30.73 347 ARG A CA 1
ATOM 2724 C C . ARG A 1 347 ? 25.225 -14.212 19.006 1.00 30.73 347 ARG A C 1
ATOM 2726 O O . ARG A 1 347 ? 25.004 -13.220 18.318 1.00 30.73 347 ARG A O 1
ATOM 2733 N N . ARG A 1 348 ? 25.631 -15.386 18.510 1.00 28.38 348 ARG A N 1
ATOM 2734 C CA . ARG A 1 348 ? 25.731 -15.788 17.100 1.00 28.38 348 ARG A CA 1
ATOM 2735 C C . ARG A 1 348 ? 24.408 -15.606 16.345 1.00 28.38 348 ARG A C 1
ATOM 2737 O O . ARG A 1 348 ? 23.345 -15.988 16.830 1.00 28.38 348 ARG A O 1
ATOM 2744 N N . VAL A 1 349 ? 24.516 -15.151 15.096 1.00 31.38 349 VAL A N 1
ATOM 2745 C CA . VAL A 1 349 ? 23.478 -15.250 14.059 1.00 31.38 349 VAL A CA 1
ATOM 2746 C C . VAL A 1 349 ? 23.081 -16.723 13.889 1.00 31.38 349 VAL A C 1
ATOM 2748 O O . VAL A 1 349 ? 23.893 -17.541 13.454 1.00 31.38 349 VAL A O 1
ATOM 2751 N N . ARG A 1 350 ? 21.836 -17.086 14.222 1.00 33.44 350 ARG A N 1
ATOM 2752 C CA . ARG A 1 350 ? 21.282 -18.408 13.888 1.00 33.44 350 ARG A CA 1
ATOM 2753 C C . ARG A 1 350 ? 20.922 -18.426 12.401 1.00 33.44 350 ARG A C 1
ATOM 2755 O O . ARG A 1 350 ? 19.943 -17.807 11.996 1.00 33.44 350 ARG A O 1
ATOM 2762 N N . ARG A 1 351 ? 21.704 -19.149 11.592 1.00 33.47 351 ARG A N 1
ATOM 2763 C CA . ARG A 1 351 ? 21.303 -19.545 10.234 1.00 33.47 351 ARG A CA 1
ATOM 2764 C C . ARG A 1 351 ? 20.111 -20.498 10.346 1.00 33.47 351 ARG A C 1
ATOM 2766 O O . ARG A 1 351 ? 20.247 -21.575 10.919 1.00 33.47 351 ARG A O 1
ATOM 2773 N N . LEU A 1 352 ? 18.960 -20.118 9.799 1.00 36.81 352 LEU A N 1
ATOM 2774 C CA . LEU A 1 352 ? 17.933 -21.094 9.441 1.00 36.81 352 LEU A CA 1
ATOM 2775 C C . LEU A 1 352 ? 18.471 -21.875 8.235 1.00 36.81 352 LEU A C 1
ATOM 2777 O O . LEU A 1 352 ? 18.916 -21.273 7.259 1.00 36.81 352 LEU A O 1
ATOM 2781 N N . GLY A 1 353 ? 18.524 -23.203 8.348 1.00 28.47 353 GLY A N 1
ATOM 2782 C CA . GLY A 1 353 ? 19.045 -24.080 7.300 1.00 28.47 353 GLY A CA 1
ATOM 2783 C C . GLY A 1 353 ? 18.325 -23.880 5.965 1.00 28.47 353 GLY A C 1
ATOM 2784 O O . GLY A 1 353 ? 17.153 -23.498 5.930 1.00 28.47 353 GLY A O 1
ATOM 2785 N N . ARG A 1 354 ? 19.044 -24.144 4.865 1.00 28.89 354 ARG A N 1
ATOM 2786 C CA . ARG A 1 354 ? 18.486 -24.189 3.507 1.00 28.89 354 ARG A CA 1
ATOM 2787 C C . ARG A 1 354 ? 17.245 -25.082 3.519 1.00 28.89 354 ARG A C 1
ATOM 2789 O O . ARG A 1 354 ? 17.358 -26.273 3.796 1.00 28.89 354 ARG A O 1
ATOM 2796 N N . ARG A 1 355 ? 16.069 -24.519 3.234 1.00 32.22 355 ARG A N 1
ATOM 2797 C CA . ARG A 1 355 ? 14.897 -25.345 2.932 1.00 32.22 355 ARG A CA 1
ATOM 2798 C C . ARG A 1 355 ? 15.118 -25.983 1.556 1.00 32.22 355 ARG A C 1
ATOM 2800 O O . ARG A 1 355 ? 15.506 -25.257 0.640 1.00 32.22 355 ARG A O 1
ATOM 2807 N N . PRO A 1 356 ? 14.894 -27.296 1.389 1.00 26.86 356 PRO A N 1
ATOM 2808 C CA . PRO A 1 356 ? 14.828 -27.882 0.059 1.00 26.86 356 PRO A CA 1
ATOM 2809 C C . PRO A 1 356 ? 13.696 -27.219 -0.734 1.00 26.86 356 PRO A C 1
ATOM 2811 O O . PRO A 1 356 ? 12.713 -26.741 -0.158 1.00 26.86 356 PRO A O 1
ATOM 2814 N N . ARG A 1 357 ? 13.858 -27.167 -2.062 1.00 30.28 357 ARG A N 1
ATOM 2815 C CA . ARG A 1 357 ? 12.795 -26.743 -2.981 1.00 30.28 357 ARG A CA 1
ATOM 2816 C C . ARG A 1 357 ? 11.517 -27.523 -2.643 1.00 30.28 357 ARG A C 1
ATOM 2818 O O . ARG A 1 357 ? 11.621 -28.732 -2.440 1.00 30.28 357 ARG A O 1
ATOM 2825 N N . PRO A 1 358 ? 10.329 -26.895 -2.612 1.00 26.39 358 PRO A N 1
ATOM 2826 C CA . PRO A 1 358 ? 9.097 -27.660 -2.671 1.00 26.39 358 PRO A CA 1
ATOM 2827 C C . PRO A 1 358 ? 9.057 -28.350 -4.039 1.00 26.39 358 PRO A C 1
ATOM 2829 O O . PRO A 1 358 ? 8.744 -27.737 -5.055 1.00 26.39 358 PRO A O 1
ATOM 2832 N N . THR A 1 359 ? 9.450 -29.619 -4.080 1.00 26.31 359 THR A N 1
ATOM 2833 C CA . THR A 1 359 ? 9.098 -30.519 -5.173 1.00 26.31 359 THR A CA 1
ATOM 2834 C C . THR A 1 359 ? 7.617 -30.815 -5.011 1.00 26.31 359 THR A C 1
ATOM 2836 O O . THR A 1 359 ? 7.234 -31.612 -4.158 1.00 26.31 359 THR A O 1
ATOM 2839 N N . PHE A 1 360 ? 6.775 -30.135 -5.782 1.00 29.16 360 PHE A N 1
ATOM 2840 C CA . PHE A 1 360 ? 5.422 -30.625 -6.001 1.00 29.16 360 PHE A CA 1
ATOM 2841 C C . PHE A 1 360 ? 5.547 -31.888 -6.863 1.00 29.16 360 PHE A C 1
ATOM 2843 O O . PHE A 1 360 ? 6.092 -31.790 -7.966 1.00 29.16 360 PHE A O 1
ATOM 2850 N N . PRO A 1 361 ? 5.120 -33.074 -6.395 1.00 27.66 361 PRO A N 1
ATOM 2851 C CA . PRO A 1 361 ? 5.027 -34.225 -7.276 1.00 27.66 361 PRO A CA 1
ATOM 2852 C C . PRO A 1 361 ? 3.991 -33.903 -8.359 1.00 27.66 361 PRO A C 1
ATOM 2854 O O . PRO A 1 361 ? 2.813 -33.703 -8.072 1.00 27.66 361 PRO A O 1
ATOM 2857 N N . GLN A 1 362 ? 4.437 -33.841 -9.615 1.00 32.22 362 GLN A N 1
ATOM 2858 C CA . GLN A 1 362 ? 3.579 -33.613 -10.785 1.00 32.22 362 GLN A CA 1
ATOM 2859 C C . GLN A 1 362 ? 2.551 -34.743 -11.015 1.00 32.22 362 GLN A C 1
ATOM 2861 O O . GLN A 1 362 ? 1.729 -34.642 -11.919 1.00 32.22 362 GLN A O 1
ATOM 2866 N N . SER A 1 363 ? 2.547 -35.801 -10.199 1.00 31.56 363 SER A N 1
ATOM 2867 C CA . SER A 1 363 ? 1.696 -36.982 -10.367 1.00 31.56 363 SER A CA 1
ATOM 2868 C C . SER A 1 363 ? 0.382 -36.980 -9.570 1.00 31.56 363 SER A C 1
ATOM 2870 O O . SER A 1 363 ? -0.379 -37.933 -9.704 1.00 31.56 363 SER A O 1
ATOM 2872 N N . GLU A 1 364 ? 0.066 -35.949 -8.774 1.00 31.48 364 GLU A N 1
ATOM 2873 C CA . GLU A 1 364 ? -1.167 -35.931 -7.949 1.00 31.48 364 GLU A CA 1
ATOM 2874 C C . GLU A 1 364 ? -2.180 -34.820 -8.287 1.00 31.48 364 GLU A C 1
ATOM 2876 O O . GLU A 1 364 ? -3.209 -34.694 -7.630 1.00 31.48 364 GLU A O 1
ATOM 2881 N N . LEU A 1 365 ? -1.983 -34.075 -9.380 1.00 34.47 365 LEU A N 1
ATOM 2882 C CA . LEU A 1 365 ? -3.005 -33.161 -9.928 1.00 34.47 365 LEU A CA 1
ATOM 2883 C C . LEU A 1 365 ? -4.068 -33.870 -10.798 1.00 34.47 365 LEU A C 1
ATOM 2885 O O . LEU A 1 365 ? -4.854 -33.215 -11.475 1.00 34.47 365 LEU A O 1
ATOM 2889 N N . GLY A 1 366 ? -4.115 -35.207 -10.778 1.00 34.38 366 GLY A N 1
ATOM 2890 C CA . GLY A 1 366 ? -4.951 -36.020 -11.670 1.00 34.38 366 GLY A CA 1
ATOM 2891 C C . GLY A 1 366 ? -5.991 -36.924 -11.004 1.00 34.38 366 GLY A C 1
ATOM 2892 O O . GLY A 1 366 ? -6.550 -37.777 -11.688 1.00 34.38 366 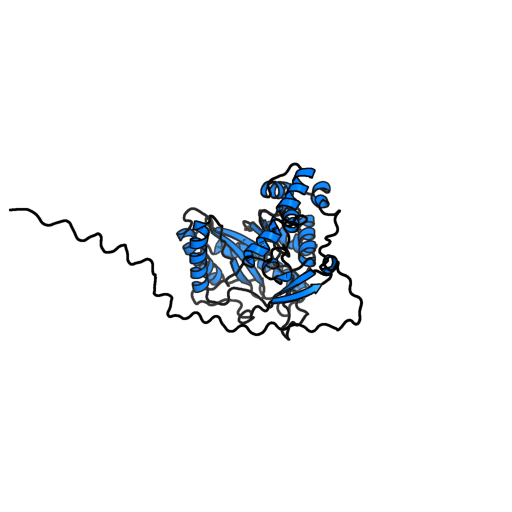GLY A O 1
ATOM 2893 N N . LYS A 1 367 ? -6.261 -36.807 -9.697 1.00 30.91 367 LYS A N 1
ATOM 2894 C CA . LYS A 1 367 ? -7.275 -37.647 -9.029 1.00 30.91 367 LYS A CA 1
ATOM 2895 C C . LYS A 1 367 ? -8.188 -36.810 -8.145 1.00 30.91 367 LYS A C 1
ATOM 2897 O O . LYS A 1 367 ? -7.963 -36.637 -6.955 1.00 30.91 367 LYS A O 1
ATOM 2902 N N . ASN A 1 368 ? -9.236 -36.289 -8.770 1.00 35.19 368 ASN A N 1
ATOM 2903 C CA . ASN A 1 368 ? -10.387 -35.702 -8.102 1.00 35.19 368 ASN A CA 1
ATOM 2904 C C . ASN A 1 368 ? -11.233 -36.838 -7.478 1.00 35.19 368 ASN A C 1
ATOM 2906 O O . ASN A 1 368 ? -11.782 -37.635 -8.240 1.00 35.19 368 ASN A O 1
ATOM 2910 N N . PRO A 1 369 ? -11.371 -36.959 -6.142 1.00 30.36 369 PRO A N 1
ATOM 2911 C CA . PRO A 1 369 ? -12.207 -37.996 -5.538 1.00 30.36 369 PRO A CA 1
ATOM 2912 C C . PRO A 1 369 ? -13.701 -37.627 -5.502 1.00 30.36 369 PRO A C 1
ATOM 2914 O O . PRO A 1 369 ? -14.498 -38.400 -4.988 1.00 30.36 369 PRO A O 1
ATOM 2917 N N . LEU A 1 370 ? -14.112 -36.487 -6.069 1.00 34.09 370 LEU A N 1
ATOM 2918 C CA . LEU A 1 370 ? -15.510 -36.025 -6.060 1.00 34.09 370 LEU A CA 1
ATOM 2919 C C . LEU A 1 370 ? -16.231 -36.187 -7.412 1.00 34.09 370 LEU A C 1
ATOM 2921 O O . LEU A 1 370 ? -17.198 -35.488 -7.692 1.00 34.09 370 LEU A O 1
ATOM 2925 N N . GLY A 1 371 ? -15.770 -37.106 -8.268 1.00 35.34 371 GLY A N 1
ATOM 2926 C CA . GLY A 1 371 ? -16.302 -37.296 -9.626 1.00 35.34 371 GLY A CA 1
ATOM 2927 C C . GLY A 1 371 ? -17.090 -38.583 -9.889 1.00 35.34 371 GLY A C 1
ATOM 2928 O O . GLY A 1 371 ? -17.376 -38.852 -11.053 1.00 35.34 371 GLY A O 1
ATOM 2929 N N . ARG A 1 372 ? -17.408 -39.408 -8.877 1.00 31.72 372 ARG A N 1
ATOM 2930 C CA . ARG A 1 372 ? -17.936 -40.770 -9.115 1.00 31.72 372 ARG A CA 1
ATOM 2931 C C . ARG A 1 372 ? -19.383 -41.051 -8.699 1.00 31.72 372 ARG A C 1
ATOM 2933 O O . ARG A 1 372 ? -19.809 -42.182 -8.861 1.00 31.72 372 ARG A O 1
ATOM 2940 N N . GLU A 1 373 ? -20.159 -40.050 -8.288 1.00 36.06 373 GLU A N 1
ATOM 2941 C CA . GLU A 1 373 ? -21.596 -40.237 -7.982 1.00 36.06 373 GLU A CA 1
ATOM 2942 C C . GLU A 1 373 ? -22.555 -39.493 -8.931 1.00 36.06 373 GLU A C 1
ATOM 2944 O O . GLU A 1 373 ? -23.760 -39.486 -8.722 1.00 36.06 373 GLU A O 1
ATOM 2949 N N . ALA A 1 374 ? -22.060 -38.917 -10.032 1.00 37.19 374 ALA A N 1
ATOM 2950 C CA . ALA A 1 374 ? -22.895 -38.171 -10.987 1.00 37.19 374 ALA A CA 1
ATOM 2951 C C . ALA A 1 374 ? -23.037 -38.838 -12.372 1.00 37.19 374 ALA A C 1
ATOM 2953 O O . ALA A 1 374 ? -23.358 -38.160 -13.347 1.00 37.19 374 ALA A O 1
ATOM 2954 N N . ARG A 1 375 ? -22.779 -40.150 -12.503 1.00 32.72 375 ARG A N 1
ATOM 2955 C CA . ARG A 1 375 ? -22.835 -40.856 -13.804 1.00 32.72 375 ARG A CA 1
ATOM 2956 C C . ARG A 1 375 ? -23.622 -42.173 -13.848 1.00 32.72 375 ARG A C 1
ATOM 2958 O O . ARG A 1 375 ? -23.508 -42.884 -14.836 1.00 32.72 375 ARG A O 1
ATOM 2965 N N . GLU A 1 376 ? -24.488 -42.450 -12.874 1.00 34.53 376 GLU A N 1
ATOM 2966 C CA . GLU A 1 376 ? -25.384 -43.629 -12.920 1.00 34.53 376 GLU A CA 1
ATOM 2967 C C . GLU A 1 376 ? -26.891 -43.293 -12.877 1.00 34.53 376 GLU A C 1
ATOM 2969 O O . GLU A 1 376 ? -27.718 -44.169 -12.669 1.00 34.53 376 GLU A O 1
ATOM 2974 N N . GLY A 1 377 ? -27.283 -42.041 -13.148 1.00 35.22 377 GLY A N 1
ATOM 2975 C CA . GLY A 1 377 ? -28.696 -41.613 -13.122 1.00 35.22 377 GLY A CA 1
ATOM 2976 C C . GLY A 1 377 ? -29.355 -41.289 -14.471 1.00 35.22 377 GLY A C 1
ATOM 2977 O O . GLY A 1 377 ? -30.488 -40.827 -14.474 1.00 35.22 377 GLY A O 1
ATOM 2978 N N . ALA A 1 378 ? -28.680 -41.471 -15.611 1.00 34.38 378 ALA A N 1
ATOM 2979 C CA . ALA A 1 378 ? -29.167 -40.983 -16.913 1.00 34.38 378 ALA A CA 1
ATOM 2980 C C . ALA A 1 378 ? -29.154 -42.054 -18.020 1.00 34.38 378 ALA A C 1
ATOM 2982 O O . ALA A 1 378 ? -28.736 -41.792 -19.145 1.00 34.38 378 ALA A O 1
ATOM 2983 N N . ALA A 1 379 ? -29.606 -43.267 -17.697 1.00 35.66 379 ALA A N 1
ATOM 2984 C CA . ALA A 1 379 ? -29.851 -44.328 -18.675 1.00 35.66 379 ALA A CA 1
ATOM 2985 C C . ALA A 1 379 ? -31.113 -45.129 -18.309 1.00 35.66 379 ALA A C 1
ATOM 2987 O O . ALA A 1 379 ? -31.055 -46.327 -18.060 1.00 35.66 379 ALA A O 1
ATOM 2988 N N . ALA A 1 380 ? -32.262 -44.455 -18.240 1.00 37.47 380 ALA A N 1
ATOM 2989 C CA . ALA A 1 380 ? -33.574 -45.100 -18.256 1.00 37.47 380 ALA A CA 1
ATOM 2990 C C . ALA A 1 380 ? -34.628 -44.088 -18.726 1.00 37.47 380 ALA A C 1
ATOM 2992 O O . ALA A 1 380 ? -34.994 -43.181 -17.983 1.00 37.47 380 ALA A O 1
ATOM 2993 N N . GLY A 1 381 ? -35.103 -44.231 -19.964 1.00 30.78 381 GLY A N 1
ATOM 2994 C CA . GLY A 1 381 ? -36.264 -43.491 -20.460 1.00 30.78 381 GL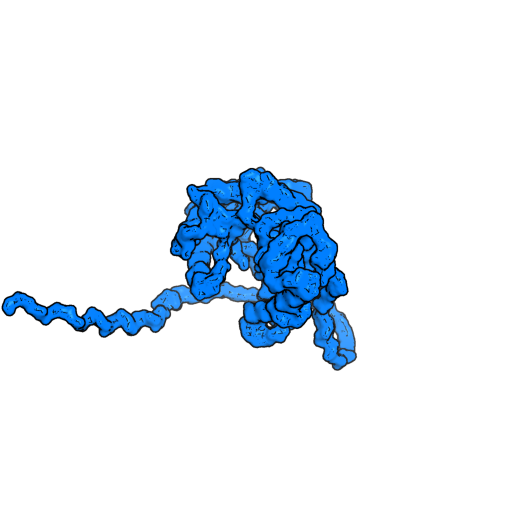Y A CA 1
ATOM 2995 C C . GLY A 1 381 ? -36.174 -43.148 -21.941 1.00 30.78 381 GLY A C 1
ATOM 2996 O O . GLY A 1 381 ? -35.619 -42.114 -22.295 1.00 30.78 381 GLY A O 1
ATOM 2997 N N . GLY A 1 382 ? -36.756 -43.992 -22.798 1.00 30.00 382 GLY A N 1
ATOM 2998 C CA . GLY A 1 382 ? -37.073 -43.599 -24.173 1.00 30.00 382 GLY A CA 1
ATOM 2999 C C . GLY A 1 382 ? -37.052 -44.724 -25.203 1.00 30.00 382 GLY A C 1
ATOM 3000 O O . GLY A 1 382 ? -36.225 -44.687 -26.106 1.00 30.00 382 GLY A O 1
ATOM 3001 N N . ALA A 1 383 ? -37.959 -45.701 -25.098 1.00 33.28 383 ALA A N 1
ATOM 3002 C CA . ALA A 1 383 ? -38.334 -46.558 -26.227 1.00 33.28 383 ALA A CA 1
ATOM 3003 C C . ALA A 1 383 ? -39.765 -47.101 -26.040 1.00 33.28 383 ALA A C 1
ATOM 3005 O O . ALA A 1 383 ? -39.959 -48.050 -25.287 1.00 33.28 383 ALA A O 1
ATOM 3006 N N . ALA A 1 384 ? -40.739 -46.437 -26.679 1.00 31.47 384 ALA A N 1
ATOM 3007 C CA . ALA A 1 384 ? -42.083 -46.887 -27.100 1.00 31.47 384 ALA A CA 1
ATOM 3008 C C . ALA A 1 384 ? -42.913 -45.615 -27.404 1.00 31.47 384 ALA A C 1
ATOM 3010 O O . ALA A 1 384 ? -42.900 -44.698 -26.591 1.00 31.47 384 ALA A O 1
ATOM 3011 N N . ALA A 1 385 ? -43.644 -45.434 -28.502 1.00 31.39 385 ALA A N 1
ATOM 3012 C CA . ALA A 1 385 ? -43.966 -46.278 -29.645 1.00 31.39 385 ALA A CA 1
ATOM 3013 C C . ALA A 1 385 ? -44.428 -45.380 -30.817 1.00 31.39 385 ALA A C 1
ATOM 3015 O O . ALA A 1 385 ? -44.972 -44.298 -30.586 1.00 31.39 385 ALA A O 1
ATOM 3016 N N . ALA A 1 386 ? -44.238 -45.865 -32.043 1.00 32.25 386 ALA A N 1
ATOM 3017 C CA . ALA A 1 386 ? -45.047 -45.558 -33.221 1.00 32.25 386 ALA A CA 1
ATOM 3018 C C . ALA A 1 386 ? -44.937 -46.769 -34.164 1.00 32.25 386 ALA A C 1
ATOM 3020 O O . ALA A 1 386 ? -43.969 -46.875 -34.914 1.00 32.25 386 ALA A O 1
ATOM 3021 N N . ASP A 1 387 ? -45.803 -47.756 -33.924 1.00 37.25 387 ASP A N 1
ATOM 3022 C CA . ASP A 1 387 ? -46.685 -48.437 -34.891 1.00 37.25 387 ASP A CA 1
ATOM 3023 C C . ASP A 1 387 ? -47.522 -49.497 -34.156 1.00 37.25 387 ASP A C 1
ATOM 3025 O O . ASP A 1 387 ? -46.932 -50.306 -33.398 1.00 37.25 387 ASP A O 1
#

Nearest PDB structures (foldseek):
  6aje-assembly3_C  TM=6.168E-01  e=4.674E-06  Eimeria tenella
  7b2n-assembly1_D  TM=4.897E-01  e=5.331E-02  Chlamydomonas reinhardtii
  5irp-assembly1_B  TM=3.765E-01  e=8.987E-02  Bacillus subtilis subsp. subtilis str. 168
  7eny-assembly2_F  TM=3.064E-01  e=5.219E+00  Escherichia coli K-12
  6aqz-assembly3_E  TM=2.186E-01  e=5.861E+00  Naegleria fowleri

Radius of gyration: 24.43 Å; Cα contacts (8 Å, |Δi|>4): 611; chains: 1; bounding box: 74×69×75 Å

Mean predicted aligned error: 12.46 Å

Solvent-accessible surface area (backbone atoms only — not comparable to full-atom values): 22484 Å² total; per-residue (Å²): 140,68,31,36,60,44,24,26,90,87,69,48,56,95,62,65,94,73,74,86,58,68,66,48,81,43,79,43,76,57,96,64,39,77,24,49,34,40,32,54,87,56,50,87,72,58,64,66,62,49,49,54,51,49,50,53,48,47,60,62,23,57,82,67,76,46,91,79,68,59,36,33,38,42,46,16,44,82,87,44,51,58,59,63,60,18,34,25,44,39,46,48,55,53,47,54,54,43,37,75,78,36,73,90,54,50,42,57,37,39,38,31,59,45,55,53,50,84,92,50,53,73,70,54,38,54,54,44,49,51,43,19,51,53,44,45,50,39,47,50,50,72,30,37,96,54,50,86,48,48,37,45,22,43,38,43,72,23,57,81,63,56,33,67,57,52,22,52,49,52,52,53,40,60,72,38,98,54,40,55,68,26,36,33,45,31,43,49,31,46,51,75,83,48,65,54,97,84,42,64,32,43,28,34,45,21,73,66,44,34,53,40,46,53,50,13,47,61,72,54,34,59,73,68,58,25,30,33,34,39,55,42,64,34,18,35,52,50,49,60,41,12,55,60,23,25,70,43,72,54,71,59,61,46,79,65,53,60,76,86,76,39,86,55,87,63,80,54,68,66,58,21,42,51,46,42,24,42,63,29,81,83,38,0,32,56,42,37,39,52,58,43,21,77,77,70,70,47,75,48,68,59,59,37,4,56,52,18,41,68,29,74,71,64,46,67,78,67,72,41,74,63,70,86,53,80,83,77,67,51,75,67,84,75,67,86,69,94,73,92,80,86,83,91,73,91,79,77,86,80,77,78,73,86,73,76,77,88,76,74,70,87,81,68,89,78,72,75,89,85,74,82,86,84,79,85,85,86,86,82,87,91,87,85,87,92,132

pLDDT: mean 74.84, std 22.57, range [25.78, 97.5]

Sequence (387 aa):
LIAARARDAAGAAAVQDWRGLESELGWEESNGFPSLIWLECGWYDTLEVYGEFFRTALEVAGRRRMPVLPAIHVGVNARGQASPAEARHTVRLLQEIWHGAHPDQPLPLEVEARPETRGFSPARKRRAWLRAHDAVAKLIKEASEHPRYLRVGLKLGGSTFDAAFQAQALARVLDGARAPSFLVLFERLRRFERRLGGRRAVSRGGAELFRRNLAALDLFGRPIEFSALGDIVTGRRMVEYALRGATSGQMHTIFALPEASYRRRMGTRCERALHELVFHPEHGLVAAMLHVKARTGIARFLDLANAGAKLTPPNPRISSIFREQPSSLSIEDRRGGSCRDSRLPTRRVRRLGRRPRPTFPQSELGKNPLGREAREGAAAGGAAAAD

Foldseek 3Di:
DAAAEQAFPVQDFPDDVQADQDWDWAWDDDPQDTKTFTSDGHDRDTLVVVLVVQLVVLVVCVVVVHDDAHEYEFEAELVLDTDLRSLLRNLVSQLVSCCVNVVPAAHEYEYEFDYDQPPHDPVSVLVSLLSRLQVPLVSNCVSDPCSVSHQYEYEAEAELDFLQSLLVSQVSLCPHPRRGNEYEFHHWYQDQPDDDVNHGGGTIADPVSLVRRLSNLLVNQAGHAYEYEGPLQALLSVLLVLLSQHQHYDDDVNLVDDQVVFPDNDDDSVVRSLCRRAPVCCGHNQNNLVLVCVQPVDNDSNVSSVNNNPDVNRPCSSNCSPVPDDPPSNPPVPPPDDDDDDDDDDDDRDDDDDDPPPPDPPPPVPDDPPPPPPPPPPPDDDDDDDD

Secondary structure (DSSP, 8-state):
--PEEP--TTS--S--TTTT----EEEEEETTEEEEEES--S--S-HHHHHHHHHHHHHHHHTTT-----EEEEEE-TTS---HHHHHHHHHHHHHHHHHH-TTS-EEEEEEEEE--TT--HHHHHHHHHHHHHHHHHHHHHH-S-GGGEEEEEEEP--SS-HHHHHHHHHHHHHSTT--SEEEE---B---S-EETTEEP-EE-SHHHHHHHHHHHHHH---SSEEE-S---SHHHHHHHHTTT-SEE---HHHHS-GGG-S--SS-HHHHHHHHHHH-TTTSHHHHHHHHHHHH---SHHHHHHHHHH-SSPPHHHHTTTTTS-----GGGG--S-------------PPPPPPP----TTSTT--TT-SSSSSSS---------